Protein AF-0000000086245525 (afdb_homodimer)

pLDDT: mean 90.55, std 15.62, range [18.34, 98.94]

Nearest PDB structures (foldseek):
  3pbh-assembly1_A  TM=8.972E-01  e=2.339E-39  Homo sapiens
  1mir-assembly2_B  TM=9.233E-01  e=9.284E-38  Rattus norvegicus
  4i04-assembly4_D  TM=9.267E-01  e=2.978E-37  Schistosoma mansoni
  4i04-assembly1_A  TM=9.180E-01  e=1.823E-37  Schistosoma mansoni
  7e3f-assembly1_A  TM=9.041E-01  e=6.806E-36  Trypanosoma brucei brucei TREU927

Secondary structure (DSSP, 8-state):
-PPPPPP--HHHHHSBS--HHHHHHHHT-TTS-EEE---GGGTT-BHHHHHHT-BBPPPPGGGGTT--EEE--TTSPPPS-EEHHHH-TT-GGGG---B-TTSS-HHHHHHHHHHHHHHHHHH-----B-HHHHHHHSGGGTB-GGG-B-HHHHHHHHHHT-B-BTTTS--S--S-S-STT--S-PPPPP-----SSTT--TGGG-B-BS--EEEPSSHHHHHHHHHHH--EEEEEEEEGGGGGEEEEEE---SS-EEEEEEEEEEEEEE-TTS-EEEEEE-SB-TTSTBTTEEEEETTTTGGGTTT-EEE-PBP-TT--------GGGGSTT-/-PPPPPP--HHHHHSBS--HHHHHHHHH-TTS-EEE---GGGTT-BHHHHHHH-BBPPPPGGGGTT--EEE--TTSPPPS-EEHHHH-TT-GGGG---B-TTSS-HHHHHHHHHHHHHHHHHH-----B-HHHHHHHSGGGTB-GGG-B-HHHHHHHHHHT-B-BTTTS--S--S-S-SS---S-PPPPP-----SSTT--TGGG-B-BS--EEEPSSHHHHHHHHHHH--EEEEEEEEGGGGGEEEEEE---SS-EEEEEEEEEEEEEE-TTS-EEEEEE-SB-TTSTBTTEEEEETTTTGGGTTT-EEE-PBP-TT--------GGGGSTT-

Foldseek 3Di:
DWDDDDDDDPVQQAAQLDDPVLQCVQVVDPPQQFHFADFLLRVQPGLNQVLLLFFADDDDPVLCVPFAADEDDPPDDDDQWDFLCVVCVLAPLSPDAAALARFNLQLLVALQSFQQSLCCVPQVDRFGWASLLLLAPLPPQQHQRSNHGHNQSNQVCQAPPFTATCQFPPRPPPVGRSDPPSDDRDHRDHNPLGGPDPVDHSNLRGWHFPDKHWYALAQVRQQVCCVPRNKWKWKFWDFSSQQGTAAGAGADDDGDTSTMGMWIFGIWHADPVGFTWTKTAAHSALSGHHRRIYIYGPDPCGRVRSPGIMDTHTDCPSPPRPPPPPPPVVPVVD/DWDDDDDDDPVQQAAQLDDPVLQCVQVVDPPQQFHFAQFLLRVQPGLNQVLLLFFADDDDPVLCVPFAADEDDPPDDDDQWDFLCVVCVLAPLSPDAAFLARFNLQLLVAAQSFQQSLCCVPQVDRFGWESLLLLAPLPPQQHQRSNHGHNQSNQVCQAPPFTATCQFPPRPPPVGSSDPPSDDRDHRDHNPLGGPDPVDHSNLRGWHFPDKHWYALAQVRQQVCCVPRNKWKWKFWDFSSQQGTAAGAGADDDGDTSTMGMWIFGIWHADPVGFTWTKTAAHSALSGHHRRIYIYGPDPCGRVRSPGIMDTHTDCPSPPRPPPPPPPVVPVVD

Radius of gyration: 28.14 Å; Cα contacts (8 Å, |Δi|>4): 1635; chains: 2; bounding box: 49×88×69 Å

Solvent-accessible surface area (backbone atoms only — not comparable to full-atom values): 34230 Å² total; per-residue (Å²): 93,36,56,80,68,68,89,72,53,71,69,56,34,66,29,64,52,66,50,70,67,57,30,50,55,37,60,70,37,88,79,44,57,34,36,43,39,83,33,68,53,45,70,73,31,26,33,49,60,52,34,41,40,29,6,31,48,52,83,51,77,74,71,50,45,83,38,34,34,38,36,49,63,95,65,60,90,73,72,75,58,47,46,47,54,70,78,39,65,86,36,62,64,62,72,58,61,42,58,55,37,66,28,2,38,27,17,34,40,14,46,24,54,20,51,22,35,23,30,17,72,75,68,69,39,86,53,56,43,18,35,34,45,47,46,28,58,55,44,70,80,27,33,54,26,27,78,8,19,34,47,65,40,46,36,46,39,23,44,76,69,29,40,35,31,30,81,35,34,54,63,83,61,76,79,48,43,77,49,82,66,68,68,68,81,54,72,58,59,78,61,75,83,58,31,74,45,82,88,48,52,46,83,68,43,30,42,32,27,69,40,48,36,32,37,38,52,53,58,67,24,45,50,50,46,36,73,74,60,34,44,30,23,28,32,22,41,38,37,46,49,61,72,21,40,34,46,56,37,40,62,92,83,54,70,56,76,49,23,7,37,32,29,27,38,42,36,34,34,61,47,97,89,67,49,43,22,35,33,31,45,40,45,63,29,52,64,25,41,49,69,14,25,52,29,33,44,48,84,73,45,52,56,22,40,37,58,52,28,35,45,61,47,63,36,37,47,68,48,87,56,75,70,78,80,64,78,63,75,71,55,69,84,99,94,36,56,80,70,69,90,72,53,70,69,56,34,66,29,63,51,65,52,70,66,55,31,50,56,37,60,70,35,87,78,44,57,32,38,43,41,82,32,69,53,45,69,70,31,25,34,49,61,53,34,40,38,31,6,30,47,52,84,52,78,74,71,51,45,82,36,35,35,37,37,48,63,94,64,61,89,73,72,76,59,47,47,49,55,70,76,38,63,86,36,62,63,63,72,56,62,42,55,56,36,66,27,2,38,28,16,33,41,13,43,25,54,20,49,22,37,23,31,16,74,74,69,70,39,86,51,55,41,18,35,35,46,47,45,27,57,57,43,69,79,25,33,53,28,27,78,7,18,34,48,63,40,45,38,45,39,23,43,76,70,31,40,36,30,29,78,35,35,55,61,82,62,77,79,48,42,77,48,80,66,66,68,70,81,55,73,57,59,79,60,76,83,58,30,73,45,82,89,47,54,45,82,69,44,31,42,31,27,69,40,49,37,33,37,38,52,53,58,66,24,45,50,49,46,36,71,75,59,33,44,30,23,30,32,23,43,38,37,46,48,60,72,21,41,32,46,56,37,40,61,94,83,55,70,54,74,49,24,6,36,30,29,28,39,41,35,34,33,60,46,95,88,67,48,42,23,35,31,32,46,41,47,62,29,53,64,25,40,50,70,14,24,51,30,32,44,47,84,74,46,52,55,23,40,36,57,53,30,34,45,61,46,64,36,38,46,68,48,89,56,74,71,78,78,66,79,65,75,72,54,69,84,99

Organism: Solanum pennellii (NCBI:txid28526)

Sequence (668 aa):
MVVAENPISQAKAESAILQDSIVKQVNENE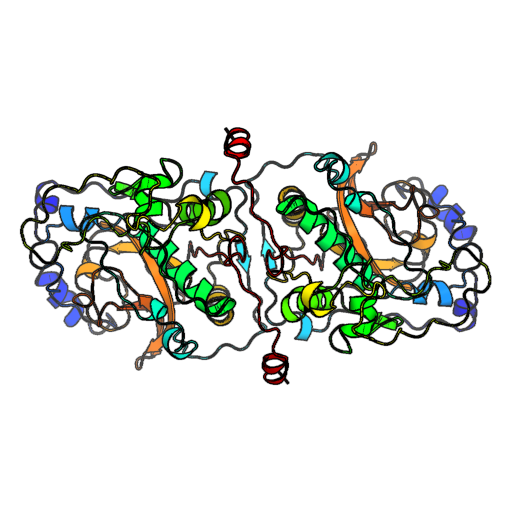KAGWRAALNPQFSNFTVSQFKRLLGVKPTRKGDLKGIPILTHPKLLKLPQEFDARVAWPQCSTIGRILDQGHCGSCWAFGAAESLSDRFCIHYGLNISLSANDIIACCGYLCGDGCDGGYPLEAWKYFVRKGVVTEECDPYFDNKGCSHPGCEPGYPTPQCKRKCVKENLLWSKSKHFGVNAYLINSDPYSIMTEVYKNGPVEVSFTVYEDFAHYKSGVYKHINGEEMGGHAVKLIGWGTSEDGEDYWLLANQWNRGWGDDGYFKIRRGTNECGIEEEVAAGMPSAKNLNVELDVSDALLDASMMVVAENPISQAKAESAILQDSIVKQVNENEKAGWRAALNPQFSNFTVSQFKRLLGVKPTRKGDLKGIPILTHPKLLKLPQEFDARVAWPQCSTIGRILDQGHCGSCWAFGAAESLSDRFCIHYGLNISLSANDIIACCGYLCGDGCDGGYPLEAWKYFVRKGVVTEECDPYFDNKGCSHPGCEPGYPTPQCKRKCVKENLLWSKSKHFGVNAYLINSDPYSIMTEVYKNGPVEVSFTVYEDFAHYKSGVYKHINGEEMGGHAVKLIGWGTSEDGEDYWLLANQWNRGWGDDGYFKIRRGTNECGIEEEVAAGMPSAKNLNVELDVSDALLDASM

InterPro domains:
  IPR000169 Cysteine peptidase, cysteine active site [PS00139] (100-111)
  IPR000668 Peptidase C1A, papain C-terminal [PF00112] (78-312)
  IPR000668 Peptidase C1A, papain C-terminal [PR00705] (100-115)
  IPR000668 Peptidase C1A, papain C-terminal [PR00705] (261-271)
  IPR000668 Peptidase C1A, papain C-terminal [PR00705] (277-283)
  IPR000668 Peptidase C1A, papain C-terminal [SM00645] (78-313)
  IPR012599 Peptidase C1A, propeptide [PF08127] (18-59)
  IPR013128 Peptidase C1A [PTHR12411] (28-306)
  IPR025660 Cysteine peptidase, histidine active site [PS00639] (259-269)
  IPR038765 Papain-like cysteine peptidase superfamily [SSF54001] (21-314)

Structure (mmCIF, N/CA/C/O backbone):
data_AF-0000000086245525-model_v1
#
loop_
_entity.id
_entity.type
_entity.pdbx_description
1 polymer 'Cathepsin B-like protease 3 isoform X2'
#
loop_
_atom_site.group_PDB
_atom_site.id
_atom_site.type_symbol
_atom_site.label_atom_id
_atom_site.label_alt_id
_atom_site.label_comp_id
_atom_site.label_asym_id
_atom_site.label_entity_id
_atom_site.label_seq_id
_atom_site.pdbx_PDB_ins_code
_atom_site.Cartn_x
_atom_site.Cartn_y
_atom_site.Cartn_z
_atom_site.occupancy
_atom_site.B_iso_or_equiv
_atom_site.auth_seq_id
_atom_site.auth_comp_id
_atom_site.auth_asym_id
_atom_site.auth_atom_id
_atom_site.pdbx_PDB_model_num
ATOM 1 N N . MET A 1 1 ? -7.016 -10.125 -18.766 1 57.88 1 MET A N 1
ATOM 2 C CA . MET A 1 1 ? -7.973 -10.734 -17.844 1 57.88 1 MET A CA 1
ATOM 3 C C . MET A 1 1 ? -8.312 -12.156 -18.266 1 57.88 1 MET A C 1
ATOM 5 O O . MET A 1 1 ? -8.273 -12.477 -19.453 1 57.88 1 MET A O 1
ATOM 9 N N . VAL A 1 2 ? -8.18 -12.961 -17.234 1 73.38 2 VAL A N 1
ATOM 10 C CA . VAL A 1 2 ? -8.594 -14.336 -17.469 1 73.38 2 VAL A CA 1
ATOM 11 C C . VAL A 1 2 ? -9.992 -14.352 -18.078 1 73.38 2 VAL A C 1
ATOM 13 O O . VAL A 1 2 ? -10.883 -13.625 -17.625 1 73.38 2 VAL A O 1
ATOM 16 N N . VAL A 1 3 ? -10.188 -15 -19.234 1 65.88 3 VAL A N 1
ATOM 17 C CA . VAL A 1 3 ? -11.453 -15.062 -19.969 1 65.88 3 VAL A CA 1
ATOM 18 C C . VAL A 1 3 ? -12.234 -16.297 -19.531 1 65.88 3 VAL A C 1
ATOM 20 O O . VAL A 1 3 ? -11.641 -17.281 -19.078 1 65.88 3 VAL A O 1
ATOM 23 N N . ALA A 1 4 ? -13.633 -16.141 -19.594 1 62.78 4 ALA A N 1
ATOM 24 C CA . ALA A 1 4 ? -14.516 -17.266 -19.297 1 62.78 4 ALA A CA 1
ATOM 25 C C . ALA A 1 4 ? -14.297 -18.406 -20.281 1 62.78 4 ALA A C 1
ATOM 27 O O . ALA A 1 4 ? -14.086 -18.172 -21.484 1 62.78 4 ALA A O 1
ATOM 28 N N . GLU A 1 5 ? -14.25 -19.562 -19.781 1 65.94 5 GLU A N 1
ATOM 29 C CA . GLU A 1 5 ? -13.969 -20.781 -20.547 1 65.94 5 GLU A CA 1
ATOM 30 C C . GLU A 1 5 ? -15.008 -20.984 -21.656 1 65.94 5 GLU A C 1
ATOM 32 O O . GLU A 1 5 ? -16.203 -20.812 -21.422 1 65.94 5 GLU A O 1
ATOM 37 N N . ASN A 1 6 ? -14.57 -21.172 -22.875 1 69.81 6 ASN A N 1
ATOM 38 C CA . ASN A 1 6 ? -15.461 -21.609 -23.953 1 69.81 6 ASN A CA 1
ATOM 39 C C . ASN A 1 6 ? -15.82 -23.078 -23.812 1 69.81 6 ASN A C 1
ATOM 41 O O . ASN A 1 6 ? -14.961 -23.906 -23.5 1 69.81 6 ASN A O 1
ATOM 45 N N . PRO A 1 7 ? -17.094 -23.391 -23.969 1 75.94 7 PRO A N 1
ATOM 46 C CA . PRO A 1 7 ? -17.469 -24.797 -23.938 1 75.94 7 PRO A CA 1
ATOM 47 C C . PRO A 1 7 ? -16.766 -25.625 -25.031 1 75.94 7 PRO A C 1
ATOM 49 O O . PRO A 1 7 ? -16.547 -25.125 -26.141 1 75.94 7 PRO A O 1
ATOM 52 N N . ILE A 1 8 ? -16.25 -26.828 -24.625 1 79 8 ILE A N 1
ATOM 53 C CA . ILE A 1 8 ? -15.594 -27.719 -25.594 1 79 8 ILE A CA 1
ATOM 54 C C . ILE A 1 8 ? -16.484 -28.938 -25.859 1 79 8 ILE A C 1
ATOM 56 O O . ILE A 1 8 ? -17.359 -29.25 -25.047 1 79 8 ILE A O 1
ATOM 60 N N . SER A 1 9 ? -16.281 -29.562 -26.969 1 84.25 9 SER A N 1
ATOM 61 C CA . SER A 1 9 ? -17.031 -30.781 -27.297 1 84.25 9 SER A CA 1
ATOM 62 C C . SER A 1 9 ? -16.672 -31.922 -26.359 1 84.25 9 SER A C 1
ATOM 64 O O . SER A 1 9 ? -15.594 -31.922 -25.75 1 84.25 9 SER A O 1
ATOM 66 N N . GLN A 1 10 ? -17.594 -32.781 -26.266 1 84.88 10 GLN A N 1
ATOM 67 C CA . GLN A 1 10 ? -17.359 -33.969 -25.406 1 84.88 10 GLN A CA 1
ATOM 68 C C . GLN A 1 10 ? -16.156 -34.75 -25.906 1 84.88 10 GLN A C 1
ATOM 70 O O . GLN A 1 10 ? -15.344 -35.25 -25.094 1 84.88 10 GLN A O 1
ATOM 75 N N . ALA A 1 11 ? -16.062 -34.938 -27.188 1 87 11 ALA A N 1
ATOM 76 C CA . ALA A 1 11 ? -14.938 -35.656 -27.766 1 87 11 ALA A CA 1
ATOM 77 C C . ALA A 1 11 ? -13.617 -35 -27.406 1 87 11 ALA A C 1
ATOM 79 O O . ALA A 1 11 ? -12.656 -35.656 -27.031 1 87 11 ALA A O 1
ATOM 80 N N . LYS A 1 12 ? -13.633 -33.781 -27.531 1 88.56 12 LYS A N 1
ATOM 81 C CA . LYS A 1 12 ? -12.43 -33.031 -27.188 1 88.56 12 LYS A CA 1
ATOM 82 C C . LYS A 1 12 ? -12.133 -33.125 -25.703 1 88.56 12 LYS A C 1
ATOM 84 O O . LYS A 1 12 ? -10.977 -33.281 -25.297 1 88.56 12 LYS A O 1
ATOM 89 N N . ALA A 1 13 ? -13.125 -33.062 -24.906 1 88.88 13 ALA A N 1
ATOM 90 C CA . ALA A 1 13 ? -12.977 -33.125 -23.453 1 88.88 13 ALA A CA 1
ATOM 91 C C . ALA A 1 13 ? -12.312 -34.406 -23.016 1 88.88 13 ALA A C 1
ATOM 93 O O . ALA A 1 13 ? -11.531 -34.438 -22.062 1 88.88 13 ALA A O 1
ATOM 94 N N . GLU A 1 14 ? -12.523 -35.438 -23.766 1 91 14 GLU A N 1
ATOM 95 C CA . GLU A 1 14 ? -12.031 -36.781 -23.375 1 91 14 GLU A CA 1
ATOM 96 C C . GLU A 1 14 ? -10.703 -37.094 -24.062 1 91 14 GLU A C 1
ATOM 98 O O . GLU A 1 14 ? -10.039 -38.062 -23.703 1 91 14 GLU A O 1
ATOM 103 N N . SER A 1 15 ? -10.359 -36.219 -24.906 1 92.38 15 SER A N 1
ATOM 104 C CA . SER A 1 15 ? -9.102 -36.438 -25.609 1 92.38 15 SER A CA 1
ATOM 105 C C . SER A 1 15 ? -7.902 -36.094 -24.719 1 92.38 15 SER A C 1
ATOM 107 O O . SER A 1 15 ? -8.047 -35.406 -23.719 1 92.38 15 SER A O 1
ATOM 109 N N . ALA A 1 16 ? -6.754 -36.688 -25.109 1 93.56 16 ALA A N 1
ATOM 110 C CA . ALA A 1 16 ? -5.52 -36.438 -24.375 1 93.56 16 ALA A CA 1
ATOM 111 C C . ALA A 1 16 ? -5.09 -34.969 -24.516 1 93.56 16 ALA A C 1
ATOM 113 O O . ALA A 1 16 ? -5.184 -34.406 -25.609 1 93.56 16 ALA A O 1
ATOM 114 N N . ILE A 1 17 ? -4.66 -34.375 -23.438 1 94.88 17 ILE A N 1
ATOM 115 C CA . ILE A 1 17 ? -4.211 -33 -23.484 1 94.88 17 ILE A CA 1
ATOM 116 C C . ILE A 1 17 ? -2.873 -32.906 -24.219 1 94.88 17 ILE A C 1
ATOM 118 O O . ILE A 1 17 ? -2.621 -31.938 -24.938 1 94.88 17 ILE A O 1
ATOM 122 N N . LEU A 1 18 ? -1.956 -33.906 -24.031 1 95.69 18 LEU A N 1
ATOM 123 C CA . LEU A 1 18 ? -0.663 -33.906 -24.703 1 95.69 18 LEU A CA 1
ATOM 124 C C . LEU A 1 18 ? -0.782 -34.5 -26.109 1 95.69 18 LEU A C 1
ATOM 126 O O . LEU A 1 18 ? -1.35 -35.594 -26.281 1 95.69 18 LEU A O 1
ATOM 130 N N . GLN A 1 19 ? -0.242 -33.75 -27.031 1 95.75 19 GLN A N 1
ATOM 131 C CA . GLN A 1 19 ? -0.335 -34.125 -28.438 1 95.75 19 GLN A CA 1
ATOM 132 C C . GLN A 1 19 ? 1.022 -34.031 -29.125 1 95.75 19 GLN A C 1
ATOM 134 O O . GLN A 1 19 ? 1.681 -33 -29.047 1 95.75 19 GLN A O 1
ATOM 139 N N . ASP A 1 20 ? 1.359 -35.062 -29.859 1 96.38 20 ASP A N 1
ATOM 140 C CA . ASP A 1 20 ? 2.602 -35.031 -30.625 1 96.38 20 ASP A CA 1
ATOM 141 C C . ASP A 1 20 ? 2.582 -33.906 -31.672 1 96.38 20 ASP A C 1
ATOM 143 O O . ASP A 1 20 ? 3.623 -33.344 -31.984 1 96.38 20 ASP A O 1
ATOM 147 N N . SER A 1 21 ? 1.413 -33.688 -32.188 1 96.12 21 SER A N 1
ATOM 148 C CA . SER A 1 21 ? 1.287 -32.688 -33.219 1 96.12 21 SER A CA 1
ATOM 149 C C . SER A 1 21 ? 1.677 -31.297 -32.719 1 96.12 21 SER A C 1
ATOM 151 O O . SER A 1 21 ? 2.305 -30.516 -33.406 1 96.12 21 SER A O 1
ATOM 153 N N . ILE A 1 22 ? 1.329 -30.953 -31.469 1 96.31 22 ILE A N 1
ATOM 154 C CA . ILE A 1 22 ? 1.673 -29.672 -30.875 1 96.31 22 ILE A CA 1
ATOM 155 C C . ILE A 1 22 ? 3.18 -29.594 -30.641 1 96.31 22 ILE A C 1
ATOM 157 O O . ILE A 1 22 ? 3.811 -28.578 -30.922 1 96.31 22 ILE A O 1
ATOM 161 N N . VAL A 1 23 ? 3.803 -30.656 -30.125 1 97.69 23 VAL A N 1
ATOM 162 C CA . VAL A 1 23 ? 5.242 -30.703 -29.891 1 97.69 23 VAL A CA 1
ATOM 163 C C . VAL A 1 23 ? 5.98 -30.438 -31.203 1 97.69 23 VAL A C 1
ATOM 165 O O . VAL A 1 23 ? 6.906 -29.625 -31.25 1 97.69 23 VAL A O 1
ATOM 168 N N . LYS A 1 24 ? 5.531 -31.109 -32.25 1 97.62 24 LYS A N 1
ATOM 169 C CA . LYS A 1 24 ? 6.16 -30.953 -33.562 1 97.62 24 LYS A CA 1
ATOM 170 C C . LYS A 1 24 ? 6.004 -29.531 -34.062 1 97.62 24 LYS A C 1
ATOM 172 O O . LYS A 1 24 ? 6.973 -28.922 -34.531 1 97.62 24 LYS A O 1
ATOM 177 N N . GLN A 1 25 ? 4.832 -29.031 -34 1 97.12 25 GLN A N 1
ATOM 178 C CA . GLN A 1 25 ? 4.543 -27.703 -34.5 1 97.12 25 GLN A CA 1
ATOM 179 C C . GLN A 1 25 ? 5.387 -26.641 -33.812 1 97.12 25 GLN A C 1
ATOM 181 O O . GLN A 1 25 ? 5.906 -25.734 -34.438 1 97.12 25 GLN A O 1
ATOM 186 N N . VAL A 1 26 ? 5.508 -26.688 -32.5 1 97.38 26 VAL A N 1
ATOM 187 C CA . VAL A 1 26 ? 6.262 -25.719 -31.719 1 97.38 26 VAL A CA 1
ATOM 188 C C . VAL A 1 26 ? 7.754 -25.875 -32 1 97.38 26 VAL A C 1
ATOM 190 O O . VAL A 1 26 ? 8.445 -24.891 -32.312 1 97.38 26 VAL A O 1
ATOM 193 N N . ASN A 1 27 ? 8.289 -27.109 -31.984 1 97.94 27 ASN A N 1
ATOM 194 C CA . ASN A 1 27 ? 9.727 -27.344 -32.062 1 97.94 27 ASN A CA 1
ATOM 195 C C . ASN A 1 27 ? 10.25 -27.125 -33.469 1 97.94 27 ASN A C 1
ATOM 197 O O . ASN A 1 27 ? 11.445 -26.891 -33.688 1 97.94 27 ASN A O 1
ATOM 201 N N . GLU A 1 28 ? 9.398 -27.188 -34.469 1 97.62 28 GLU A N 1
ATOM 202 C CA . GLU A 1 28 ? 9.812 -26.938 -35.844 1 97.62 28 GLU A CA 1
ATOM 203 C C . GLU A 1 28 ? 9.641 -25.469 -36.188 1 97.62 28 GLU A C 1
ATOM 205 O O . GLU A 1 28 ? 10.086 -25.031 -37.25 1 97.62 28 GLU A O 1
ATOM 210 N N . ASN A 1 29 ? 8.969 -24.719 -35.375 1 96.56 29 ASN A N 1
ATOM 211 C CA . ASN A 1 29 ? 8.805 -23.281 -35.594 1 96.56 29 ASN A CA 1
ATOM 212 C C . ASN A 1 29 ? 10.008 -22.5 -35.062 1 96.56 29 ASN A C 1
ATOM 214 O O . ASN A 1 29 ? 10.156 -22.297 -33.875 1 96.56 29 ASN A O 1
ATOM 218 N N . GLU A 1 30 ? 10.812 -21.984 -35.875 1 92.69 30 GLU A N 1
ATOM 219 C CA . GLU A 1 30 ? 12.039 -21.281 -35.531 1 92.69 30 GLU A CA 1
ATOM 220 C C . GLU A 1 30 ? 11.742 -20 -34.75 1 92.69 30 GLU A C 1
ATOM 222 O O . GLU A 1 30 ? 12.594 -19.5 -34 1 92.69 30 GLU A O 1
ATOM 227 N N . LYS A 1 31 ? 10.578 -19.562 -34.844 1 93.56 31 LYS A N 1
ATOM 228 C CA . LYS A 1 31 ? 10.227 -18.297 -34.219 1 93.56 31 LYS A CA 1
ATOM 229 C C . LYS A 1 31 ? 9.484 -18.516 -32.906 1 93.56 31 LYS A C 1
ATOM 231 O O . LYS A 1 31 ? 9.055 -17.562 -32.25 1 93.56 31 LYS A O 1
ATOM 236 N N . ALA A 1 32 ? 9.297 -19.688 -32.469 1 95 32 ALA A N 1
ATOM 237 C CA . ALA A 1 32 ? 8.508 -19.984 -31.281 1 95 32 ALA A CA 1
ATOM 238 C C . ALA A 1 32 ? 9.156 -19.391 -30.031 1 95 32 ALA A C 1
ATOM 240 O O . ALA A 1 32 ? 8.469 -18.781 -29.203 1 95 32 ALA A O 1
ATOM 241 N N . GLY A 1 33 ? 10.547 -19.516 -29.891 1 95.88 33 GLY A N 1
ATOM 242 C CA . GLY A 1 33 ? 11.266 -18.984 -28.734 1 95.88 33 GLY A CA 1
ATOM 243 C C . GLY A 1 33 ? 11.258 -19.922 -27.547 1 95.88 33 GLY A C 1
ATOM 244 O O . GLY A 1 33 ? 11.875 -19.625 -26.516 1 95.88 33 GLY A O 1
ATOM 245 N N . TRP A 1 34 ? 10.539 -21.047 -27.656 1 98.06 34 TRP A N 1
ATOM 246 C CA . TRP A 1 34 ? 10.469 -22.047 -26.594 1 98.06 34 TRP A CA 1
ATOM 247 C C . TRP A 1 34 ? 10.336 -23.453 -27.188 1 98.06 34 TRP A C 1
ATOM 249 O O . TRP A 1 34 ? 10.18 -23.609 -28.391 1 98.06 34 TRP A O 1
ATOM 259 N N . ARG A 1 35 ? 10.523 -24.469 -26.297 1 98.12 35 ARG A N 1
ATOM 260 C CA . ARG A 1 35 ? 10.469 -25.859 -26.688 1 98.12 35 ARG A CA 1
ATOM 261 C C . ARG A 1 35 ? 9.328 -26.578 -25.969 1 98.12 35 ARG A C 1
ATOM 263 O O . ARG A 1 35 ? 9.062 -26.328 -24.797 1 98.12 35 ARG A O 1
ATOM 270 N N . ALA A 1 36 ? 8.695 -27.453 -26.766 1 98.25 36 ALA A N 1
ATOM 271 C CA . ALA A 1 36 ? 7.605 -28.25 -26.219 1 98.25 36 ALA A CA 1
ATOM 272 C C . ALA A 1 36 ? 8.047 -29.703 -26 1 98.25 36 ALA A C 1
ATOM 274 O O . ALA A 1 36 ? 8.938 -30.188 -26.703 1 98.25 36 ALA A O 1
ATOM 275 N N . ALA A 1 37 ? 7.469 -30.312 -25.047 1 97.69 37 ALA A N 1
ATOM 276 C CA . ALA A 1 37 ? 7.668 -31.734 -24.766 1 97.69 37 ALA A CA 1
ATOM 277 C C . ALA A 1 37 ? 6.402 -32.375 -24.188 1 97.69 37 ALA A C 1
ATOM 279 O O . ALA A 1 37 ? 5.453 -31.656 -23.844 1 97.69 37 ALA A O 1
ATOM 280 N N . LEU A 1 38 ? 6.348 -33.688 -24.266 1 96 38 LEU A N 1
ATOM 281 C CA . LEU A 1 38 ? 5.305 -34.406 -23.547 1 96 38 LEU A CA 1
ATOM 282 C C . LEU A 1 38 ? 5.656 -34.531 -22.062 1 96 38 LEU A C 1
ATOM 284 O O . LEU A 1 38 ? 6.344 -35.469 -21.656 1 96 38 LEU A O 1
ATOM 288 N N . ASN A 1 39 ? 5.168 -33.594 -21.297 1 92.06 39 ASN A N 1
ATOM 289 C CA . ASN A 1 39 ? 5.496 -33.562 -19.891 1 92.06 39 ASN A CA 1
ATOM 290 C C . ASN A 1 39 ? 4.941 -34.75 -19.141 1 92.06 39 ASN A C 1
ATOM 292 O O . ASN A 1 39 ? 3.748 -35.062 -19.219 1 92.06 39 ASN A O 1
ATOM 296 N N . PRO A 1 40 ? 5.746 -35.469 -18.375 1 87.69 40 PRO A N 1
ATOM 297 C CA . PRO A 1 40 ? 5.281 -36.656 -17.656 1 87.69 40 PRO A CA 1
ATOM 298 C C . PRO A 1 40 ? 4.152 -36.344 -16.672 1 87.69 40 PRO A C 1
ATOM 300 O O . PRO A 1 40 ? 3.297 -37.188 -16.422 1 87.69 40 PRO A O 1
ATOM 303 N N . GLN A 1 41 ? 4.094 -35.156 -16.188 1 86 41 GLN A N 1
ATOM 304 C CA . GLN A 1 41 ? 3.088 -34.75 -15.203 1 86 41 GLN A CA 1
ATOM 305 C C . GLN A 1 41 ? 1.68 -34.906 -15.773 1 86 41 GLN A C 1
ATOM 307 O O . GLN A 1 41 ? 0.723 -35.125 -15.031 1 86 41 GLN A O 1
ATOM 312 N N . PHE A 1 42 ? 1.634 -34.719 -17.125 1 90 42 PHE A N 1
ATOM 313 C CA . PHE A 1 42 ? 0.307 -34.688 -17.734 1 90 42 PHE A CA 1
ATOM 314 C C . PHE A 1 42 ? 0.128 -35.875 -18.703 1 90 42 PHE A C 1
ATOM 316 O O . PHE A 1 42 ? -0.749 -35.844 -19.562 1 90 42 PHE A O 1
ATOM 323 N N . SER A 1 43 ? 0.935 -36.938 -18.625 1 87.38 43 SER A N 1
ATOM 324 C CA . SER A 1 43 ? 0.95 -38.062 -19.578 1 87.38 43 SER A CA 1
ATOM 325 C C . SER A 1 43 ? -0.413 -38.719 -19.656 1 87.38 43 SER A C 1
ATOM 327 O O . SER A 1 43 ? -0.806 -39.219 -20.703 1 87.38 43 SER A O 1
ATOM 329 N N . ASN A 1 44 ? -1.176 -38.719 -18.641 1 84.62 44 ASN A N 1
ATOM 330 C CA . ASN A 1 44 ? -2.455 -39.406 -18.656 1 84.62 44 ASN A CA 1
ATOM 331 C C . ASN A 1 44 ? -3.623 -38.469 -18.438 1 84.62 44 ASN A C 1
ATOM 333 O O . ASN A 1 44 ? -4.707 -38.875 -18.031 1 84.62 44 ASN A O 1
ATOM 337 N N . PHE A 1 45 ? -3.412 -37.219 -18.75 1 90.44 45 PHE A N 1
ATOM 338 C CA . PHE A 1 45 ? -4.477 -36.25 -18.547 1 90.44 45 PHE A CA 1
ATOM 339 C C . PHE A 1 45 ? -5.309 -36.062 -19.812 1 90.44 45 PHE A C 1
ATOM 341 O O . PHE A 1 45 ? -4.766 -36 -20.906 1 90.44 45 PHE A O 1
ATOM 348 N N . THR A 1 46 ? -6.617 -36.062 -19.578 1 91.44 46 THR A N 1
ATOM 349 C CA . THR A 1 46 ? -7.508 -35.562 -20.625 1 91.44 46 THR A CA 1
ATOM 350 C C . THR A 1 46 ? -7.57 -34.031 -20.625 1 91.44 46 THR A C 1
ATOM 352 O O . THR A 1 46 ? -7.105 -33.406 -19.672 1 91.44 46 THR A O 1
ATOM 355 N N . VAL A 1 47 ? -8.117 -33.531 -21.672 1 93.31 47 VAL A N 1
ATOM 356 C CA . VAL A 1 47 ? -8.328 -32.094 -21.75 1 93.31 47 VAL A CA 1
ATOM 357 C C . VAL A 1 47 ? -9.195 -31.625 -20.594 1 93.31 47 VAL A C 1
ATOM 359 O O . VAL A 1 47 ? -8.883 -30.609 -19.953 1 93.31 47 VAL A O 1
ATOM 362 N N . SER A 1 48 ? -10.25 -32.344 -20.297 1 90.94 48 SER A N 1
ATOM 363 C CA . SER A 1 48 ? -11.156 -31.984 -19.203 1 90.94 48 SER A CA 1
ATOM 364 C C . SER A 1 48 ? -10.438 -31.984 -17.875 1 90.94 48 SER A C 1
ATOM 366 O O . SER A 1 48 ? -10.664 -31.094 -17.031 1 90.94 48 SER A O 1
ATOM 368 N N . GLN A 1 49 ? -9.602 -32.938 -17.641 1 89 49 GLN A N 1
ATOM 369 C CA . GLN A 1 49 ? -8.852 -33 -16.391 1 89 49 GLN A CA 1
ATOM 370 C C . GLN A 1 49 ? -7.859 -31.859 -16.281 1 89 49 GLN A C 1
ATOM 372 O O . GLN A 1 49 ? -7.656 -31.312 -15.188 1 89 49 GLN A O 1
ATOM 377 N N . PHE A 1 50 ? -7.23 -31.547 -17.391 1 93.56 50 PHE A N 1
ATOM 378 C CA . PHE A 1 50 ? -6.309 -30.406 -17.406 1 93.56 50 PHE A CA 1
ATOM 379 C C . PHE A 1 50 ? -7.043 -29.109 -17.109 1 93.56 50 PHE A C 1
ATOM 381 O O . PHE A 1 50 ? -6.566 -28.297 -16.328 1 93.56 50 PHE A O 1
ATOM 388 N N . LYS A 1 51 ? -8.172 -28.938 -17.641 1 94.06 51 LYS A N 1
ATOM 389 C CA . LYS A 1 51 ? -8.977 -27.734 -17.438 1 94.06 51 LYS A CA 1
ATOM 390 C C . LYS A 1 51 ? -9.367 -27.578 -15.977 1 94.06 51 LYS A C 1
ATOM 392 O O . LYS A 1 51 ? -9.477 -26.453 -15.469 1 94.06 51 LYS A O 1
ATOM 397 N N . ARG A 1 52 ? -9.516 -28.609 -15.289 1 91.19 52 ARG A N 1
ATOM 398 C CA . ARG A 1 52 ? -9.906 -28.578 -13.883 1 91.19 52 ARG A CA 1
ATOM 399 C C . ARG A 1 52 ? -8.812 -27.938 -13.031 1 91.19 52 ARG A C 1
ATOM 401 O O . ARG A 1 52 ? -9.102 -27.344 -11.992 1 91.19 52 ARG A O 1
ATOM 408 N N . LEU A 1 53 ? -7.578 -28.047 -13.43 1 93.75 53 LEU A N 1
ATOM 409 C CA . LEU A 1 53 ? -6.453 -27.516 -12.68 1 93.75 53 LEU A CA 1
ATOM 410 C C . LEU A 1 53 ? -6.398 -25.984 -12.805 1 93.75 53 LEU A C 1
ATOM 412 O O . LEU A 1 53 ? -5.703 -25.328 -12.039 1 93.75 53 LEU A O 1
ATOM 416 N N . LEU A 1 54 ? -7.023 -25.5 -13.82 1 96.69 54 LEU A N 1
ATOM 417 C CA . LEU A 1 54 ? -7.004 -24.078 -14.125 1 96.69 54 LEU A CA 1
ATOM 418 C C . LEU A 1 54 ? -8.102 -23.328 -13.367 1 96.69 54 LEU A C 1
ATOM 420 O O . LEU A 1 54 ? -9.141 -23 -13.93 1 96.69 54 LEU A O 1
ATOM 424 N N . GLY A 1 55 ? -7.766 -22.922 -12.172 1 96.62 55 GLY A N 1
ATOM 425 C CA . GLY A 1 55 ? -8.789 -22.578 -11.195 1 96.62 55 GLY A CA 1
ATOM 426 C C . GLY A 1 55 ? -9.102 -21.094 -11.156 1 96.62 55 GLY A C 1
ATOM 427 O O . GLY A 1 55 ? -10 -20.656 -10.438 1 96.62 55 GLY A O 1
ATOM 428 N N . VAL A 1 56 ? -8.469 -20.25 -11.945 1 98 56 VAL A N 1
ATOM 429 C CA . VAL A 1 56 ? -8.719 -18.812 -11.859 1 98 56 VAL A CA 1
ATOM 430 C C . VAL A 1 56 ? -10.039 -18.469 -12.547 1 98 56 VAL A C 1
ATOM 432 O O . VAL A 1 56 ? -10.227 -18.781 -13.727 1 98 56 VAL A O 1
ATOM 435 N N . LYS A 1 57 ? -10.898 -17.875 -11.836 1 95.56 57 LYS A N 1
ATOM 436 C CA . LYS A 1 57 ? -12.148 -17.359 -12.391 1 95.56 57 LYS A CA 1
ATOM 437 C C . LYS A 1 57 ? -11.992 -15.914 -12.828 1 95.56 57 LYS A C 1
ATOM 439 O O . LYS A 1 57 ? -11.18 -15.172 -12.266 1 95.56 57 LYS A O 1
ATOM 444 N N . PRO A 1 58 ? -12.727 -15.523 -13.82 1 92.31 58 PRO A N 1
ATOM 445 C CA . PRO A 1 58 ? -12.672 -14.125 -14.25 1 92.31 58 PRO A CA 1
ATOM 446 C C . PRO A 1 58 ? -13.062 -13.148 -13.133 1 92.31 58 PRO A C 1
ATOM 448 O O . PRO A 1 58 ? -14.047 -13.375 -12.43 1 92.31 58 PRO A O 1
ATOM 451 N N . THR A 1 59 ? -12.273 -12.109 -13.086 1 90.19 59 THR A N 1
ATOM 452 C CA . THR A 1 59 ? -12.523 -11.109 -12.055 1 90.19 59 THR A CA 1
ATOM 453 C C . THR A 1 59 ? -13.898 -10.477 -12.242 1 90.19 59 THR A C 1
ATOM 455 O O . THR A 1 59 ? -14.289 -10.141 -13.359 1 90.19 59 THR A O 1
ATOM 458 N N . ARG A 1 60 ? -14.617 -10.344 -11.133 1 89.81 60 ARG A N 1
ATOM 459 C CA . ARG A 1 60 ? -15.891 -9.641 -11.125 1 89.81 60 ARG A CA 1
ATOM 460 C C . ARG A 1 60 ? -15.695 -8.148 -10.867 1 89.81 60 ARG A C 1
ATOM 462 O O . ARG A 1 60 ? -14.773 -7.758 -10.141 1 89.81 60 ARG A O 1
ATOM 469 N N . LYS A 1 61 ? -16.5 -7.332 -11.461 1 83.75 61 LYS A N 1
ATOM 470 C CA . LYS A 1 61 ? -16.406 -5.887 -11.281 1 83.75 61 LYS A CA 1
ATOM 471 C C . LYS A 1 61 ? -16.391 -5.52 -9.797 1 83.75 61 LYS A C 1
ATOM 473 O O . LYS A 1 61 ? -15.625 -4.652 -9.375 1 83.75 61 LYS A O 1
ATOM 478 N N . GLY A 1 62 ? -17.219 -6.09 -9.039 1 86.56 62 GLY A N 1
ATOM 479 C CA . GLY A 1 62 ? -17.312 -5.828 -7.613 1 86.56 62 GLY A CA 1
ATOM 480 C C . GLY A 1 62 ? -16.047 -6.16 -6.855 1 86.56 62 GLY A C 1
ATOM 481 O O . GLY A 1 62 ? -15.766 -5.57 -5.809 1 86.56 62 GLY A O 1
ATOM 482 N N . ASP A 1 63 ? -15.227 -7.047 -7.395 1 87.81 63 ASP A N 1
ATOM 483 C CA . ASP A 1 63 ? -14 -7.477 -6.734 1 87.81 63 ASP A CA 1
ATOM 484 C C . ASP A 1 63 ? -12.953 -6.359 -6.727 1 87.81 63 ASP A C 1
ATOM 486 O O . ASP A 1 63 ? -12.062 -6.344 -5.879 1 87.81 63 ASP A O 1
ATOM 490 N N . LEU A 1 64 ? -13.133 -5.473 -7.633 1 91.06 64 LEU A N 1
ATOM 491 C CA . LEU A 1 64 ? -12.141 -4.414 -7.789 1 91.06 64 LEU A CA 1
ATOM 492 C C . LEU A 1 64 ? -12.5 -3.205 -6.926 1 91.06 64 LEU A C 1
ATOM 494 O O . LEU A 1 64 ? -11.695 -2.287 -6.77 1 91.06 64 LEU A O 1
ATOM 498 N N . LYS A 1 65 ? -13.75 -3.238 -6.383 1 88.75 65 LYS A N 1
ATOM 499 C CA . LYS A 1 65 ? -14.195 -2.113 -5.566 1 88.75 65 LYS A CA 1
ATOM 500 C C . LYS A 1 65 ? -13.297 -1.922 -4.355 1 88.75 65 LYS A C 1
ATOM 502 O O . LYS A 1 65 ? -13.062 -2.863 -3.594 1 88.75 65 LYS A O 1
ATOM 507 N N . GLY A 1 66 ? -12.719 -0.681 -4.258 1 89.12 66 GLY A N 1
ATOM 508 C CA . GLY A 1 66 ? -11.922 -0.344 -3.09 1 89.12 66 GLY A CA 1
ATOM 509 C C . GLY A 1 66 ? -10.492 -0.856 -3.178 1 89.12 66 GLY A C 1
ATOM 510 O O . GLY A 1 66 ? -9.711 -0.706 -2.234 1 89.12 66 GLY A O 1
ATOM 511 N N . ILE A 1 67 ? -10.141 -1.528 -4.289 1 95 67 ILE A N 1
ATOM 512 C CA . ILE A 1 67 ? -8.781 -2.047 -4.438 1 95 67 ILE A CA 1
ATOM 513 C C . ILE A 1 67 ? -7.91 -1.009 -5.137 1 95 67 ILE A C 1
ATOM 515 O O . ILE A 1 67 ? -8.156 -0.649 -6.289 1 95 67 ILE A O 1
ATOM 519 N N . PRO A 1 68 ? -6.887 -0.544 -4.449 1 96.69 68 PRO A N 1
ATOM 520 C CA . PRO A 1 68 ? -6.02 0.44 -5.098 1 96.69 68 PRO A CA 1
ATOM 521 C C . PRO A 1 68 ? -5.086 -0.185 -6.133 1 96.69 68 PRO A C 1
ATOM 523 O O . PRO A 1 68 ? -4.828 -1.391 -6.09 1 96.69 68 PRO A O 1
ATOM 526 N N . ILE A 1 69 ? -4.672 0.628 -7.066 1 98 69 ILE A N 1
ATOM 527 C CA . ILE A 1 69 ? -3.656 0.269 -8.055 1 98 69 ILE A CA 1
ATOM 528 C C . ILE A 1 69 ? -2.361 1.025 -7.758 1 98 69 ILE A C 1
ATOM 530 O O . ILE A 1 69 ? -2.361 2.256 -7.676 1 98 69 ILE A O 1
ATOM 534 N N . LEU A 1 70 ? -1.321 0.31 -7.594 1 98.31 70 LEU A N 1
ATOM 535 C CA . LEU A 1 70 ? -0.021 0.88 -7.258 1 98.31 70 LEU A CA 1
ATOM 536 C C . LEU A 1 70 ? 0.826 1.073 -8.516 1 98.31 70 LEU A C 1
ATOM 538 O O . LEU A 1 70 ? 0.977 0.148 -9.312 1 98.31 70 LEU A O 1
ATOM 542 N N . THR A 1 71 ? 1.388 2.277 -8.719 1 98.12 71 THR A N 1
ATOM 543 C CA . THR A 1 71 ? 2.303 2.594 -9.805 1 98.12 71 THR A CA 1
ATOM 544 C C . THR A 1 71 ? 3.656 3.043 -9.266 1 98.12 71 THR A C 1
ATOM 546 O O . THR A 1 71 ? 3.723 3.879 -8.359 1 98.12 71 THR A O 1
ATOM 549 N N . HIS A 1 72 ? 4.723 2.477 -9.781 1 97 72 HIS A N 1
ATOM 550 C CA . HIS A 1 72 ? 6.066 2.934 -9.453 1 97 72 HIS A CA 1
ATOM 551 C C . HIS A 1 72 ? 6.609 3.873 -10.523 1 97 72 HIS A C 1
ATOM 553 O O . HIS A 1 72 ? 6.719 3.492 -11.688 1 97 72 HIS A O 1
ATOM 559 N N . PRO A 1 73 ? 6.953 5.125 -10.086 1 94.19 73 PRO A N 1
ATOM 560 C CA . PRO A 1 73 ? 7.582 6.016 -11.07 1 94.19 73 PRO A CA 1
ATOM 561 C C . PRO A 1 73 ? 8.938 5.5 -11.547 1 94.19 73 PRO A C 1
ATOM 563 O O . PRO A 1 73 ? 9.664 4.855 -10.789 1 94.19 73 PRO A O 1
ATOM 566 N N . LYS A 1 74 ? 9.266 5.867 -12.82 1 94.44 74 LYS A N 1
ATOM 567 C CA . LYS A 1 74 ? 10.492 5.375 -13.43 1 94.44 74 LYS A CA 1
ATOM 568 C C . LYS A 1 74 ? 11.703 6.184 -12.961 1 94.44 74 LYS A C 1
ATOM 570 O O . LYS A 1 74 ? 12.359 6.852 -13.758 1 94.44 74 LYS A O 1
ATOM 575 N N . LEU A 1 75 ? 12.039 6.047 -11.68 1 93 75 LEU A N 1
ATOM 576 C CA . LEU A 1 75 ? 13.109 6.84 -11.078 1 93 75 LEU A CA 1
ATOM 577 C C . LEU A 1 75 ? 14.203 5.941 -10.508 1 93 75 LEU A C 1
ATOM 579 O O . LEU A 1 75 ? 15.289 6.414 -10.18 1 93 75 LEU A O 1
ATOM 583 N N . LEU A 1 76 ? 13.914 4.676 -10.422 1 92.81 76 LEU A N 1
ATOM 584 C CA . LEU A 1 76 ? 14.883 3.695 -9.945 1 92.81 76 LEU A CA 1
ATOM 585 C C . LEU A 1 76 ? 15.469 2.906 -11.117 1 92.81 76 LEU A C 1
ATOM 587 O O . LEU A 1 76 ? 14.734 2.441 -11.984 1 92.81 76 LEU A O 1
ATOM 591 N N . LYS A 1 77 ? 16.734 2.82 -11.148 1 94.31 77 LYS A N 1
ATOM 592 C CA . LYS A 1 77 ? 17.359 1.957 -12.148 1 94.31 77 LYS A CA 1
ATOM 593 C C . LYS A 1 77 ? 17.281 0.492 -11.727 1 94.31 77 LYS A C 1
ATOM 595 O O . LYS A 1 77 ? 17.844 0.11 -10.695 1 94.31 77 LYS A O 1
ATOM 600 N N . LEU A 1 78 ? 16.641 -0.299 -12.539 1 97.75 78 LEU A N 1
ATOM 601 C CA . LEU A 1 78 ? 16.469 -1.718 -12.242 1 97.75 78 LEU A CA 1
ATOM 602 C C . LEU A 1 78 ? 17.5 -2.551 -12.992 1 97.75 78 LEU A C 1
ATOM 604 O O . LEU A 1 78 ? 17.938 -2.18 -14.086 1 97.75 78 LEU A O 1
ATOM 608 N N . PRO A 1 79 ? 17.891 -3.67 -12.414 1 98.06 79 PRO A N 1
ATOM 609 C CA . PRO A 1 79 ? 18.828 -4.547 -13.117 1 98.06 79 PRO A CA 1
ATOM 610 C C . PRO A 1 79 ? 18.219 -5.191 -14.359 1 98.06 79 PRO A C 1
ATOM 612 O O . PRO A 1 79 ? 16.984 -5.332 -14.438 1 98.06 79 PRO A O 1
ATOM 615 N N . GLN A 1 80 ? 19.031 -5.598 -15.227 1 96.94 80 GLN A N 1
ATOM 616 C CA . GLN A 1 80 ? 18.578 -6.242 -16.453 1 96.94 80 GLN A CA 1
ATOM 617 C C . GLN A 1 80 ? 17.953 -7.605 -16.156 1 96.94 80 GLN A C 1
ATOM 619 O O . GLN A 1 80 ? 17.031 -8.031 -16.844 1 96.94 80 GLN A O 1
ATOM 624 N N . GLU A 1 81 ? 18.547 -8.258 -15.195 1 98.38 81 GLU A N 1
ATOM 625 C CA . GLU A 1 81 ? 18.031 -9.547 -14.742 1 98.38 81 GLU A CA 1
ATOM 626 C C . GLU A 1 81 ? 17.828 -9.57 -13.234 1 98.38 81 GLU A C 1
ATOM 628 O O . GLU A 1 81 ? 18.609 -8.969 -12.492 1 98.38 81 GLU A O 1
ATOM 633 N N . PHE A 1 82 ? 16.797 -10.211 -12.875 1 98.88 82 PHE A N 1
ATOM 634 C CA . PHE A 1 82 ? 16.469 -10.344 -11.453 1 98.88 82 PHE A CA 1
ATOM 635 C C . PHE A 1 82 ? 15.812 -11.688 -11.172 1 98.88 82 PHE A C 1
ATOM 637 O O . PHE A 1 82 ? 14.969 -12.141 -11.945 1 98.88 82 PHE A O 1
ATOM 644 N N . ASP A 1 83 ? 16.234 -12.336 -10.102 1 98.88 83 ASP A N 1
ATOM 645 C CA . ASP A 1 83 ? 15.719 -13.594 -9.578 1 98.88 83 ASP A CA 1
ATOM 646 C C . ASP A 1 83 ? 15.617 -13.555 -8.055 1 98.88 83 ASP A C 1
ATOM 648 O O . ASP A 1 83 ? 16.641 -13.477 -7.359 1 98.88 83 ASP A O 1
ATOM 652 N N . ALA A 1 84 ? 14.414 -13.641 -7.613 1 98.94 84 ALA A N 1
ATOM 653 C CA . ALA A 1 84 ? 14.172 -13.516 -6.18 1 98.94 84 ALA A CA 1
ATOM 654 C C . ALA A 1 84 ? 14.922 -14.594 -5.398 1 98.94 84 ALA A C 1
ATOM 656 O O . ALA A 1 84 ? 15.312 -14.375 -4.246 1 98.94 84 ALA A O 1
ATOM 657 N N . ARG A 1 85 ? 15.164 -15.812 -6.012 1 98.56 85 ARG A N 1
ATOM 658 C CA . ARG A 1 85 ? 15.898 -16.891 -5.355 1 98.56 85 ARG A CA 1
ATOM 659 C C . ARG A 1 85 ? 17.344 -16.484 -5.066 1 98.56 85 ARG A C 1
ATOM 661 O O . ARG A 1 85 ? 17.922 -16.922 -4.074 1 98.56 85 ARG A O 1
ATOM 668 N N . VAL A 1 86 ? 17.844 -15.617 -5.863 1 98.56 86 VAL A N 1
ATOM 669 C CA . VAL A 1 86 ? 19.219 -15.141 -5.738 1 98.56 86 VAL A CA 1
ATOM 670 C C . VAL A 1 86 ? 19.25 -13.914 -4.824 1 98.56 86 VAL A C 1
ATOM 672 O O . VAL A 1 86 ? 20.172 -13.766 -4.02 1 98.56 86 VAL A O 1
ATOM 675 N N . ALA A 1 87 ? 18.328 -13.07 -4.941 1 98.31 87 ALA A N 1
ATOM 676 C CA . ALA A 1 87 ? 18.297 -11.82 -4.188 1 98.31 87 ALA A CA 1
ATOM 677 C C . ALA A 1 87 ? 18.094 -12.086 -2.697 1 98.31 87 ALA A C 1
ATOM 679 O O . ALA A 1 87 ? 18.609 -11.352 -1.852 1 98.31 87 ALA A O 1
ATOM 680 N N . TRP A 1 88 ? 17.281 -13.086 -2.398 1 98.44 88 TRP A N 1
ATOM 681 C CA . TRP A 1 88 ? 16.984 -13.43 -1.012 1 98.44 88 TRP A CA 1
ATOM 682 C C . TRP A 1 88 ? 17.234 -14.914 -0.757 1 98.44 88 TRP A C 1
ATOM 684 O O . TRP A 1 88 ? 16.312 -15.664 -0.456 1 98.44 88 TRP A O 1
ATOM 694 N N . PRO A 1 89 ? 18.438 -15.336 -0.706 1 97.12 89 PRO A N 1
ATOM 695 C CA . PRO A 1 89 ? 18.781 -16.75 -0.592 1 97.12 89 PRO A CA 1
ATOM 696 C C . PRO A 1 89 ? 18.375 -17.359 0.752 1 97.12 89 PRO A C 1
ATOM 698 O O . PRO A 1 89 ? 18.234 -18.578 0.874 1 97.12 89 PRO A O 1
ATOM 701 N N . GLN A 1 90 ? 18.172 -16.516 1.74 1 97.25 90 GLN A N 1
ATOM 702 C CA . GLN A 1 90 ? 17.781 -17 3.057 1 97.25 90 GLN A CA 1
ATOM 703 C C . GLN A 1 90 ? 16.297 -17.391 3.08 1 97.25 90 GLN A C 1
ATOM 705 O O . GLN A 1 90 ? 15.844 -18.047 4.016 1 97.25 90 GLN A O 1
ATOM 710 N N . CYS A 1 91 ? 15.531 -16.984 2.1 1 98.38 91 CYS A N 1
ATOM 711 C CA . CYS A 1 91 ? 14.109 -17.281 2.021 1 98.38 91 CYS A CA 1
ATOM 712 C C . CYS A 1 91 ? 13.859 -18.547 1.206 1 98.38 91 CYS A C 1
ATOM 714 O O . CYS A 1 91 ? 13.648 -18.484 -0.006 1 98.38 91 CYS A O 1
ATOM 716 N N . SER A 1 92 ? 13.742 -19.688 1.839 1 97.06 92 SER A N 1
ATOM 717 C CA . SER A 1 92 ? 13.703 -20.984 1.184 1 97.06 92 SER A CA 1
ATOM 718 C C . SER A 1 92 ? 12.383 -21.188 0.454 1 97.06 92 SER A C 1
ATOM 720 O O . SER A 1 92 ? 12.305 -21.969 -0.501 1 97.06 92 SER A O 1
ATOM 722 N N . THR A 1 93 ? 11.367 -20.516 0.876 1 97.44 93 THR A N 1
ATOM 723 C CA . THR A 1 93 ? 10.047 -20.688 0.283 1 97.44 93 THR A CA 1
ATOM 724 C C . THR A 1 93 ? 10.039 -20.203 -1.167 1 97.44 93 THR A C 1
ATOM 726 O O . THR A 1 93 ? 9.227 -20.672 -1.973 1 97.44 93 THR A O 1
ATOM 729 N N . ILE A 1 94 ? 10.898 -19.297 -1.552 1 98.5 94 ILE A N 1
ATOM 730 C CA . ILE A 1 94 ? 10.883 -18.703 -2.881 1 98.5 94 ILE A CA 1
ATOM 731 C C . ILE A 1 94 ? 11.18 -19.766 -3.932 1 98.5 94 ILE A C 1
ATOM 733 O O . ILE A 1 94 ? 10.555 -19.797 -4.996 1 98.5 94 ILE A O 1
ATOM 737 N N . GLY A 1 95 ? 12.078 -20.672 -3.611 1 97.31 95 GLY A N 1
ATOM 738 C CA . GLY A 1 95 ? 12.5 -21.672 -4.578 1 97.31 95 GLY A CA 1
ATOM 739 C C . GLY A 1 95 ? 11.742 -22.984 -4.449 1 97.31 95 GLY A C 1
ATOM 740 O O . GLY A 1 95 ? 12.039 -23.953 -5.164 1 97.31 95 GLY A O 1
ATOM 741 N N . ARG A 1 96 ? 10.844 -23.016 -3.564 1 96.38 96 ARG A N 1
ATOM 742 C CA . ARG A 1 96 ? 10.062 -24.234 -3.383 1 96.38 96 ARG A CA 1
ATOM 743 C C . ARG A 1 96 ? 8.969 -24.359 -4.441 1 96.38 96 ARG A C 1
ATOM 745 O O . ARG A 1 96 ? 8.172 -23.438 -4.621 1 96.38 96 ARG A O 1
ATOM 752 N N . ILE A 1 97 ? 8.969 -25.469 -5.18 1 97.12 97 ILE A N 1
ATOM 753 C CA . ILE A 1 97 ? 7.914 -25.75 -6.148 1 97.12 97 ILE A CA 1
ATOM 754 C C . ILE A 1 97 ? 6.875 -26.672 -5.523 1 97.12 97 ILE A C 1
ATOM 756 O O . ILE A 1 97 ? 7.199 -27.797 -5.102 1 97.12 97 ILE A O 1
ATOM 760 N N . LEU A 1 98 ? 5.668 -26.219 -5.496 1 94.56 98 LEU A N 1
ATOM 761 C CA . LEU A 1 98 ? 4.59 -26.984 -4.879 1 94.56 98 LEU A CA 1
ATOM 762 C C . LEU A 1 98 ? 3.795 -27.75 -5.93 1 94.56 98 LEU A C 1
ATOM 764 O O . LEU A 1 98 ? 4.148 -27.734 -7.113 1 94.56 98 LEU A O 1
ATOM 768 N N . ASP A 1 99 ? 2.857 -28.547 -5.438 1 93.31 99 ASP A N 1
ATOM 769 C CA . ASP A 1 99 ? 1.976 -29.344 -6.285 1 93.31 99 ASP A CA 1
ATOM 770 C C . ASP A 1 99 ? 0.518 -29.203 -5.855 1 93.31 99 ASP A C 1
ATOM 772 O O . ASP A 1 99 ? 0.116 -29.719 -4.812 1 93.31 99 ASP A O 1
ATOM 776 N N . GLN A 1 100 ? -0.288 -28.594 -6.766 1 92.88 100 GLN A N 1
ATOM 777 C CA . GLN A 1 100 ? -1.682 -28.359 -6.398 1 92.88 100 GLN A CA 1
ATOM 778 C C . GLN A 1 100 ? -2.518 -29.625 -6.586 1 92.88 100 GLN A C 1
ATOM 780 O O . GLN A 1 100 ? -3.678 -29.672 -6.168 1 92.88 100 GLN A O 1
ATOM 785 N N . GLY A 1 101 ? -1.939 -30.578 -7.211 1 90.44 101 GLY A N 1
ATOM 786 C CA . GLY A 1 101 ? -2.646 -31.844 -7.379 1 90.44 101 GLY A CA 1
ATOM 787 C C . GLY A 1 101 ? -3.781 -31.766 -8.383 1 90.44 101 GLY A C 1
ATOM 788 O O . GLY A 1 101 ? -3.592 -31.281 -9.508 1 90.44 101 GLY A O 1
ATOM 789 N N . HIS A 1 102 ? -5.012 -32.188 -7.969 1 87.88 102 HIS A N 1
ATOM 790 C CA . HIS A 1 102 ? -6.133 -32.312 -8.891 1 87.88 102 HIS A CA 1
ATOM 791 C C . HIS A 1 102 ? -7.152 -31.203 -8.695 1 87.88 102 HIS A C 1
ATOM 793 O O . HIS A 1 102 ? -8.188 -31.188 -9.367 1 87.88 102 HIS A O 1
ATOM 799 N N . CYS A 1 103 ? -6.887 -30.391 -7.816 1 91.5 103 CYS A N 1
ATOM 800 C CA . CYS A 1 103 ? -7.809 -29.328 -7.426 1 91.5 103 CYS A CA 1
ATOM 801 C C . CYS A 1 103 ? -7.512 -28.047 -8.188 1 91.5 103 CYS A C 1
ATOM 803 O O . CYS A 1 103 ? -6.352 -27.688 -8.391 1 91.5 103 CYS A O 1
ATOM 805 N N . GLY A 1 104 ? -8.57 -27.344 -8.68 1 94.56 104 GLY A N 1
ATOM 806 C CA . GLY A 1 104 ? -8.406 -26.016 -9.25 1 94.56 104 GLY A CA 1
ATOM 807 C C . GLY A 1 104 ? -8.078 -24.953 -8.211 1 94.56 104 GLY A C 1
ATOM 808 O O . GLY A 1 104 ? -8.805 -23.969 -8.07 1 94.56 104 GLY A O 1
ATOM 809 N N . SER A 1 105 ? -6.965 -25.172 -7.52 1 96.25 105 SER A N 1
ATOM 810 C CA . SER A 1 105 ? -6.66 -24.375 -6.336 1 96.25 105 SER A CA 1
ATOM 811 C C . SER A 1 105 ? -5.496 -23.422 -6.59 1 96.25 105 SER A C 1
ATOM 813 O O . SER A 1 105 ? -4.949 -22.828 -5.652 1 96.25 105 SER A O 1
ATOM 815 N N . CYS A 1 106 ? -5.129 -23.188 -7.836 1 98.12 106 CYS A N 1
ATOM 816 C CA . CYS A 1 106 ? -3.961 -22.375 -8.164 1 98.12 106 CYS A CA 1
ATOM 817 C C . CYS A 1 106 ? -4.109 -20.969 -7.625 1 98.12 106 CYS A C 1
ATOM 819 O O . CYS A 1 106 ? -3.123 -20.328 -7.242 1 98.12 106 CYS A O 1
ATOM 821 N N . TRP A 1 107 ? -5.363 -20.453 -7.594 1 98.19 107 TRP A N 1
ATOM 822 C CA . TRP A 1 107 ? -5.641 -19.109 -7.098 1 98.19 107 TRP A CA 1
ATOM 823 C C . TRP A 1 107 ? -5.246 -18.984 -5.633 1 98.19 107 TRP A C 1
ATOM 825 O O . TRP A 1 107 ? -4.715 -17.938 -5.215 1 98.19 107 TRP A O 1
ATOM 835 N N . ALA A 1 108 ? -5.406 -19.953 -4.895 1 98.5 108 ALA A N 1
ATOM 836 C CA . ALA A 1 108 ? -5.051 -19.984 -3.477 1 98.5 108 ALA A CA 1
ATOM 837 C C . ALA A 1 108 ? -3.561 -20.234 -3.287 1 98.5 108 ALA A C 1
ATOM 839 O O . ALA A 1 108 ? -2.922 -19.609 -2.432 1 98.5 108 ALA A O 1
ATOM 840 N N . PHE A 1 109 ? -2.988 -21.125 -4.086 1 98.31 109 PHE A N 1
ATOM 841 C CA . PHE A 1 109 ? -1.563 -21.422 -4.016 1 98.31 109 PHE A CA 1
ATOM 842 C C . PHE A 1 109 ? -0.732 -20.188 -4.328 1 98.31 109 PHE A C 1
ATOM 844 O O . PHE A 1 109 ? 0.206 -19.859 -3.596 1 98.31 109 PHE A O 1
ATOM 851 N N . GLY A 1 110 ? -1.106 -19.547 -5.422 1 98.56 110 GLY A N 1
ATOM 852 C CA . GLY A 1 110 ? -0.368 -18.344 -5.789 1 98.56 110 GLY A CA 1
ATOM 853 C C . GLY A 1 110 ? -0.337 -17.297 -4.688 1 98.56 110 GLY A C 1
ATOM 854 O O . GLY A 1 110 ? 0.708 -16.703 -4.418 1 98.56 110 GLY A O 1
ATOM 855 N N . ALA A 1 111 ? -1.461 -17.078 -4.059 1 98.81 111 ALA A N 1
ATOM 856 C CA . ALA A 1 111 ? -1.562 -16.094 -2.99 1 98.81 111 ALA A CA 1
ATOM 857 C C . ALA A 1 111 ? -0.742 -16.516 -1.774 1 98.81 111 ALA A C 1
ATOM 859 O O . ALA A 1 111 ? 0.081 -15.742 -1.275 1 98.81 111 ALA A O 1
ATOM 860 N N . ALA A 1 112 ? -0.933 -17.75 -1.325 1 98.75 112 ALA A N 1
ATOM 861 C CA . ALA A 1 112 ? -0.255 -18.25 -0.134 1 98.75 112 ALA A CA 1
ATOM 862 C C . ALA A 1 112 ? 1.261 -18.234 -0.315 1 98.75 112 ALA A C 1
ATOM 864 O O . ALA A 1 112 ? 1.994 -17.812 0.584 1 98.75 112 ALA A O 1
ATOM 865 N N . GLU A 1 113 ? 1.733 -18.656 -1.469 1 98.69 113 GLU A N 1
ATOM 866 C CA . GLU A 1 113 ? 3.168 -18.719 -1.729 1 98.69 113 GLU A CA 1
ATOM 867 C C . GLU A 1 113 ? 3.781 -17.312 -1.767 1 98.69 113 GLU A C 1
ATOM 869 O O . GLU A 1 113 ? 4.855 -17.094 -1.209 1 98.69 113 GLU A O 1
ATOM 874 N N . SER A 1 114 ? 3.121 -16.406 -2.432 1 98.88 114 SER A N 1
ATOM 875 C CA . SER A 1 114 ? 3.65 -15.055 -2.562 1 98.88 114 SER A CA 1
ATOM 876 C C . SER A 1 114 ? 3.744 -14.367 -1.205 1 98.88 114 SER A C 1
ATOM 878 O O . SER A 1 114 ? 4.762 -13.75 -0.883 1 98.88 114 SER A O 1
ATOM 880 N N . LEU A 1 115 ? 2.697 -14.477 -0.416 1 98.88 115 LEU A N 1
ATOM 881 C CA . LEU A 1 115 ? 2.723 -13.836 0.895 1 98.88 115 LEU A CA 1
ATOM 882 C C . LEU A 1 115 ? 3.732 -14.523 1.812 1 98.88 115 LEU A C 1
ATOM 884 O O . LEU A 1 115 ? 4.383 -13.859 2.627 1 98.88 115 LEU A O 1
ATOM 888 N N . SER A 1 116 ? 3.889 -15.891 1.715 1 98.75 116 SER A N 1
ATOM 889 C CA . SER A 1 116 ? 4.926 -16.594 2.461 1 98.75 116 SER A CA 1
ATOM 890 C C . SER A 1 116 ? 6.301 -15.992 2.193 1 98.75 116 SER A C 1
ATOM 892 O O . SER A 1 116 ? 7.066 -15.734 3.127 1 98.75 116 SER A O 1
ATOM 894 N N . ASP A 1 117 ? 6.586 -15.812 0.95 1 98.88 117 ASP A N 1
ATOM 895 C CA . ASP A 1 117 ? 7.875 -15.242 0.572 1 98.88 117 ASP A CA 1
ATOM 896 C C . ASP A 1 117 ? 8.062 -13.852 1.186 1 98.88 117 ASP A C 1
ATOM 898 O O . ASP A 1 117 ? 9.148 -13.523 1.669 1 98.88 117 ASP A O 1
ATOM 902 N N . ARG A 1 118 ? 7.027 -13.062 1.2 1 98.56 118 ARG A N 1
ATOM 903 C CA . ARG A 1 118 ? 7.129 -11.688 1.675 1 98.56 118 ARG A CA 1
ATOM 904 C C . ARG A 1 118 ? 7.258 -11.641 3.193 1 98.56 118 ARG A C 1
ATOM 906 O O . ARG A 1 118 ? 7.867 -10.719 3.742 1 98.56 118 ARG A O 1
ATOM 913 N N . PHE A 1 119 ? 6.734 -12.656 3.936 1 97.94 119 PHE A N 1
ATOM 914 C CA . PHE A 1 119 ? 6.992 -12.75 5.367 1 97.94 119 PHE A CA 1
ATOM 915 C C . PHE A 1 119 ? 8.477 -12.945 5.641 1 97.94 119 PHE A C 1
ATOM 917 O O . PHE A 1 119 ? 9.023 -12.375 6.59 1 97.94 119 PHE A O 1
ATOM 924 N N . CYS A 1 120 ? 9.133 -13.758 4.816 1 98.19 120 CYS A N 1
ATOM 925 C CA . CYS A 1 120 ? 10.57 -13.969 4.996 1 98.19 120 CYS A CA 1
ATOM 926 C C . CYS A 1 120 ? 11.359 -12.719 4.625 1 98.19 120 CYS A C 1
ATOM 928 O O . CYS A 1 120 ? 12.273 -12.32 5.348 1 98.19 120 CYS A O 1
ATOM 930 N N . ILE A 1 121 ? 11 -12.133 3.553 1 97.88 121 ILE A N 1
ATOM 931 C CA . ILE A 1 121 ? 11.742 -11 3.012 1 97.88 121 ILE A CA 1
ATOM 932 C C . ILE A 1 121 ? 11.641 -9.812 3.967 1 97.88 121 ILE A C 1
ATOM 934 O O . ILE A 1 121 ? 12.625 -9.109 4.199 1 97.88 121 ILE A O 1
ATOM 938 N N . HIS A 1 122 ? 10.508 -9.602 4.559 1 95 122 HIS A N 1
ATOM 939 C CA . HIS A 1 122 ? 10.281 -8.375 5.316 1 95 122 HIS A CA 1
ATOM 940 C C . HIS A 1 122 ? 10.469 -8.617 6.812 1 95 122 HIS A C 1
ATOM 942 O O . HIS A 1 122 ? 10.773 -7.68 7.559 1 95 122 HIS A O 1
ATOM 948 N N . TYR A 1 123 ? 10.281 -9.859 7.289 1 93.19 123 TYR A N 1
ATOM 949 C CA . TYR A 1 123 ? 10.328 -10.094 8.727 1 93.19 123 TYR A CA 1
ATOM 950 C C . TYR A 1 123 ? 11.328 -11.188 9.062 1 93.19 123 TYR A C 1
ATOM 952 O O . TYR A 1 123 ? 11.508 -11.539 10.234 1 93.19 123 TYR A O 1
ATOM 960 N N . GLY A 1 124 ? 11.969 -11.781 8.039 1 93.75 124 GLY A N 1
ATOM 961 C CA . GLY A 1 124 ? 12.922 -12.859 8.281 1 93.75 124 GLY A CA 1
ATOM 962 C C . GLY A 1 124 ? 12.266 -14.148 8.742 1 93.75 124 GLY A C 1
ATOM 963 O O . GLY A 1 124 ? 12.922 -15.008 9.336 1 93.75 124 GLY A O 1
ATOM 964 N N . LEU A 1 125 ? 10.961 -14.328 8.477 1 94.38 125 LEU A N 1
ATOM 965 C CA . LEU A 1 125 ? 10.219 -15.492 8.93 1 94.38 125 LEU A CA 1
ATOM 966 C C . LEU A 1 125 ? 10.047 -16.5 7.793 1 94.38 125 LEU A C 1
ATOM 968 O O . LEU A 1 125 ? 9.273 -16.266 6.859 1 94.38 125 LEU A O 1
ATOM 972 N N . ASN A 1 126 ? 10.648 -17.594 7.906 1 94.94 126 ASN A N 1
ATOM 973 C CA . ASN A 1 126 ? 10.492 -18.672 6.922 1 94.94 126 ASN A CA 1
ATOM 974 C C . ASN A 1 126 ? 9.289 -19.547 7.23 1 94.94 126 ASN A C 1
ATOM 976 O O . ASN A 1 126 ? 9.438 -20.688 7.641 1 94.94 126 ASN A O 1
ATOM 980 N N . ILE A 1 127 ? 8.125 -19.062 6.941 1 94.75 127 ILE A N 1
ATOM 981 C CA . ILE A 1 127 ? 6.883 -19.797 7.172 1 94.75 127 ILE A CA 1
ATOM 982 C C . ILE A 1 127 ? 6.23 -20.141 5.836 1 94.75 127 ILE A C 1
ATOM 984 O O . ILE A 1 127 ? 6.426 -19.438 4.844 1 94.75 127 ILE A O 1
ATOM 988 N N . SER A 1 128 ? 5.516 -21.25 5.828 1 97 128 SER A N 1
ATOM 989 C CA . SER A 1 128 ? 4.684 -21.625 4.695 1 97 128 SER A CA 1
ATOM 990 C C . SER A 1 128 ? 3.201 -21.5 5.031 1 97 128 SER A C 1
ATOM 992 O O . SER A 1 128 ? 2.686 -22.25 5.871 1 97 128 SER A O 1
ATOM 994 N N . LEU A 1 129 ? 2.545 -20.625 4.309 1 98.38 129 LEU A N 1
ATOM 995 C CA . LEU A 1 129 ? 1.128 -20.391 4.57 1 98.38 129 LEU A CA 1
ATOM 996 C C . LEU A 1 129 ? 0.269 -21.453 3.893 1 98.38 129 LEU A C 1
ATOM 998 O O . LEU A 1 129 ? 0.66 -22.016 2.865 1 98.38 129 LEU A O 1
ATOM 1002 N N . SER A 1 130 ? -0.842 -21.703 4.43 1 98.19 130 SER A N 1
ATOM 1003 C CA . SER A 1 130 ? -1.68 -22.844 4.043 1 98.19 130 SER A CA 1
ATOM 1004 C C . SER A 1 130 ? -2.611 -22.469 2.893 1 98.19 130 SER A C 1
ATOM 1006 O O . SER A 1 130 ? -3.568 -21.719 3.08 1 98.19 130 SER A O 1
ATOM 1008 N N . ALA A 1 131 ? -2.363 -23.062 1.775 1 97.62 131 ALA A N 1
ATOM 1009 C CA . ALA A 1 131 ? -3.334 -22.938 0.69 1 97.62 131 ALA A CA 1
ATOM 1010 C C . ALA A 1 131 ? -4.652 -23.625 1.061 1 97.62 131 ALA A C 1
ATOM 1012 O O . ALA A 1 131 ? -5.723 -23.172 0.651 1 97.62 131 ALA A O 1
ATOM 1013 N N . ASN A 1 132 ? -4.582 -24.656 1.88 1 96.88 132 ASN A N 1
ATOM 1014 C CA . ASN A 1 132 ? -5.777 -25.391 2.279 1 96.88 132 ASN A CA 1
ATOM 1015 C C . ASN A 1 132 ? -6.734 -24.5 3.078 1 96.88 132 ASN A C 1
ATOM 1017 O O . ASN A 1 132 ? -7.949 -24.578 2.9 1 96.88 132 ASN A O 1
ATOM 1021 N N . ASP A 1 133 ? -6.168 -23.766 3.955 1 97.75 133 ASP A N 1
ATOM 1022 C CA . ASP A 1 133 ? -6.977 -22.828 4.727 1 97.75 133 ASP A CA 1
ATOM 1023 C C . ASP A 1 133 ? -7.781 -21.906 3.807 1 97.75 133 ASP A C 1
ATOM 1025 O O . ASP A 1 133 ? -8.984 -21.719 4 1 97.75 133 ASP A O 1
ATOM 1029 N N . ILE A 1 134 ? -7.203 -21.391 2.783 1 98.31 134 ILE A N 1
ATOM 1030 C CA . ILE A 1 134 ? -7.848 -20.453 1.866 1 98.31 134 ILE A CA 1
ATOM 1031 C C . ILE A 1 134 ? -8.961 -21.172 1.103 1 98.31 134 ILE A C 1
ATOM 1033 O O . ILE A 1 134 ? -10.094 -20.688 1.039 1 98.31 134 ILE A O 1
ATOM 1037 N N . ILE A 1 135 ? -8.648 -22.312 0.557 1 96.94 135 ILE A N 1
ATOM 1038 C CA . ILE A 1 135 ? -9.594 -23.047 -0.274 1 96.94 135 ILE A CA 1
ATOM 1039 C C . ILE A 1 135 ? -10.797 -23.484 0.566 1 96.94 135 ILE A C 1
ATOM 1041 O O . ILE A 1 135 ? -11.938 -23.406 0.107 1 96.94 135 ILE A O 1
ATOM 1045 N N . ALA A 1 136 ? -10.547 -23.859 1.76 1 96 136 ALA A N 1
ATOM 1046 C CA . ALA A 1 136 ? -11.578 -24.484 2.588 1 96 136 ALA A CA 1
ATOM 1047 C C . ALA A 1 136 ? -12.367 -23.438 3.365 1 96 136 ALA A C 1
ATOM 1049 O O . ALA A 1 136 ? -13.57 -23.578 3.59 1 96 136 ALA A O 1
ATOM 1050 N N . CYS A 1 137 ? -11.727 -22.328 3.752 1 96.69 137 CYS A N 1
ATOM 1051 C CA . CYS A 1 137 ? -12.336 -21.516 4.801 1 96.69 137 CYS A CA 1
ATOM 1052 C C . CYS A 1 137 ? -12.695 -20.141 4.273 1 96.69 137 CYS A C 1
ATOM 1054 O O . CYS A 1 137 ? -13.453 -19.406 4.914 1 96.69 137 CYS A O 1
ATOM 1056 N N . CYS A 1 138 ? -12.188 -19.672 3.18 1 94.94 138 CYS A N 1
ATOM 1057 C CA . CYS A 1 138 ? -12.484 -18.344 2.666 1 94.94 138 CYS A CA 1
ATOM 1058 C C . CYS A 1 138 ? -13.938 -18.234 2.232 1 94.94 138 CYS A C 1
ATOM 1060 O O . CYS A 1 138 ? -14.531 -17.156 2.289 1 94.94 138 CYS A O 1
ATOM 1062 N N . GLY A 1 139 ? -14.508 -19.344 1.743 1 90.81 139 GLY A N 1
ATOM 1063 C CA . GLY A 1 139 ? -15.922 -19.375 1.405 1 90.81 139 GLY A CA 1
ATOM 1064 C C . GLY A 1 139 ? -16.219 -18.781 0.042 1 90.81 139 GLY A C 1
ATOM 1065 O O . GLY A 1 139 ? -15.344 -18.703 -0.813 1 90.81 139 GLY A O 1
ATOM 1066 N N . TYR A 1 140 ? -17.453 -18.375 -0.143 1 87.31 140 TYR A N 1
ATOM 1067 C CA . TYR A 1 140 ? -17.953 -18.016 -1.46 1 87.31 140 TYR A CA 1
ATOM 1068 C C . TYR A 1 140 ? -17.344 -16.703 -1.938 1 87.31 140 TYR A C 1
ATOM 1070 O O . TYR A 1 140 ? -17.266 -16.453 -3.143 1 87.31 140 TYR A O 1
ATOM 1078 N N . LEU A 1 141 ? -16.891 -15.945 -1.042 1 88.94 141 LEU A N 1
ATOM 1079 C CA . LEU A 1 141 ? -16.266 -14.688 -1.425 1 88.94 141 LEU A CA 1
ATOM 1080 C C . LEU A 1 141 ? -15.031 -14.93 -2.285 1 88.94 141 LEU A C 1
ATOM 1082 O O . LEU A 1 141 ? -14.781 -14.188 -3.24 1 88.94 141 LEU A O 1
ATOM 1086 N N . CYS A 1 142 ? -14.336 -15.961 -1.972 1 94.62 142 CYS A N 1
ATOM 1087 C CA . CYS A 1 142 ? -13.086 -16.234 -2.68 1 94.62 142 CYS A CA 1
ATOM 1088 C C . CYS A 1 142 ? -13.336 -17.125 -3.889 1 94.62 142 CYS A C 1
ATOM 1090 O O . CYS A 1 142 ? -12.469 -17.25 -4.758 1 94.62 142 CYS A O 1
ATOM 1092 N N . GLY A 1 143 ? -14.469 -17.797 -3.9 1 93.56 143 GLY A N 1
ATOM 1093 C CA . GLY A 1 143 ? -14.742 -18.703 -5.008 1 93.56 143 GLY A CA 1
ATOM 1094 C C . GLY A 1 143 ? -15.398 -20 -4.574 1 93.56 143 GLY A C 1
ATOM 1095 O O . GLY A 1 143 ? -16.234 -20.016 -3.662 1 93.56 143 GLY A O 1
ATOM 1096 N N . ASP A 1 144 ? -15.023 -21.094 -5.391 1 92.81 144 ASP A N 1
ATOM 1097 C CA . ASP A 1 144 ? -15.664 -22.391 -5.203 1 92.81 144 ASP A CA 1
ATOM 1098 C C . ASP A 1 144 ? -14.625 -23.484 -4.898 1 92.81 144 ASP A C 1
ATOM 1100 O O . ASP A 1 144 ? -14.688 -24.578 -5.445 1 92.81 144 ASP A O 1
ATOM 1104 N N . GLY A 1 145 ? -13.695 -23.062 -4.188 1 93.69 145 GLY A N 1
ATOM 1105 C CA . GLY A 1 145 ? -12.695 -24.031 -3.758 1 93.69 145 GLY A CA 1
ATOM 1106 C C . GLY A 1 145 ? -11.977 -24.703 -4.91 1 93.69 145 GLY A C 1
ATOM 1107 O O . GLY A 1 145 ? -11.344 -24.031 -5.73 1 93.69 145 GLY A O 1
ATOM 1108 N N . CYS A 1 146 ? -12.211 -26 -5.02 1 93.31 146 CYS A N 1
ATOM 1109 C CA . CYS A 1 146 ? -11.523 -26.797 -6.039 1 93.31 146 CYS A CA 1
ATOM 1110 C C . CYS A 1 146 ? -12.125 -26.547 -7.414 1 93.31 146 CYS A C 1
ATOM 1112 O O . CYS A 1 146 ? -11.547 -26.922 -8.43 1 93.31 146 CYS A O 1
ATOM 1114 N N . ASP A 1 147 ? -13.188 -25.875 -7.469 1 92.75 147 ASP A N 1
ATOM 1115 C CA . ASP A 1 147 ? -13.781 -25.5 -8.75 1 92.75 147 ASP A CA 1
ATOM 1116 C C . ASP A 1 147 ? -13.359 -24.094 -9.172 1 92.75 147 ASP A C 1
ATOM 1118 O O . ASP A 1 147 ? -13.984 -23.484 -10.039 1 92.75 147 ASP A O 1
ATOM 1122 N N . GLY A 1 148 ? -12.391 -23.562 -8.453 1 96.06 148 GLY A N 1
ATOM 1123 C CA . GLY A 1 148 ? -11.789 -22.297 -8.859 1 96.06 148 GLY A CA 1
ATOM 1124 C C . GLY A 1 148 ? -12.094 -21.156 -7.902 1 96.06 148 GLY A C 1
ATOM 1125 O O . GLY A 1 148 ? -12.898 -21.312 -6.984 1 96.06 148 GLY A O 1
ATOM 1126 N N . GLY A 1 149 ? -11.391 -20.078 -8.117 1 97.31 149 GLY A N 1
ATOM 1127 C CA . GLY A 1 149 ? -11.578 -18.906 -7.277 1 97.31 149 GLY A CA 1
ATOM 1128 C C . GLY A 1 149 ? -10.914 -17.656 -7.836 1 97.31 149 GLY A C 1
ATOM 1129 O O . GLY A 1 149 ? -10.523 -17.625 -9.008 1 97.31 149 GLY A O 1
ATOM 1130 N N . TYR A 1 150 ? -10.93 -16.625 -6.984 1 97.38 150 TYR A N 1
ATOM 1131 C CA . TYR A 1 150 ? -10.469 -15.305 -7.379 1 97.38 150 TYR A CA 1
ATOM 1132 C C . TYR A 1 150 ? -9.203 -14.914 -6.621 1 97.38 150 TYR A C 1
ATOM 1134 O O . TYR A 1 150 ? -9.242 -14.664 -5.414 1 97.38 150 TYR A O 1
ATOM 1142 N N . PRO A 1 151 ? -8.102 -14.727 -7.352 1 97.81 151 PRO A N 1
ATOM 1143 C CA . PRO A 1 151 ? -6.832 -14.438 -6.684 1 97.81 151 PRO A CA 1
ATOM 1144 C C . PRO A 1 151 ? -6.91 -13.211 -5.77 1 97.81 151 PRO A C 1
ATOM 1146 O O . PRO A 1 151 ? -6.469 -13.273 -4.621 1 97.81 151 PRO A O 1
ATOM 1149 N N . LEU A 1 152 ? -7.535 -12.164 -6.242 1 97.31 152 LEU A N 1
ATOM 1150 C CA . LEU A 1 152 ? -7.594 -10.93 -5.461 1 97.31 152 LEU A CA 1
ATOM 1151 C C . LEU A 1 152 ? -8.359 -11.141 -4.164 1 97.31 152 LEU A C 1
ATOM 1153 O O . LEU A 1 152 ? -8.008 -10.57 -3.127 1 97.31 152 LEU A O 1
ATOM 1157 N N . GLU A 1 153 ? -9.414 -11.953 -4.195 1 97.31 153 GLU A N 1
ATOM 1158 C CA . GLU A 1 153 ? -10.203 -12.211 -3.002 1 97.31 153 GLU A CA 1
ATOM 1159 C C . GLU A 1 153 ? -9.406 -12.992 -1.962 1 97.31 153 GLU A C 1
ATOM 1161 O O . GLU A 1 153 ? -9.609 -12.82 -0.758 1 97.31 153 GLU A O 1
ATOM 1166 N N . ALA A 1 154 ? -8.523 -13.812 -2.406 1 98.31 154 ALA A N 1
ATOM 1167 C CA . ALA A 1 154 ? -7.625 -14.477 -1.467 1 98.31 154 ALA A CA 1
ATOM 1168 C C . ALA A 1 154 ? -6.781 -13.469 -0.697 1 98.31 154 ALA A C 1
ATOM 1170 O O . ALA A 1 154 ? -6.574 -13.609 0.51 1 98.31 154 ALA A O 1
ATOM 1171 N N . TRP A 1 155 ? -6.293 -12.469 -1.332 1 98.44 155 TRP A N 1
ATOM 1172 C CA . TRP A 1 155 ? -5.5 -11.438 -0.677 1 98.44 155 TRP A CA 1
ATOM 1173 C C . TRP A 1 155 ? -6.348 -10.633 0.3 1 98.44 155 TRP A C 1
ATOM 1175 O O . TRP A 1 155 ? -5.871 -10.234 1.366 1 98.44 155 TRP A O 1
ATOM 1185 N N . LYS A 1 156 ? -7.59 -10.344 -0.077 1 97.19 156 LYS A N 1
ATOM 1186 C CA . LYS A 1 156 ? -8.492 -9.695 0.865 1 97.19 156 LYS A CA 1
ATOM 1187 C C . LYS A 1 156 ? -8.719 -10.562 2.098 1 97.19 156 LYS A C 1
ATOM 1189 O O . LYS A 1 156 ? -8.852 -10.055 3.211 1 97.19 156 LYS A O 1
ATOM 1194 N N . TYR A 1 157 ? -8.766 -11.883 1.878 1 97.81 157 TYR A N 1
ATOM 1195 C CA . TYR A 1 157 ? -8.93 -12.844 2.965 1 97.81 157 TYR A CA 1
ATOM 1196 C C . TYR A 1 157 ? -7.781 -12.742 3.963 1 97.81 157 TYR A C 1
ATOM 1198 O O . TYR A 1 157 ? -7.996 -12.797 5.176 1 97.81 157 TYR A O 1
ATOM 1206 N N . PHE A 1 158 ? -6.516 -12.562 3.463 1 98.19 158 PHE A N 1
ATOM 1207 C CA . PHE A 1 158 ? -5.359 -12.391 4.332 1 98.19 158 PHE A CA 1
ATOM 1208 C C . PHE A 1 158 ? -5.562 -11.219 5.285 1 98.19 158 PHE A C 1
ATOM 1210 O O . PHE A 1 158 ? -5.156 -11.281 6.445 1 98.19 158 PHE A O 1
ATOM 1217 N N . VAL A 1 159 ? -6.16 -10.164 4.758 1 96.38 159 VAL A N 1
ATOM 1218 C CA . VAL A 1 159 ? -6.316 -8.93 5.527 1 96.38 159 VAL A CA 1
ATOM 1219 C C . VAL A 1 159 ? -7.43 -9.109 6.559 1 96.38 159 VAL A C 1
ATOM 1221 O O . VAL A 1 159 ? -7.262 -8.75 7.727 1 96.38 159 VAL A O 1
ATOM 1224 N N . ARG A 1 160 ? -8.5 -9.734 6.215 1 94.75 160 ARG A N 1
ATOM 1225 C CA . ARG A 1 160 ? -9.719 -9.766 7.02 1 94.75 160 ARG A CA 1
ATOM 1226 C C . ARG A 1 160 ? -9.648 -10.867 8.078 1 94.75 160 ARG A C 1
ATOM 1228 O O . ARG A 1 160 ? -10.078 -10.664 9.211 1 94.75 160 ARG A O 1
ATOM 1235 N N . LYS A 1 161 ? -9.125 -12.031 7.617 1 95.5 161 LYS A N 1
ATOM 1236 C CA . LYS A 1 161 ? -9.281 -13.195 8.484 1 95.5 161 LYS A CA 1
ATOM 1237 C C . LYS A 1 161 ? -7.93 -13.805 8.844 1 95.5 161 LYS A C 1
ATOM 1239 O O . LYS A 1 161 ? -7.82 -14.562 9.812 1 95.5 161 LYS A O 1
ATOM 1244 N N . GLY A 1 162 ? -6.93 -13.43 8.023 1 96.88 162 GLY A N 1
ATOM 1245 C CA . GLY A 1 162 ? -5.66 -14.109 8.211 1 96.88 162 GLY A CA 1
ATOM 1246 C C . GLY A 1 162 ? -5.684 -15.562 7.766 1 96.88 162 GLY A C 1
ATOM 1247 O O . GLY A 1 162 ? -6.746 -16.094 7.445 1 96.88 162 GLY A O 1
ATOM 1248 N N . VAL A 1 163 ? -4.523 -16.172 7.688 1 98.19 163 VAL A N 1
ATOM 1249 C CA . VAL A 1 163 ? -4.367 -17.547 7.223 1 98.19 163 VAL A CA 1
ATOM 1250 C C . VAL A 1 163 ? -3.398 -18.297 8.141 1 98.19 163 VAL A C 1
ATOM 1252 O O . VAL A 1 163 ? -2.418 -17.719 8.617 1 98.19 163 VAL A O 1
ATOM 1255 N N . VAL A 1 164 ? -3.682 -19.547 8.398 1 97.81 164 VAL A N 1
ATOM 1256 C CA . VAL A 1 164 ? -2.783 -20.359 9.227 1 97.81 164 VAL A CA 1
ATOM 1257 C C . VAL A 1 164 ? -1.64 -20.891 8.367 1 97.81 164 VAL A C 1
ATOM 1259 O O . VAL A 1 164 ? -1.583 -20.641 7.164 1 97.81 164 VAL A O 1
ATOM 1262 N N . THR A 1 165 ? -0.687 -21.609 8.977 1 96.75 165 THR A N 1
ATOM 1263 C CA . THR A 1 165 ? 0.443 -22.203 8.258 1 96.75 165 THR A CA 1
ATOM 1264 C C . THR A 1 165 ? 0.089 -23.578 7.734 1 96.75 165 THR A C 1
ATOM 1266 O O . THR A 1 165 ? -0.899 -24.188 8.164 1 96.75 165 THR A O 1
ATOM 1269 N N . GLU A 1 166 ? 0.914 -24.016 6.816 1 95.38 166 GLU A N 1
ATOM 1270 C CA . GLU A 1 166 ? 0.781 -25.375 6.297 1 95.38 166 GLU A CA 1
ATOM 1271 C C . GLU A 1 166 ? 0.94 -26.422 7.406 1 95.38 166 GLU A C 1
ATOM 1273 O O . GLU A 1 166 ? 0.341 -27.484 7.352 1 95.38 166 GLU A O 1
ATOM 1278 N N . GLU A 1 167 ? 1.769 -26.125 8.438 1 94.06 167 GLU A N 1
ATOM 1279 C CA . GLU A 1 167 ? 1.927 -27.016 9.578 1 94.06 167 GLU A CA 1
ATOM 1280 C C . GLU A 1 167 ? 0.612 -27.188 10.336 1 94.06 167 GLU A C 1
ATOM 1282 O O . GLU A 1 167 ? 0.289 -28.281 10.797 1 94.06 167 GLU A O 1
ATOM 1287 N N . CYS A 1 168 ? -0.123 -26.156 10.438 1 96.19 168 CYS A N 1
ATOM 1288 C CA . CYS A 1 168 ? -1.405 -26.156 11.133 1 96.19 168 CYS A CA 1
ATOM 1289 C C . CYS A 1 168 ? -2.486 -26.812 10.289 1 96.19 168 CYS A C 1
ATOM 1291 O O . CYS A 1 168 ? -3.256 -27.641 10.789 1 96.19 168 CYS A O 1
ATOM 1293 N N . ASP A 1 169 ? -2.537 -26.469 9.016 1 96.75 169 ASP A N 1
ATOM 1294 C CA . ASP A 1 169 ? -3.549 -26.969 8.094 1 96.75 169 ASP A CA 1
ATOM 1295 C C . ASP A 1 169 ? -2.922 -27.406 6.77 1 96.75 169 ASP A C 1
ATOM 1297 O O . ASP A 1 169 ? -3.021 -26.688 5.77 1 96.75 169 ASP A O 1
ATOM 1301 N N . PRO A 1 170 ? -2.418 -28.562 6.73 1 95.56 170 PRO A N 1
ATOM 1302 C CA . PRO A 1 170 ? -1.761 -29.062 5.52 1 95.56 170 PRO A CA 1
ATOM 1303 C C . PRO A 1 170 ? -2.725 -29.219 4.348 1 95.56 170 PRO A C 1
ATOM 1305 O O . PRO A 1 170 ? -3.92 -29.453 4.551 1 95.56 170 PRO A O 1
ATOM 1308 N N . TYR A 1 171 ? -2.158 -29.125 3.139 1 94.44 171 TYR A N 1
ATOM 1309 C CA . TYR A 1 171 ? -2.949 -29.328 1.929 1 94.44 171 TYR A CA 1
ATOM 1310 C C . TYR A 1 171 ? -3.564 -30.719 1.901 1 94.44 171 TYR A C 1
ATOM 1312 O O . TYR A 1 171 ? -2.896 -31.703 2.223 1 94.44 171 TYR A O 1
ATOM 1320 N N . PHE A 1 172 ? -4.773 -30.875 1.456 1 90.31 172 PHE A N 1
ATOM 1321 C CA . PHE A 1 172 ? -5.547 -32.094 1.594 1 90.31 172 PHE A CA 1
ATOM 1322 C C . PHE A 1 172 ? -5.098 -33.125 0.573 1 90.31 172 PHE A C 1
ATOM 1324 O O . PHE A 1 172 ? -5.223 -34.344 0.808 1 90.31 172 PHE A O 1
ATOM 1331 N N . ASP A 1 173 ? -4.684 -32.719 -0.594 1 83.75 173 ASP A N 1
ATOM 1332 C CA . ASP A 1 173 ? -4.289 -33.625 -1.655 1 83.75 173 ASP A CA 1
ATOM 1333 C C . ASP A 1 173 ? -2.803 -33.969 -1.566 1 83.75 173 ASP A C 1
ATOM 1335 O O . ASP A 1 173 ? -1.974 -33.312 -2.191 1 83.75 173 ASP A O 1
ATOM 1339 N N . ASN A 1 174 ? -2.451 -35 -0.781 1 73.81 174 ASN A N 1
ATOM 1340 C CA . ASN A 1 174 ? -1.057 -35.375 -0.57 1 73.81 174 ASN A CA 1
ATOM 1341 C C . ASN A 1 174 ? -0.571 -36.344 -1.637 1 73.81 174 ASN A C 1
ATOM 1343 O O . ASN A 1 174 ? 0.626 -36.625 -1.734 1 73.81 174 ASN A O 1
ATOM 1347 N N . LYS A 1 175 ? -1.503 -36.969 -2.312 1 65.12 175 LYS A N 1
ATOM 1348 C CA . LYS A 1 175 ? -1.116 -37.938 -3.326 1 65.12 175 LYS A CA 1
ATOM 1349 C C . LYS A 1 175 ? -0.574 -37.25 -4.574 1 65.12 175 LYS A C 1
ATOM 1351 O O . LYS A 1 175 ? 0.27 -37.812 -5.281 1 65.12 175 LYS A O 1
ATOM 1356 N N . GLY A 1 176 ? -0.757 -36.062 -4.699 1 58.28 176 GLY A N 1
ATOM 1357 C CA . GLY A 1 176 ? -0.371 -35.406 -5.934 1 58.28 176 GLY A CA 1
ATOM 1358 C C . GLY A 1 176 ? -0.977 -36.031 -7.172 1 58.28 176 GLY A C 1
ATOM 1359 O O . GLY A 1 176 ? -1.78 -36.938 -7.07 1 58.28 176 GLY A O 1
ATOM 1360 N N . CYS A 1 177 ? -1.062 -35.438 -8.43 1 52.19 177 CYS A N 1
ATOM 1361 C CA . CYS A 1 177 ? -1.669 -36 -9.633 1 52.19 177 CYS A CA 1
ATOM 1362 C C . CYS A 1 177 ? -0.663 -36.812 -10.422 1 52.19 177 CYS A C 1
ATOM 1364 O O . CYS A 1 177 ? -0.785 -36.969 -11.641 1 52.19 177 CYS A O 1
ATOM 1366 N N . SER A 1 178 ? 0.493 -37.25 -10.047 1 49.09 178 SER A N 1
ATOM 1367 C CA . SER A 1 178 ? 1.331 -38 -10.977 1 49.09 178 SER A CA 1
ATOM 1368 C C . SER A 1 178 ? 0.678 -39.312 -11.383 1 49.09 178 SER A C 1
ATOM 1370 O O . SER A 1 178 ? 1.343 -40.188 -11.914 1 49.09 178 SER A O 1
ATOM 1372 N N . HIS A 1 179 ? -0.474 -39.625 -11.242 1 43.16 179 HIS A N 1
ATOM 1373 C CA . HIS A 1 179 ? -0.856 -41 -11.617 1 43.16 179 HIS A CA 1
ATOM 1374 C C . HIS A 1 179 ? -2.15 -41 -12.422 1 43.16 179 HIS A C 1
ATOM 1376 O O . HIS A 1 179 ? -2.959 -40.062 -12.312 1 43.16 179 HIS A O 1
ATOM 1382 N N . PRO A 1 180 ? -2.17 -41.969 -13.453 1 43.91 180 PRO A N 1
ATOM 1383 C CA . PRO A 1 180 ? -3.439 -42.312 -14.094 1 43.91 180 PRO A CA 1
ATOM 1384 C C . PRO A 1 180 ? -4.559 -42.562 -13.086 1 43.91 180 PRO A C 1
ATOM 1386 O O . PRO A 1 180 ? -4.305 -43.062 -11.977 1 43.91 180 PRO A O 1
ATOM 1389 N N . GLY A 1 181 ? -5.59 -41.969 -13.109 1 42.88 181 GLY A N 1
ATOM 1390 C CA . GLY A 1 181 ? -6.82 -42.188 -12.367 1 42.88 181 GLY A CA 1
ATOM 1391 C C . GLY A 1 181 ? -7.156 -41.031 -11.43 1 42.88 181 GLY A C 1
ATOM 1392 O O . GLY A 1 181 ? -7.75 -41.25 -10.367 1 42.88 181 GLY A O 1
ATOM 1393 N N . CYS A 1 182 ? -6.547 -40 -11.664 1 48.97 182 CYS A N 1
ATOM 1394 C CA . CYS A 1 182 ? -6.832 -38.844 -10.844 1 48.97 182 CYS A CA 1
ATOM 1395 C C . CYS A 1 182 ? -8.312 -38.469 -10.906 1 48.97 182 CYS A C 1
ATOM 1397 O O . CYS A 1 182 ? -8.672 -37.312 -10.898 1 48.97 182 CYS A O 1
ATOM 1399 N N . GLU A 1 183 ? -9.078 -39.344 -11.492 1 50.78 183 GLU A N 1
ATOM 1400 C CA . GLU A 1 183 ? -10.516 -39.188 -11.289 1 50.78 183 GLU A CA 1
ATOM 1401 C C . GLU A 1 183 ? -10.906 -39.5 -9.844 1 50.78 183 GLU A C 1
ATOM 1403 O O . GLU A 1 183 ? -10.188 -40.219 -9.141 1 50.78 183 GLU A O 1
ATOM 1408 N N . PRO A 1 184 ? -12.109 -38.969 -9.609 1 48.22 184 PRO A N 1
ATOM 1409 C CA . PRO A 1 184 ? -13.016 -37.812 -9.727 1 48.22 184 PRO A CA 1
ATOM 1410 C C . PRO A 1 184 ? -12.406 -36.531 -9.172 1 48.22 184 PRO A C 1
ATOM 1412 O O . PRO A 1 184 ? -11.422 -36.594 -8.43 1 48.22 184 PRO A O 1
ATOM 1415 N N . GLY A 1 185 ? -12.961 -35.406 -9.68 1 58.31 185 GLY A N 1
ATOM 1416 C CA . GLY A 1 185 ? -12.867 -34.062 -9.109 1 58.31 185 GLY A CA 1
ATOM 1417 C C . GLY A 1 185 ? -12.891 -34.031 -7.594 1 58.31 185 GLY A C 1
ATOM 1418 O O . GLY A 1 185 ? -13.68 -34.75 -6.977 1 58.31 185 GLY A O 1
ATOM 1419 N N . TYR A 1 186 ? -11.75 -33.812 -6.969 1 68.19 186 TYR A N 1
ATOM 1420 C CA . TYR A 1 186 ? -11.742 -33.75 -5.512 1 68.19 186 TYR A CA 1
ATOM 1421 C C . TYR A 1 186 ? -12.703 -32.656 -5.027 1 68.19 186 TYR A C 1
ATOM 1423 O O . TYR A 1 186 ? -12.734 -31.562 -5.578 1 68.19 186 TYR A O 1
ATOM 1431 N N . PRO A 1 187 ? -13.547 -33.125 -4.164 1 82.75 187 PRO A N 1
ATOM 1432 C CA . PRO A 1 187 ? -14.398 -32.094 -3.541 1 82.75 187 PRO A CA 1
ATOM 1433 C C . PRO A 1 187 ? -13.602 -31.109 -2.697 1 82.75 187 PRO A C 1
ATOM 1435 O O . PRO A 1 187 ? -12.516 -31.438 -2.211 1 82.75 187 PRO A O 1
ATOM 1438 N N . THR A 1 188 ? -14.016 -29.922 -2.664 1 89.88 188 THR A N 1
ATOM 1439 C CA . THR A 1 188 ? -13.445 -28.922 -1.77 1 89.88 188 THR A CA 1
ATOM 1440 C C . THR A 1 188 ? -13.453 -29.422 -0.327 1 89.88 188 THR A C 1
ATOM 1442 O O . THR A 1 188 ? -14.477 -29.906 0.157 1 89.88 188 THR A O 1
ATOM 1445 N N . PRO A 1 189 ? -12.32 -29.375 0.319 1 92.19 189 PRO A N 1
ATOM 1446 C CA . PRO A 1 189 ? -12.297 -29.812 1.718 1 92.19 189 PRO A CA 1
ATOM 1447 C C . PRO A 1 189 ? -13.141 -28.906 2.623 1 92.19 189 PRO A C 1
ATOM 1449 O O . PRO A 1 189 ? -13.359 -27.734 2.303 1 92.19 189 PRO A O 1
ATOM 1452 N N . GLN A 1 190 ? -13.586 -29.469 3.779 1 92.44 190 GLN A N 1
ATOM 1453 C CA . GLN A 1 190 ? -14.344 -28.688 4.758 1 92.44 190 GLN A CA 1
ATOM 1454 C C . GLN A 1 190 ? -13.422 -27.828 5.609 1 92.44 190 GLN A C 1
ATOM 1456 O O . GLN A 1 190 ? -12.297 -28.219 5.926 1 92.44 190 GLN A O 1
ATOM 1461 N N . CYS A 1 191 ? -13.953 -26.719 5.934 1 95.06 191 CYS A N 1
ATOM 1462 C CA . CYS A 1 191 ? -13.219 -25.844 6.848 1 95.06 191 CYS A CA 1
ATOM 1463 C C . CYS A 1 191 ? -13.352 -26.328 8.281 1 95.06 191 CYS A C 1
ATOM 1465 O O . CYS A 1 191 ? -14.414 -26.219 8.891 1 95.06 191 CYS A O 1
ATOM 1467 N N . LYS A 1 192 ? -12.328 -26.859 8.914 1 92.44 192 LYS A N 1
ATOM 1468 C CA . LYS A 1 192 ? -12.383 -27.438 10.258 1 92.44 192 LYS A CA 1
ATOM 1469 C C . LYS A 1 192 ? -11.992 -26.406 11.305 1 92.44 192 LYS A C 1
ATOM 1471 O O . LYS A 1 192 ? -12.414 -26.5 12.461 1 92.44 192 LYS A O 1
ATOM 1476 N N . ARG A 1 193 ? -11.172 -25.422 10.977 1 94.62 193 ARG A N 1
ATOM 1477 C CA . ARG A 1 193 ? -10.664 -24.359 11.844 1 94.62 193 ARG A CA 1
ATOM 1478 C C . ARG A 1 193 ? -9.961 -24.938 13.062 1 94.62 193 ARG A C 1
ATOM 1480 O O . ARG A 1 193 ? -10.242 -24.547 14.195 1 94.62 193 ARG A O 1
ATOM 1487 N N . LYS A 1 194 ? -9.297 -25.969 12.867 1 94.81 194 LYS A N 1
ATOM 1488 C CA . LYS A 1 194 ? -8.477 -26.656 13.859 1 94.81 194 LYS A CA 1
ATOM 1489 C C . LYS A 1 194 ? -7.148 -27.094 13.266 1 94.81 194 LYS A C 1
ATOM 1491 O O . LYS A 1 194 ? -7.113 -27.672 12.172 1 94.81 194 LYS A O 1
ATOM 1496 N N . CYS A 1 195 ? -6.141 -26.828 14.016 1 96.44 195 CYS A N 1
ATOM 1497 C CA . CYS A 1 195 ? -4.824 -27.266 13.562 1 96.44 195 CYS A CA 1
ATOM 1498 C C . CYS A 1 195 ? -4.656 -28.766 13.766 1 96.44 195 CYS A C 1
ATOM 1500 O O . CYS A 1 195 ? -5.148 -29.328 14.75 1 96.44 195 CYS A O 1
ATOM 1502 N N . VAL A 1 196 ? -3.934 -29.375 12.875 1 94.62 196 VAL A N 1
ATOM 1503 C CA . VAL A 1 196 ? -3.688 -30.797 12.992 1 94.62 196 VAL A CA 1
ATOM 1504 C C . VAL A 1 196 ? -2.82 -31.078 14.219 1 94.62 196 VAL A C 1
ATOM 1506 O O . VAL A 1 196 ? -3.008 -32.094 14.898 1 94.62 196 VAL A O 1
ATOM 1509 N N . LYS A 1 197 ? -1.817 -30.203 14.477 1 91.25 197 LYS A N 1
ATOM 1510 C CA . LYS A 1 197 ? -1.016 -30.312 15.695 1 91.25 197 LYS A CA 1
ATOM 1511 C C . LYS A 1 197 ? -1.781 -29.797 16.906 1 91.25 197 LYS A C 1
ATOM 1513 O O . LYS A 1 197 ? -2.178 -28.641 16.953 1 91.25 197 LYS A O 1
ATOM 1518 N N . GLU A 1 198 ? -1.862 -30.531 17.891 1 86 198 GLU A N 1
ATOM 1519 C CA . GLU A 1 198 ? -2.738 -30.266 19.031 1 86 198 GLU A CA 1
ATOM 1520 C C . GLU A 1 198 ? -2.225 -29.078 19.859 1 86 198 GLU A C 1
ATOM 1522 O O . GLU A 1 198 ? -3.002 -28.406 20.547 1 86 198 GLU A O 1
ATOM 1527 N N . ASN A 1 199 ? -1.05 -28.766 19.781 1 88.31 199 ASN A N 1
ATOM 1528 C CA . ASN A 1 199 ? -0.497 -27.703 20.625 1 88.31 199 ASN A CA 1
ATOM 1529 C C . ASN A 1 199 ? -0.611 -26.344 19.969 1 88.31 199 ASN A C 1
ATOM 1531 O O . ASN A 1 199 ? -0.196 -25.328 20.531 1 88.31 199 ASN A O 1
ATOM 1535 N N . LEU A 1 200 ? -1.162 -26.391 18.781 1 89.5 200 LEU A N 1
ATOM 1536 C CA . LEU A 1 200 ? -1.348 -25.125 18.094 1 89.5 200 LEU A CA 1
ATOM 1537 C C . LEU A 1 200 ? -2.814 -24.703 18.109 1 89.5 200 LEU A C 1
ATOM 1539 O O . LEU A 1 200 ? -3.697 -25.516 17.812 1 89.5 200 LEU A O 1
ATOM 1543 N N . LEU A 1 201 ? -3.051 -23.469 18.531 1 90.25 201 LEU A N 1
ATOM 1544 C CA . LEU A 1 201 ? -4.395 -22.906 18.469 1 90.25 201 LEU A CA 1
ATOM 1545 C C . LEU A 1 201 ? -4.621 -22.203 17.141 1 90.25 201 LEU A C 1
ATOM 1547 O O . LEU A 1 201 ? -3.793 -21.391 16.719 1 90.25 201 LEU A O 1
ATOM 1551 N N . TRP A 1 202 ? -5.75 -22.469 16.469 1 93.56 202 TRP A N 1
ATOM 1552 C CA . TRP A 1 202 ? -6.098 -21.953 15.148 1 93.56 202 TRP A CA 1
ATOM 1553 C C . TRP A 1 202 ? -6.012 -20.422 15.125 1 93.56 202 TRP A C 1
ATOM 1555 O O . TRP A 1 202 ? -5.305 -19.859 14.289 1 93.56 202 TRP A O 1
ATOM 1565 N N . SER A 1 203 ? -6.613 -19.75 16.125 1 89.12 203 SER A N 1
ATOM 1566 C CA . SER A 1 203 ? -6.695 -18.297 16.141 1 89.12 203 SER A CA 1
ATOM 1567 C C . SER A 1 203 ? -5.32 -17.672 16.375 1 89.12 203 SER A C 1
ATOM 1569 O O . SER A 1 203 ? -5.031 -16.594 15.852 1 89.12 203 SER A O 1
ATOM 1571 N N . LYS A 1 204 ? -4.461 -18.359 17.047 1 87.56 204 LYS A N 1
ATOM 1572 C CA . LYS A 1 204 ? -3.139 -17.828 17.375 1 87.56 204 LYS A CA 1
ATOM 1573 C C . LYS A 1 204 ? -2.145 -18.109 16.25 1 87.56 204 LYS A C 1
ATOM 1575 O O . LYS A 1 204 ? -1.068 -17.516 16.203 1 87.56 204 LYS A O 1
ATOM 1580 N N . SER A 1 205 ? -2.594 -18.984 15.328 1 91.12 205 SER A N 1
ATOM 1581 C CA . SER A 1 205 ? -1.702 -19.391 14.242 1 91.12 205 SER A CA 1
ATOM 1582 C C . SER A 1 205 ? -1.967 -18.578 12.984 1 91.12 205 SER A C 1
ATOM 1584 O O . SER A 1 205 ? -1.364 -18.828 11.938 1 91.12 205 SER A O 1
ATOM 1586 N N . LYS A 1 206 ? -2.828 -17.578 13.094 1 95.31 206 LYS A N 1
ATOM 1587 C CA . LYS A 1 206 ? -3.178 -16.781 11.93 1 95.31 206 LYS A CA 1
ATOM 1588 C C . LYS A 1 206 ? -2.084 -15.758 11.617 1 95.31 206 LYS A C 1
ATOM 1590 O O . LYS A 1 206 ? -1.523 -15.141 12.523 1 95.31 206 LYS A O 1
ATOM 1595 N N . HIS A 1 207 ? -1.782 -15.672 10.422 1 96.44 207 HIS A N 1
ATOM 1596 C CA . HIS A 1 207 ? -0.917 -14.641 9.859 1 96.44 207 HIS A CA 1
ATOM 1597 C C . HIS A 1 207 ? -1.687 -13.734 8.906 1 96.44 207 HIS A C 1
ATOM 1599 O O . HIS A 1 207 ? -2.453 -14.211 8.07 1 96.44 207 HIS A O 1
ATOM 1605 N N . PHE A 1 208 ? -1.437 -12.406 9.016 1 96.38 208 PHE A N 1
ATOM 1606 C CA . PHE A 1 208 ? -2.301 -11.438 8.344 1 96.38 208 PHE A CA 1
ATOM 1607 C C . PHE A 1 208 ? -1.521 -10.648 7.301 1 96.38 208 PHE A C 1
ATOM 1609 O O . PHE A 1 208 ? -0.292 -10.57 7.363 1 96.38 208 PHE A O 1
ATOM 1616 N N . GLY A 1 209 ? -2.244 -10.141 6.336 1 96.94 209 GLY A N 1
ATOM 1617 C CA . GLY A 1 209 ? -1.761 -9.07 5.48 1 96.94 209 GLY A CA 1
ATOM 1618 C C . GLY A 1 209 ? -2.178 -7.688 5.953 1 96.94 209 GLY A C 1
ATOM 1619 O O . GLY A 1 209 ? -3.207 -7.539 6.613 1 96.94 209 GLY A O 1
ATOM 1620 N N . VAL A 1 210 ? -1.399 -6.711 5.578 1 96.12 210 VAL A N 1
ATOM 1621 C CA . VAL A 1 210 ? -1.714 -5.328 5.922 1 96.12 210 VAL A CA 1
ATOM 1622 C C . VAL A 1 210 ? -2.74 -4.773 4.938 1 96.12 210 VAL A C 1
ATOM 1624 O O . VAL A 1 210 ? -3.619 -3.996 5.32 1 96.12 210 VAL A O 1
ATOM 1627 N N . ASN A 1 211 ? -2.611 -5.121 3.754 1 96.25 211 ASN A N 1
ATOM 1628 C CA . ASN A 1 211 ? -3.42 -4.598 2.658 1 96.25 211 ASN A CA 1
ATOM 1629 C C . ASN A 1 211 ? -3.428 -5.547 1.463 1 96.25 211 ASN A C 1
ATOM 1631 O O . ASN A 1 211 ? -2.719 -6.555 1.461 1 96.25 211 ASN A O 1
ATOM 1635 N N . ALA A 1 212 ? -4.359 -5.352 0.587 1 97.69 212 ALA A N 1
ATOM 1636 C CA . ALA A 1 212 ? -4.445 -5.992 -0.723 1 97.69 212 ALA A CA 1
ATOM 1637 C C . ALA A 1 212 ? -4.523 -4.953 -1.838 1 97.69 212 ALA A C 1
ATOM 1639 O O . ALA A 1 212 ? -5.293 -3.994 -1.746 1 97.69 212 ALA A O 1
ATOM 1640 N N . TYR A 1 213 ? -3.666 -5.086 -2.865 1 98.19 213 TYR A N 1
ATOM 1641 C CA . TYR A 1 213 ? -3.658 -4.117 -3.955 1 98.19 213 TYR A CA 1
ATOM 1642 C C . TYR A 1 213 ? -3.262 -4.777 -5.27 1 98.19 213 TYR A C 1
ATOM 1644 O O . TYR A 1 213 ? -2.795 -5.918 -5.281 1 98.19 213 TYR A O 1
ATOM 1652 N N . LEU A 1 214 ? -3.521 -4.086 -6.379 1 98.38 214 LEU A N 1
ATOM 1653 C CA . LEU A 1 214 ? -3.043 -4.449 -7.707 1 98.38 214 LEU A CA 1
ATOM 1654 C C . LEU A 1 214 ? -1.876 -3.561 -8.125 1 98.38 214 LEU A C 1
ATOM 1656 O O . LEU A 1 214 ? -1.776 -2.412 -7.688 1 98.38 214 LEU A O 1
ATOM 1660 N N . ILE A 1 215 ? -0.963 -4.113 -8.82 1 98.56 215 ILE A N 1
ATOM 1661 C CA . ILE A 1 215 ? 0.113 -3.334 -9.43 1 98.56 215 ILE A CA 1
ATOM 1662 C C . ILE A 1 215 ? -0.282 -2.92 -10.844 1 98.56 215 ILE A C 1
ATOM 1664 O O . ILE A 1 215 ? -0.844 -3.719 -11.594 1 98.56 215 ILE A O 1
ATOM 1668 N N . ASN A 1 216 ? 0.04 -1.718 -11.172 1 98.06 216 ASN A N 1
ATOM 1669 C CA . ASN A 1 216 ? -0.179 -1.262 -12.539 1 98.06 216 ASN A CA 1
ATOM 1670 C C . ASN A 1 216 ? 0.422 -2.229 -13.555 1 98.06 216 ASN A C 1
ATOM 1672 O O . ASN A 1 216 ? 1.487 -2.801 -13.32 1 98.06 216 ASN A O 1
ATOM 1676 N N . SER A 1 217 ? -0.183 -2.354 -14.789 1 97.94 217 SER A N 1
ATOM 1677 C CA . SER A 1 217 ? 0.152 -3.375 -15.773 1 97.94 217 SER A CA 1
ATOM 1678 C C . SER A 1 217 ? 1.473 -3.059 -16.469 1 97.94 217 SER A C 1
ATOM 1680 O O . SER A 1 217 ? 2.02 -3.9 -17.188 1 97.94 217 SER A O 1
ATOM 1682 N N . ASP A 1 218 ? 2.014 -1.853 -16.312 1 98 218 ASP A N 1
ATOM 1683 C CA . ASP A 1 218 ? 3.275 -1.538 -16.984 1 98 218 ASP A CA 1
ATOM 1684 C C . ASP A 1 218 ? 4.418 -2.373 -16.406 1 98 218 ASP A C 1
ATOM 1686 O O . ASP A 1 218 ? 4.543 -2.516 -15.188 1 98 218 ASP A O 1
ATOM 1690 N N . PRO A 1 219 ? 5.258 -2.947 -17.234 1 98.56 219 PRO A N 1
ATOM 1691 C CA . PRO A 1 219 ? 6.328 -3.846 -16.797 1 98.56 219 PRO A CA 1
ATOM 1692 C C . PRO A 1 219 ? 7.223 -3.221 -15.734 1 98.56 219 PRO A C 1
ATOM 1694 O O . PRO A 1 219 ? 7.656 -3.908 -14.805 1 98.56 219 PRO A O 1
ATOM 1697 N N . TYR A 1 220 ? 7.531 -1.919 -15.812 1 98.44 220 TYR A N 1
ATOM 1698 C CA . TYR A 1 220 ? 8.422 -1.283 -14.844 1 98.44 220 TYR A CA 1
ATOM 1699 C C . TYR A 1 220 ? 7.836 -1.36 -13.438 1 98.44 220 TYR A C 1
ATOM 1701 O O . TYR A 1 220 ? 8.555 -1.653 -12.477 1 98.44 220 TYR A O 1
ATOM 1709 N N . SER A 1 221 ? 6.578 -1.049 -13.281 1 98.75 221 SER A N 1
ATOM 1710 C CA . SER A 1 221 ? 5.945 -1.112 -11.969 1 98.75 221 SER A CA 1
ATOM 1711 C C . SER A 1 221 ? 5.949 -2.535 -11.422 1 98.75 221 SER A C 1
ATOM 1713 O O . SER A 1 221 ? 6.191 -2.744 -10.227 1 98.75 221 SER A O 1
ATOM 1715 N N . ILE A 1 222 ? 5.652 -3.486 -12.273 1 98.88 222 ILE A N 1
ATOM 1716 C CA . ILE A 1 222 ? 5.668 -4.883 -11.844 1 98.88 222 ILE A CA 1
ATOM 1717 C C . ILE A 1 222 ? 7.078 -5.273 -11.414 1 98.88 222 ILE A C 1
ATOM 1719 O O . ILE A 1 222 ? 7.27 -5.84 -10.336 1 98.88 222 ILE A O 1
ATOM 1723 N N . MET A 1 223 ? 8.086 -4.914 -12.234 1 98.88 223 MET A N 1
ATOM 1724 C CA . MET A 1 223 ? 9.484 -5.203 -11.914 1 98.88 223 MET A CA 1
ATOM 1725 C C . MET A 1 223 ? 9.883 -4.566 -10.594 1 98.88 223 MET A C 1
ATOM 1727 O O . MET A 1 223 ? 10.484 -5.219 -9.742 1 98.88 223 MET A O 1
ATOM 1731 N N . THR A 1 224 ? 9.539 -3.309 -10.406 1 98.62 224 THR A N 1
ATOM 1732 C CA . THR A 1 224 ? 9.914 -2.58 -9.195 1 98.62 224 THR A CA 1
ATOM 1733 C C . THR A 1 224 ? 9.281 -3.211 -7.965 1 98.62 224 THR A C 1
ATOM 1735 O O . THR A 1 224 ? 9.93 -3.342 -6.922 1 98.62 224 THR A O 1
ATOM 1738 N N . GLU A 1 225 ? 8.008 -3.594 -8.07 1 98.69 225 GLU A N 1
ATOM 1739 C CA . GLU A 1 225 ? 7.324 -4.25 -6.961 1 98.69 225 GLU A CA 1
ATOM 1740 C C . GLU A 1 225 ? 8.039 -5.531 -6.551 1 98.69 225 GLU A C 1
ATOM 1742 O O . GLU A 1 225 ? 8.281 -5.762 -5.363 1 98.69 225 GLU A O 1
ATOM 1747 N N . VAL A 1 226 ? 8.336 -6.371 -7.516 1 98.88 226 VAL A N 1
ATOM 1748 C CA . VAL A 1 226 ? 9.016 -7.633 -7.254 1 98.88 226 VAL A CA 1
ATOM 1749 C C . VAL A 1 226 ? 10.398 -7.367 -6.66 1 98.88 226 VAL A C 1
ATOM 1751 O O . VAL A 1 226 ? 10.805 -8.023 -5.703 1 98.88 226 VAL A O 1
ATOM 1754 N N . TYR A 1 227 ? 11.117 -6.371 -7.191 1 98.62 227 TYR A N 1
ATOM 1755 C CA . TYR A 1 227 ? 12.461 -6.012 -6.777 1 98.62 227 TYR A CA 1
ATOM 1756 C C . TYR A 1 227 ? 12.484 -5.551 -5.324 1 98.62 227 TYR A C 1
ATOM 1758 O O . TYR A 1 227 ? 13.391 -5.902 -4.566 1 98.62 227 TYR A O 1
ATOM 1766 N N . LYS A 1 228 ? 11.5 -4.844 -4.902 1 97.5 228 LYS A N 1
ATOM 1767 C CA . LYS A 1 228 ? 11.508 -4.191 -3.596 1 97.5 228 LYS A CA 1
ATOM 1768 C C . LYS A 1 228 ? 10.852 -5.066 -2.537 1 97.5 228 LYS A C 1
ATOM 1770 O O . LYS A 1 228 ? 11.281 -5.094 -1.384 1 97.5 228 LYS A O 1
ATOM 1775 N N . ASN A 1 229 ? 9.758 -5.742 -2.971 1 98.12 229 ASN A N 1
ATOM 1776 C CA . ASN A 1 229 ? 8.898 -6.305 -1.932 1 98.12 229 ASN A CA 1
ATOM 1777 C C . ASN A 1 229 ? 8.797 -7.82 -2.055 1 98.12 229 ASN A C 1
ATOM 1779 O O . ASN A 1 229 ? 8.219 -8.477 -1.184 1 98.12 229 ASN A O 1
ATOM 1783 N N . GLY A 1 230 ? 9.336 -8.375 -3.178 1 98.81 230 GLY A N 1
ATOM 1784 C CA . GLY A 1 230 ? 9.305 -9.82 -3.35 1 98.81 230 GLY A CA 1
ATOM 1785 C C . GLY A 1 230 ? 8.273 -10.281 -4.363 1 98.81 230 GLY A C 1
ATOM 1786 O O . GLY A 1 230 ? 7.637 -9.453 -5.023 1 98.81 230 GLY A O 1
ATOM 1787 N N . PRO A 1 231 ? 8.102 -11.531 -4.465 1 98.94 231 PRO A N 1
ATOM 1788 C CA . PRO A 1 231 ? 7.238 -12.141 -5.48 1 98.94 231 PRO A CA 1
ATOM 1789 C C . PRO A 1 231 ? 5.789 -11.664 -5.383 1 98.94 231 PRO A C 1
ATOM 1791 O O . PRO A 1 231 ? 5.328 -11.305 -4.297 1 98.94 231 PRO A O 1
ATOM 1794 N N . VAL A 1 232 ? 5.082 -11.695 -6.551 1 98.94 232 VAL A N 1
ATOM 1795 C CA . VAL A 1 232 ? 3.678 -11.312 -6.664 1 98.94 232 VAL A CA 1
ATOM 1796 C C . VAL A 1 232 ? 2.887 -12.438 -7.32 1 98.94 232 VAL A C 1
ATOM 1798 O O . VAL A 1 232 ? 3.471 -13.367 -7.887 1 98.94 232 VAL A O 1
ATOM 1801 N N . GLU A 1 233 ? 1.584 -12.398 -7.145 1 98.88 233 GLU A N 1
ATOM 1802 C CA . GLU A 1 233 ? 0.717 -13.359 -7.82 1 98.88 233 GLU A CA 1
ATOM 1803 C C . GLU A 1 233 ? 0.182 -12.797 -9.133 1 98.88 233 GLU A C 1
ATOM 1805 O O . GLU A 1 233 ? -0.334 -11.672 -9.164 1 98.88 233 GLU A O 1
ATOM 1810 N N . VAL A 1 234 ? 0.302 -13.609 -10.203 1 98.81 234 VAL A N 1
ATOM 1811 C CA . VAL A 1 234 ? -0.237 -13.211 -11.5 1 98.81 234 VAL A CA 1
ATOM 1812 C C . VAL A 1 234 ? -1.222 -14.273 -11.992 1 98.81 234 VAL A C 1
ATOM 1814 O O . VAL A 1 234 ? -1.162 -15.43 -11.578 1 98.81 234 VAL A O 1
ATOM 1817 N N . SER A 1 235 ? -2.092 -13.82 -12.812 1 98.38 235 SER A N 1
ATOM 1818 C CA . SER A 1 235 ? -3.039 -14.695 -13.5 1 98.38 235 SER A CA 1
ATOM 1819 C C . SER A 1 235 ? -2.951 -14.531 -15.008 1 98.38 235 SER A C 1
ATOM 1821 O O . SER A 1 235 ? -2.662 -13.438 -15.5 1 98.38 235 SER A O 1
ATOM 1823 N N . PHE A 1 236 ? -3.197 -15.602 -15.703 1 98.25 236 PHE A N 1
ATOM 1824 C CA . PHE A 1 236 ? -3.135 -15.539 -17.156 1 98.25 236 PHE A CA 1
ATOM 1825 C C . PHE A 1 236 ? -4.008 -16.625 -17.781 1 98.25 236 PHE A C 1
ATOM 1827 O O . PHE A 1 236 ? -4.434 -17.547 -17.109 1 98.25 236 PHE A O 1
ATOM 1834 N N . THR A 1 237 ? -4.305 -16.406 -19 1 98.06 237 THR A N 1
ATOM 1835 C CA . THR A 1 237 ? -5.062 -17.391 -19.781 1 98.06 237 THR A CA 1
ATOM 1836 C C . THR A 1 237 ? -4.152 -18.5 -20.281 1 98.06 237 THR A C 1
ATOM 1838 O O . THR A 1 237 ? -3.109 -18.234 -20.875 1 98.06 237 THR A O 1
ATOM 1841 N N . VAL A 1 238 ? -4.598 -19.719 -20.016 1 98.06 238 VAL A N 1
ATOM 1842 C CA . VAL A 1 238 ? -3.826 -20.891 -20.453 1 98.06 238 VAL A CA 1
ATOM 1843 C C . VAL A 1 238 ? -4.418 -21.453 -21.734 1 98.06 238 VAL A C 1
ATOM 1845 O O . VAL A 1 238 ? -5.637 -21.578 -21.875 1 98.06 238 VAL A O 1
ATOM 1848 N N . TYR A 1 239 ? -3.557 -21.703 -22.672 1 97.19 239 TYR A N 1
ATOM 1849 C CA . TYR A 1 239 ? -3.92 -22.391 -23.906 1 97.19 239 TYR A CA 1
ATOM 1850 C C . TYR A 1 239 ? -3.381 -23.812 -23.922 1 97.19 239 TYR A C 1
ATOM 1852 O O . TYR A 1 239 ? -2.525 -24.172 -23.109 1 97.19 239 TYR A O 1
ATOM 1860 N N . GLU A 1 240 ? -3.82 -24.609 -24.859 1 96 240 GLU A N 1
ATOM 1861 C CA . GLU A 1 240 ? -3.482 -26.031 -24.922 1 96 240 GLU A CA 1
ATOM 1862 C C . GLU A 1 240 ? -1.972 -26.234 -25 1 96 240 GLU A C 1
ATOM 1864 O O . GLU A 1 240 ? -1.438 -27.172 -24.406 1 96 240 GLU A O 1
ATOM 1869 N N . ASP A 1 241 ? -1.323 -25.422 -25.75 1 97.38 241 ASP A N 1
ATOM 1870 C CA . ASP A 1 241 ? 0.095 -25.656 -26 1 97.38 241 ASP A CA 1
ATOM 1871 C C . ASP A 1 241 ? 0.924 -25.438 -24.734 1 97.38 241 ASP A C 1
ATOM 1873 O O . ASP A 1 241 ? 2.051 -25.922 -24.641 1 97.38 241 ASP A O 1
ATOM 1877 N N . PHE A 1 242 ? 0.378 -24.734 -23.766 1 98.12 242 PHE A N 1
ATOM 1878 C CA . PHE A 1 242 ? 1.107 -24.469 -22.531 1 98.12 242 PHE A CA 1
ATOM 1879 C C . PHE A 1 242 ? 1.359 -25.75 -21.75 1 98.12 242 PHE A C 1
ATOM 1881 O O . PHE A 1 242 ? 2.363 -25.875 -21.047 1 98.12 242 PHE A O 1
ATOM 1888 N N . ALA A 1 243 ? 0.508 -26.703 -21.844 1 97.25 243 ALA A N 1
ATOM 1889 C CA . ALA A 1 243 ? 0.684 -27.984 -21.172 1 97.25 243 ALA A CA 1
ATOM 1890 C C . ALA A 1 243 ? 1.979 -28.656 -21.625 1 97.25 243 ALA A C 1
ATOM 1892 O O . ALA A 1 243 ? 2.512 -29.531 -20.906 1 97.25 243 ALA A O 1
ATOM 1893 N N . HIS A 1 244 ? 2.508 -28.234 -22.766 1 97.88 244 HIS A N 1
ATOM 1894 C CA . HIS A 1 244 ? 3.66 -28.875 -23.375 1 97.88 244 HIS A CA 1
ATOM 1895 C C . HIS A 1 244 ? 4.941 -28.078 -23.109 1 97.88 244 HIS A C 1
ATOM 1897 O O . HIS A 1 244 ? 6.02 -28.484 -23.562 1 97.88 244 HIS A O 1
ATOM 1903 N N . TYR A 1 245 ? 4.848 -27 -22.406 1 98.44 245 TYR A N 1
ATOM 1904 C CA . TYR A 1 245 ? 6.012 -26.141 -22.219 1 98.44 245 TYR A CA 1
ATOM 1905 C C . TYR A 1 245 ? 7.145 -26.922 -21.547 1 98.44 245 TYR A C 1
ATOM 1907 O O . TYR A 1 245 ? 6.934 -27.609 -20.547 1 98.44 245 TYR A O 1
ATOM 1915 N N . LYS A 1 246 ? 8.391 -26.719 -22.016 1 98.19 246 LYS A N 1
ATOM 1916 C CA . LYS A 1 246 ? 9.562 -27.375 -21.438 1 98.19 246 LYS A CA 1
ATOM 1917 C C . LYS A 1 246 ? 10.664 -26.375 -21.109 1 98.19 246 LYS A C 1
ATOM 1919 O O . LYS A 1 246 ? 11.281 -26.438 -20.047 1 98.19 246 LYS A O 1
ATOM 1924 N N . SER A 1 247 ? 10.961 -25.5 -22.031 1 98 247 SER A N 1
ATOM 1925 C CA . SER A 1 247 ? 12.016 -24.516 -21.844 1 98 247 SER A CA 1
ATOM 1926 C C . SER A 1 247 ? 11.859 -23.344 -22.812 1 98 247 SER A C 1
ATOM 1928 O O . SER A 1 247 ? 11.055 -23.406 -23.734 1 98 247 SER A O 1
ATOM 1930 N N . GLY A 1 248 ? 12.617 -22.234 -22.438 1 98.38 248 GLY A N 1
ATOM 1931 C CA . GLY A 1 248 ? 12.562 -21.062 -23.297 1 98.38 248 GLY A CA 1
ATOM 1932 C C . GLY A 1 248 ? 11.523 -20.047 -22.844 1 98.38 248 GLY A C 1
ATOM 1933 O O . GLY A 1 248 ? 11.031 -20.109 -21.719 1 98.38 248 GLY A O 1
ATOM 1934 N N . VAL A 1 249 ? 11.273 -19.031 -23.734 1 98.81 249 VAL A N 1
ATOM 1935 C CA . VAL A 1 249 ? 10.328 -17.953 -23.422 1 98.81 249 VAL A CA 1
ATOM 1936 C C . VAL A 1 249 ? 8.992 -18.234 -24.094 1 98.81 249 VAL A C 1
ATOM 1938 O O . VAL A 1 249 ? 8.852 -18.047 -25.312 1 98.81 249 VAL A O 1
ATOM 1941 N N . TYR A 1 250 ? 8.086 -18.578 -23.344 1 98.69 250 TYR A N 1
ATOM 1942 C CA . TYR A 1 250 ? 6.781 -19 -23.844 1 98.69 250 TYR A CA 1
ATOM 1943 C C . TYR A 1 250 ? 6.059 -17.844 -24.516 1 98.69 250 TYR A C 1
ATOM 1945 O O . TYR A 1 250 ? 6.066 -16.719 -24 1 98.69 250 TYR A O 1
ATOM 1953 N N . LYS A 1 251 ? 5.438 -18.078 -25.594 1 98 251 LYS A N 1
ATOM 1954 C CA . LYS A 1 251 ? 4.375 -17.328 -26.266 1 98 251 LYS A CA 1
ATOM 1955 C C . LYS A 1 251 ? 3.373 -18.281 -26.922 1 98 251 LYS A C 1
ATOM 1957 O O . LYS A 1 251 ? 3.758 -19.312 -27.469 1 98 251 LYS A O 1
ATOM 1962 N N . HIS A 1 252 ? 2.197 -17.969 -26.844 1 97.56 252 HIS A N 1
ATOM 1963 C CA . HIS A 1 252 ? 1.181 -18.859 -27.391 1 97.56 252 HIS A CA 1
ATOM 1964 C C . HIS A 1 252 ? 1.338 -19.016 -28.891 1 97.56 252 HIS A C 1
ATOM 1966 O O . HIS A 1 252 ? 1.539 -18.031 -29.609 1 97.56 252 HIS A O 1
ATOM 1972 N N . ILE A 1 253 ? 1.254 -20.172 -29.344 1 96.06 253 ILE A N 1
ATOM 1973 C CA . ILE A 1 253 ? 1.396 -20.469 -30.766 1 96.06 253 ILE A CA 1
ATOM 1974 C C . ILE A 1 253 ? 0.138 -21.156 -31.281 1 96.06 253 ILE A C 1
ATOM 1976 O O . ILE A 1 253 ? -0.408 -20.781 -32.312 1 96.06 253 ILE A O 1
ATOM 1980 N N . ASN A 1 254 ? -0.25 -22.219 -30.547 1 91 254 ASN A N 1
ATOM 1981 C CA . ASN A 1 254 ? -1.364 -23.016 -31.047 1 91 254 ASN A CA 1
ATOM 1982 C C . ASN A 1 254 ? -2.176 -23.625 -29.906 1 91 254 ASN A C 1
ATOM 1984 O O . ASN A 1 254 ? -1.649 -23.859 -28.812 1 91 254 ASN A O 1
ATOM 1988 N N . GLY A 1 255 ? -3.398 -23.906 -30.297 1 91.69 255 GLY A N 1
ATOM 1989 C CA . GLY A 1 255 ? -4.297 -24.562 -29.359 1 91.69 255 GLY A CA 1
ATOM 1990 C C . GLY A 1 255 ? -5.371 -23.641 -28.828 1 91.69 255 GLY A C 1
ATOM 1991 O O . GLY A 1 255 ? -5.211 -22.406 -28.828 1 91.69 255 GLY A O 1
ATOM 1992 N N . GLU A 1 256 ? -6.406 -24.234 -28.297 1 93.31 256 GLU A N 1
ATOM 1993 C CA . GLU A 1 256 ? -7.562 -23.5 -27.797 1 93.31 256 GLU A CA 1
ATOM 1994 C C . GLU A 1 256 ? -7.34 -23.016 -26.375 1 93.31 256 GLU A C 1
ATOM 1996 O O . GLU A 1 256 ? -6.453 -23.5 -25.672 1 93.31 256 GLU A O 1
ATOM 2001 N N . GLU A 1 257 ? -8.117 -22.016 -26.031 1 95.44 257 GLU A N 1
ATOM 2002 C CA . GLU A 1 257 ? -8.133 -21.547 -24.656 1 95.44 257 GLU A CA 1
ATOM 2003 C C . GLU A 1 257 ? -8.641 -22.641 -23.703 1 95.44 257 GLU A C 1
ATOM 2005 O O . GLU A 1 257 ? -9.641 -23.297 -23.984 1 95.44 257 GLU A O 1
ATOM 2010 N N . MET A 1 258 ? -7.957 -22.812 -22.562 1 95.75 258 MET A N 1
ATOM 2011 C CA . MET A 1 258 ? -8.273 -23.906 -21.656 1 95.75 258 MET A CA 1
ATOM 2012 C C . MET A 1 258 ? -8.828 -23.359 -20.344 1 95.75 258 MET A C 1
ATOM 2014 O O . MET A 1 258 ? -9.555 -24.062 -19.625 1 95.75 258 MET A O 1
ATOM 2018 N N . GLY A 1 259 ? -8.469 -22.141 -19.938 1 96.81 259 GLY A N 1
ATOM 2019 C CA . GLY A 1 259 ? -8.906 -21.578 -18.672 1 96.81 259 GLY A CA 1
ATOM 2020 C C . GLY A 1 259 ? -7.895 -20.609 -18.078 1 96.81 259 GLY A C 1
ATOM 2021 O O . GLY A 1 259 ? -6.953 -20.188 -18.75 1 96.81 259 GLY A O 1
ATOM 2022 N N . GLY A 1 260 ? -8.188 -20.203 -16.812 1 97.81 260 GLY A N 1
ATOM 2023 C CA . GLY A 1 260 ? -7.312 -19.266 -16.125 1 97.81 260 GLY A CA 1
ATOM 2024 C C . GLY A 1 260 ? -6.426 -19.953 -15.094 1 97.81 260 GLY A C 1
ATOM 2025 O O . GLY A 1 260 ? -6.859 -20.875 -14.406 1 97.81 260 GLY A O 1
ATOM 2026 N N . HIS A 1 261 ? -5.184 -19.484 -14.992 1 98.38 261 HIS A N 1
ATOM 2027 C CA . HIS A 1 261 ? -4.203 -20.016 -14.055 1 98.38 261 HIS A CA 1
ATOM 2028 C C . HIS A 1 261 ? -3.504 -18.891 -13.297 1 98.38 261 HIS A C 1
ATOM 2030 O O . HIS A 1 261 ? -3.389 -17.766 -13.805 1 98.38 261 HIS A O 1
ATOM 2036 N N . ALA A 1 262 ? -3.188 -19.156 -12.062 1 98.69 262 ALA A N 1
ATOM 2037 C CA . ALA A 1 262 ? -2.473 -18.188 -11.234 1 98.69 262 ALA A CA 1
ATOM 2038 C C . ALA A 1 262 ? -1.194 -18.797 -10.664 1 98.69 262 ALA A C 1
ATOM 2040 O O . ALA A 1 262 ? -1.183 -19.953 -10.242 1 98.69 262 ALA A O 1
ATOM 2041 N N . VAL A 1 263 ? -0.146 -18.047 -10.703 1 98.69 263 VAL A N 1
ATOM 2042 C CA . VAL A 1 263 ? 1.158 -18.516 -10.234 1 98.69 263 VAL A CA 1
ATOM 2043 C C . VAL A 1 263 ? 1.928 -17.344 -9.625 1 98.69 263 VAL A C 1
ATOM 2045 O O . VAL A 1 263 ? 1.414 -16.219 -9.555 1 98.69 263 VAL A O 1
ATOM 2048 N N . LYS A 1 264 ? 3.078 -17.641 -9.18 1 98.44 264 LYS A N 1
ATOM 2049 C CA . LYS A 1 264 ? 3.941 -16.656 -8.523 1 98.44 264 LYS A CA 1
ATOM 2050 C C . LYS A 1 264 ? 5.02 -16.156 -9.477 1 98.44 264 LYS A C 1
ATOM 2052 O O . LYS A 1 264 ? 5.746 -16.953 -10.078 1 98.44 264 LYS A O 1
ATOM 2057 N N . LEU A 1 265 ? 5.066 -14.859 -9.703 1 98.94 265 LEU A N 1
ATOM 2058 C CA . LEU A 1 265 ? 6.102 -14.203 -10.484 1 98.94 265 LEU A CA 1
ATOM 2059 C C . LEU A 1 265 ? 7.293 -13.828 -9.609 1 98.94 265 LEU A C 1
ATOM 2061 O O . LEU A 1 265 ? 7.137 -13.102 -8.625 1 98.94 265 LEU A O 1
ATOM 2065 N N . ILE A 1 266 ? 8.562 -14.289 -9.961 1 98.94 266 ILE A N 1
ATOM 2066 C CA . ILE A 1 266 ? 9.664 -14.172 -9.008 1 98.94 266 ILE A CA 1
ATOM 2067 C C . ILE A 1 266 ? 10.82 -13.398 -9.648 1 98.94 266 ILE A C 1
ATOM 2069 O O . ILE A 1 266 ? 11.828 -13.133 -9 1 98.94 266 ILE A O 1
ATOM 2073 N N . GLY A 1 267 ? 10.695 -13.039 -10.969 1 98.94 267 GLY A N 1
ATOM 2074 C CA . GLY A 1 267 ? 11.812 -12.336 -11.586 1 98.94 267 GLY A CA 1
ATOM 2075 C C . GLY A 1 267 ? 11.602 -12.062 -13.062 1 98.94 267 GLY A C 1
ATOM 2076 O O . GLY A 1 267 ? 10.484 -12.172 -13.57 1 98.94 267 GLY A O 1
ATOM 2077 N N . TRP A 1 268 ? 12.68 -11.617 -13.672 1 98.94 268 TRP A N 1
ATOM 2078 C CA . TRP A 1 268 ? 12.664 -11.273 -15.086 1 98.94 268 TRP A CA 1
ATOM 2079 C C . TRP A 1 268 ? 14.062 -11.336 -15.68 1 98.94 268 TRP A C 1
ATOM 2081 O O . TRP A 1 268 ? 15.047 -11.453 -14.945 1 98.94 268 TRP A O 1
ATOM 2091 N N . GLY A 1 269 ? 14.109 -11.297 -16.984 1 98.81 269 GLY A N 1
ATOM 2092 C CA . GLY A 1 269 ? 15.375 -11.234 -17.703 1 98.81 269 GLY A CA 1
ATOM 2093 C C . GLY A 1 269 ? 15.203 -11.086 -19.203 1 98.81 269 GLY A C 1
ATOM 2094 O O . GLY A 1 269 ? 14.148 -10.672 -19.672 1 98.81 269 GLY A O 1
ATOM 2095 N N . THR A 1 270 ? 16.281 -11.234 -19.875 1 98.56 270 THR A N 1
ATOM 2096 C CA . THR A 1 270 ? 16.359 -11.281 -21.328 1 98.56 270 THR A CA 1
ATOM 2097 C C . THR A 1 270 ? 17.094 -12.531 -21.797 1 98.56 270 THR A C 1
ATOM 2099 O O . THR A 1 270 ? 18.188 -12.828 -21.297 1 98.56 270 THR A O 1
ATOM 2102 N N . SER A 1 271 ? 16.453 -13.266 -22.688 1 97.12 271 SER A N 1
ATOM 2103 C CA . SER A 1 271 ? 17.047 -14.5 -23.172 1 97.12 271 SER A CA 1
ATOM 2104 C C . SER A 1 271 ? 18.25 -14.211 -24.062 1 97.12 271 SER A C 1
ATOM 2106 O O . SER A 1 271 ? 18.5 -13.062 -24.422 1 97.12 271 SER A O 1
ATOM 2108 N N . GLU A 1 272 ? 19.047 -15.258 -24.391 1 94.5 272 GLU A N 1
ATOM 2109 C CA . GLU A 1 272 ? 20.203 -15.125 -25.281 1 94.5 272 GLU A CA 1
ATOM 2110 C C . GLU A 1 272 ? 19.781 -14.586 -26.656 1 94.5 272 GLU A C 1
ATOM 2112 O O . GLU A 1 272 ? 20.531 -13.852 -27.297 1 94.5 272 GLU A O 1
ATOM 2117 N N . ASP A 1 273 ? 18.578 -14.867 -27.031 1 93.44 273 ASP A N 1
ATOM 2118 C CA . ASP A 1 273 ? 18.078 -14.445 -28.328 1 93.44 273 ASP A CA 1
ATOM 2119 C C . ASP A 1 273 ? 17.484 -13.039 -28.25 1 93.44 273 ASP A C 1
ATOM 2121 O O . ASP A 1 273 ? 16.938 -12.531 -29.234 1 93.44 273 ASP A O 1
ATOM 2125 N N . GLY A 1 274 ? 17.484 -12.445 -27.047 1 96.12 274 GLY A N 1
ATOM 2126 C CA . GLY A 1 274 ? 17.078 -11.055 -26.906 1 96.12 274 GLY A CA 1
ATOM 2127 C C . GLY A 1 274 ? 15.625 -10.891 -26.5 1 96.12 274 GLY A C 1
ATOM 2128 O O . GLY A 1 274 ? 15.078 -9.781 -26.547 1 96.12 274 GLY A O 1
ATOM 2129 N N . GLU A 1 275 ? 14.969 -11.977 -26.109 1 97.38 275 GLU A N 1
ATOM 2130 C CA . GLU A 1 275 ? 13.562 -11.898 -25.719 1 97.38 275 GLU A CA 1
ATOM 2131 C C . GLU A 1 275 ? 13.43 -11.617 -24.219 1 97.38 275 GLU A C 1
ATOM 2133 O O . GLU A 1 275 ? 13.977 -12.352 -23.391 1 97.38 275 GLU A O 1
ATOM 2138 N N . ASP A 1 276 ? 12.703 -10.492 -23.922 1 98.69 276 ASP A N 1
ATOM 2139 C CA . ASP A 1 276 ? 12.422 -10.195 -22.531 1 98.69 276 ASP A CA 1
ATOM 2140 C C . ASP A 1 276 ? 11.398 -11.172 -21.953 1 98.69 276 ASP A C 1
ATOM 2142 O O . ASP A 1 276 ? 10.422 -11.523 -22.625 1 98.69 276 ASP A O 1
ATOM 2146 N N . TYR A 1 277 ? 11.633 -11.602 -20.703 1 98.94 277 TYR A N 1
ATOM 2147 C CA . TYR A 1 277 ? 10.719 -12.586 -20.125 1 98.94 277 TYR A CA 1
ATOM 2148 C C . TYR A 1 277 ? 10.461 -12.297 -18.656 1 98.94 277 TYR A C 1
ATOM 2150 O O . TYR A 1 277 ? 11.273 -11.648 -17.984 1 98.94 277 TYR A O 1
ATOM 2158 N N . TRP A 1 278 ? 9.281 -12.68 -18.219 1 98.94 278 TRP A N 1
ATOM 2159 C CA . TRP A 1 278 ? 9.008 -12.898 -16.812 1 98.94 278 TRP A CA 1
ATOM 2160 C C . TRP A 1 278 ? 9.438 -14.305 -16.391 1 98.94 278 TRP A C 1
ATOM 2162 O O . TRP A 1 278 ? 9.289 -15.258 -17.141 1 98.94 278 TRP A O 1
ATOM 2172 N N . LEU A 1 279 ? 9.953 -14.484 -15.188 1 98.94 279 LEU A N 1
ATOM 2173 C CA . LEU A 1 279 ? 10.273 -15.773 -14.586 1 98.94 279 LEU A CA 1
ATOM 2174 C C . LEU A 1 279 ? 9.234 -16.141 -13.531 1 98.94 279 LEU A C 1
ATOM 2176 O O . LEU A 1 279 ? 9 -15.391 -12.594 1 98.94 279 LEU A O 1
ATOM 2180 N N . LEU A 1 280 ? 8.609 -17.359 -13.719 1 98.88 280 LEU A N 1
ATOM 2181 C CA . LEU A 1 280 ? 7.5 -17.734 -12.852 1 98.88 280 LEU A CA 1
ATOM 2182 C C . LEU A 1 280 ? 7.719 -19.125 -12.258 1 98.88 280 LEU A C 1
ATOM 2184 O O . LEU A 1 280 ? 8.336 -19.984 -12.898 1 98.88 280 LEU A O 1
ATOM 2188 N N . ALA A 1 281 ? 7.223 -19.281 -11.039 1 98.75 281 ALA A N 1
ATOM 2189 C CA . ALA A 1 281 ? 7.164 -20.578 -10.383 1 98.75 281 ALA A CA 1
ATOM 2190 C C . ALA A 1 281 ? 5.766 -21.188 -10.484 1 98.75 281 ALA A C 1
ATOM 2192 O O . ALA A 1 281 ? 4.781 -20.562 -10.094 1 98.75 281 ALA A O 1
ATOM 2193 N N . ASN A 1 282 ? 5.695 -22.359 -11.023 1 97.56 282 ASN A N 1
ATOM 2194 C CA . ASN A 1 282 ? 4.422 -23.078 -11.156 1 97.56 282 ASN A CA 1
ATOM 2195 C C . ASN A 1 282 ? 4.172 -24 -9.961 1 97.56 282 ASN A C 1
ATOM 2197 O O . ASN A 1 282 ? 5.004 -24.094 -9.062 1 97.56 282 ASN A O 1
ATOM 2201 N N . GLN A 1 283 ? 2.957 -24.609 -9.969 1 95.81 283 GLN A N 1
ATOM 2202 C CA . GLN A 1 283 ? 2.586 -25.484 -8.867 1 95.81 283 GLN A CA 1
ATOM 2203 C C . GLN A 1 283 ? 2.152 -26.859 -9.375 1 95.81 283 GLN A C 1
ATOM 2205 O O . GLN A 1 283 ? 1.188 -27.438 -8.875 1 95.81 283 GLN A O 1
ATOM 2210 N N . TRP A 1 284 ? 2.797 -27.281 -10.445 1 94.56 284 TRP A N 1
ATOM 2211 C CA . TRP A 1 284 ? 2.537 -28.609 -11.016 1 94.56 284 TRP A CA 1
ATOM 2212 C C . TRP A 1 284 ? 3.738 -29.531 -10.828 1 94.56 284 TRP A C 1
ATOM 2214 O O . TRP A 1 284 ? 4.09 -30.281 -11.734 1 94.56 284 TRP A O 1
ATOM 2224 N N . ASN A 1 285 ? 4.395 -29.406 -9.688 1 91.5 285 ASN A N 1
ATOM 2225 C CA . ASN A 1 285 ? 5.574 -30.188 -9.336 1 91.5 285 ASN A CA 1
ATOM 2226 C C . ASN A 1 285 ? 6.734 -29.906 -10.289 1 91.5 285 ASN A C 1
ATOM 2228 O O . ASN A 1 285 ? 6.57 -29.172 -11.273 1 91.5 285 ASN A O 1
ATOM 2232 N N . ARG A 1 286 ? 7.934 -30.438 -10.07 1 93.62 286 ARG A N 1
ATOM 2233 C CA . ARG A 1 286 ? 9.148 -30.125 -10.812 1 93.62 286 ARG A CA 1
ATOM 2234 C C . ARG A 1 286 ? 9.219 -30.922 -12.109 1 93.62 286 ARG A C 1
ATOM 2236 O O . ARG A 1 286 ? 10.039 -30.625 -12.977 1 93.62 286 ARG A O 1
ATOM 2243 N N . GLY A 1 287 ? 8.297 -31.875 -12.242 1 90.94 287 GLY A N 1
ATOM 2244 C CA . GLY A 1 287 ? 8.266 -32.688 -13.461 1 90.94 287 GLY A CA 1
ATOM 2245 C C . GLY A 1 287 ? 7.727 -31.922 -14.656 1 90.94 287 GLY A C 1
ATOM 2246 O O . GLY A 1 287 ? 7.895 -32.344 -15.797 1 90.94 287 GLY A O 1
ATOM 2247 N N . TRP A 1 288 ? 7.125 -30.828 -14.461 1 94.69 288 TRP A N 1
ATOM 2248 C CA . TRP A 1 288 ? 6.582 -30 -15.531 1 94.69 288 TRP A CA 1
ATOM 2249 C C . TRP A 1 288 ? 7.508 -28.828 -15.828 1 94.69 288 TRP A C 1
ATOM 2251 O O . TRP A 1 288 ? 8.109 -28.25 -14.914 1 94.69 288 TRP A O 1
ATOM 2261 N N . GLY A 1 289 ? 7.527 -28.391 -17.062 1 96.44 289 GLY A N 1
ATOM 2262 C CA . GLY A 1 289 ? 8.25 -27.203 -17.469 1 96.44 289 GLY A CA 1
ATOM 2263 C C . GLY A 1 289 ? 9.75 -27.312 -17.25 1 96.44 289 GLY A C 1
ATOM 2264 O O . GLY A 1 289 ? 10.344 -28.359 -17.5 1 96.44 289 GLY A O 1
ATOM 2265 N N . ASP A 1 290 ? 10.352 -26.188 -16.953 1 97.62 290 ASP A N 1
ATOM 2266 C CA . ASP A 1 290 ? 11.781 -26.109 -16.656 1 97.62 290 ASP A CA 1
ATOM 2267 C C . ASP A 1 290 ? 12.047 -26.25 -15.164 1 97.62 290 ASP A C 1
ATOM 2269 O O . ASP A 1 290 ? 12.336 -25.266 -14.484 1 97.62 290 ASP A O 1
ATOM 2273 N N . ASP A 1 291 ? 12.008 -27.484 -14.656 1 96.94 291 ASP A N 1
ATOM 2274 C CA . ASP A 1 291 ? 12.18 -27.781 -13.234 1 96.94 291 ASP A CA 1
ATOM 2275 C C . ASP A 1 291 ? 11.109 -27.094 -12.398 1 96.94 291 ASP A C 1
ATOM 2277 O O . ASP A 1 291 ? 11.406 -26.531 -11.336 1 96.94 291 ASP A O 1
ATOM 2281 N N . GLY A 1 292 ? 9.914 -26.938 -12.914 1 97.62 292 GLY A N 1
ATOM 2282 C CA . GLY A 1 292 ? 8.781 -26.359 -12.211 1 97.62 292 GLY A CA 1
ATOM 2283 C C . GLY A 1 292 ? 8.586 -24.875 -12.5 1 97.62 292 GLY A C 1
ATOM 2284 O O . GLY A 1 292 ? 7.598 -24.281 -12.078 1 97.62 292 GLY A O 1
ATOM 2285 N N . TYR A 1 293 ? 9.555 -24.312 -13.234 1 98.62 293 TYR A N 1
ATOM 2286 C CA . TYR A 1 293 ? 9.492 -22.906 -13.609 1 98.62 293 TYR A CA 1
ATOM 2287 C C . TYR A 1 293 ? 9.117 -22.75 -15.078 1 98.62 293 TYR A C 1
ATOM 2289 O O . TYR A 1 293 ? 9.125 -23.719 -15.836 1 98.62 293 TYR A O 1
ATOM 2297 N N . PHE A 1 294 ? 8.75 -21.547 -15.461 1 98.75 294 PHE A N 1
ATOM 2298 C CA . PHE A 1 294 ? 8.625 -21.203 -16.875 1 98.75 294 PHE A CA 1
ATOM 2299 C C . PHE A 1 294 ? 8.891 -19.719 -17.094 1 98.75 294 PHE A C 1
ATOM 2301 O O . PHE A 1 294 ? 8.93 -18.938 -16.125 1 98.75 294 PHE A O 1
ATOM 2308 N N . LYS A 1 295 ? 9.234 -19.406 -18.25 1 98.88 295 LYS A N 1
ATOM 2309 C CA . LYS A 1 295 ? 9.367 -18.031 -18.719 1 98.88 295 LYS A CA 1
ATOM 2310 C C . LYS A 1 295 ? 8.266 -17.672 -19.703 1 98.88 295 LYS A C 1
ATOM 2312 O O . LYS A 1 295 ? 7.844 -18.516 -20.5 1 98.88 295 LYS A O 1
ATOM 2317 N N . ILE A 1 296 ? 7.812 -16.516 -19.641 1 98.88 296 ILE A N 1
ATOM 2318 C CA . ILE A 1 296 ? 6.812 -16.031 -20.578 1 98.88 296 ILE A CA 1
ATOM 2319 C C . ILE A 1 296 ? 7.184 -14.633 -21.047 1 98.88 296 ILE A C 1
ATOM 2321 O O . ILE A 1 296 ? 7.754 -13.852 -20.281 1 98.88 296 ILE A O 1
ATOM 2325 N N . ARG A 1 297 ? 6.812 -14.281 -22.188 1 98.75 297 ARG A N 1
ATOM 2326 C CA . ARG A 1 297 ? 7.203 -13.016 -22.797 1 98.75 297 ARG A CA 1
ATOM 2327 C C . ARG A 1 297 ? 6.746 -11.836 -21.953 1 98.75 297 ARG A C 1
ATOM 2329 O O . ARG A 1 297 ? 5.59 -11.781 -21.531 1 98.75 297 ARG A O 1
ATOM 2336 N N . ARG A 1 298 ? 7.613 -10.922 -21.734 1 98.75 298 ARG A N 1
ATOM 2337 C CA . ARG A 1 298 ? 7.34 -9.711 -20.969 1 98.75 298 ARG A CA 1
ATOM 2338 C C . ARG A 1 298 ? 7.141 -8.508 -21.891 1 98.75 298 ARG A C 1
ATOM 2340 O O . ARG A 1 298 ? 7.855 -8.359 -22.875 1 98.75 298 ARG A O 1
ATOM 2347 N N . GLY A 1 299 ? 6.242 -7.621 -21.531 1 98.25 299 GLY A N 1
ATOM 2348 C CA . GLY A 1 299 ? 6.121 -6.328 -22.188 1 98.25 299 GLY A CA 1
ATOM 2349 C C . GLY A 1 299 ? 5.027 -6.297 -23.234 1 98.25 299 GLY A C 1
ATOM 2350 O O . GLY A 1 299 ? 4.641 -5.223 -23.703 1 98.25 299 GLY A O 1
ATOM 2351 N N . THR A 1 300 ? 4.477 -7.461 -23.562 1 97.88 300 THR A N 1
ATOM 2352 C CA . THR A 1 300 ? 3.426 -7.52 -24.562 1 97.88 300 THR A CA 1
ATOM 2353 C C . THR A 1 300 ? 2.109 -7.992 -23.953 1 97.88 300 THR A C 1
ATOM 2355 O O . THR A 1 300 ? 1.135 -8.227 -24.672 1 97.88 300 THR A O 1
ATOM 2358 N N . ASN A 1 301 ? 2.129 -8.203 -22.641 1 98.25 301 ASN A N 1
ATOM 2359 C CA . ASN A 1 301 ? 0.975 -8.742 -21.938 1 98.25 301 ASN A CA 1
ATOM 2360 C C . ASN A 1 301 ? 0.552 -10.094 -22.5 1 98.25 301 ASN A C 1
ATOM 2362 O O . ASN A 1 301 ? -0.619 -10.305 -22.828 1 98.25 301 ASN A O 1
ATOM 2366 N N . GLU A 1 302 ? 1.572 -10.938 -22.734 1 98.25 302 GLU A N 1
ATOM 2367 C CA . GLU A 1 302 ? 1.326 -12.281 -23.25 1 98.25 302 GLU A CA 1
ATOM 2368 C C . GLU A 1 302 ? 0.321 -13.031 -22.391 1 98.25 302 GLU A C 1
ATOM 2370 O O . GLU A 1 302 ? 0.501 -13.141 -21.172 1 98.25 302 GLU A O 1
ATOM 2375 N N . CYS A 1 303 ? -0.784 -13.516 -22.984 1 97.88 303 CYS A N 1
ATOM 2376 C CA . CYS A 1 303 ? -1.841 -14.297 -22.359 1 97.88 303 CYS A CA 1
ATOM 2377 C C . CYS A 1 303 ? -2.502 -13.508 -21.234 1 97.88 303 CYS A C 1
ATOM 2379 O O . CYS A 1 303 ? -3.182 -14.078 -20.375 1 97.88 303 CYS A O 1
ATOM 2381 N N . GLY A 1 304 ? -2.254 -12.227 -21.094 1 98 304 GLY A N 1
ATOM 2382 C CA . GLY A 1 304 ? -2.881 -11.375 -20.094 1 98 304 GLY A CA 1
ATOM 2383 C C . GLY A 1 304 ? -2.143 -11.375 -18.766 1 98 304 GLY A C 1
ATOM 2384 O O . GLY A 1 304 ? -2.691 -10.961 -17.75 1 98 304 GLY A O 1
ATOM 2385 N N . ILE A 1 305 ? -0.906 -11.781 -18.734 1 98.38 305 ILE A N 1
ATOM 2386 C CA . ILE A 1 305 ? -0.181 -12.086 -17.5 1 98.38 305 ILE A CA 1
ATOM 2387 C C . ILE A 1 305 ? 0.132 -10.789 -16.766 1 98.38 305 ILE A C 1
ATOM 2389 O O . ILE A 1 305 ? 0.414 -10.805 -15.562 1 98.38 305 ILE A O 1
ATOM 2393 N N . GLU A 1 306 ? 0.097 -9.594 -17.438 1 98.5 306 GLU A N 1
ATOM 2394 C CA . GLU A 1 306 ? 0.494 -8.328 -16.844 1 98.5 306 GLU A CA 1
ATOM 2395 C C . GLU A 1 306 ? -0.722 -7.539 -16.359 1 98.5 306 GLU A C 1
ATOM 2397 O O . GLU A 1 306 ? -0.581 -6.465 -15.773 1 98.5 306 GLU A O 1
ATOM 2402 N N . GLU A 1 307 ? -1.915 -8.047 -16.5 1 95.81 307 GLU A N 1
ATOM 2403 C CA . GLU A 1 307 ? -3.137 -7.273 -16.312 1 95.81 307 GLU A CA 1
ATOM 2404 C C . GLU A 1 307 ? -3.541 -7.246 -14.836 1 95.81 307 GLU A C 1
ATOM 2406 O O . GLU A 1 307 ? -4.004 -6.223 -14.328 1 95.81 307 GLU A O 1
ATOM 2411 N N . GLU A 1 308 ? -3.521 -8.352 -14.195 1 94.62 308 GLU A N 1
ATOM 2412 C CA . GLU A 1 308 ? -3.971 -8.453 -12.812 1 94.62 308 GLU A CA 1
ATOM 2413 C C . GLU A 1 308 ? -2.881 -9.031 -11.914 1 94.62 308 GLU A C 1
ATOM 2415 O O . GLU A 1 308 ? -2.932 -10.211 -11.555 1 94.62 308 GLU A O 1
ATOM 2420 N N . VAL A 1 309 ? -1.995 -8.133 -11.602 1 98.62 309 VAL A N 1
ATOM 2421 C CA . VAL A 1 309 ? -0.907 -8.5 -10.703 1 98.62 309 VAL A CA 1
ATOM 2422 C C . VAL A 1 309 ? -1.283 -8.148 -9.266 1 98.62 309 VAL A C 1
ATOM 2424 O O . VAL A 1 309 ? -1.38 -6.973 -8.914 1 98.62 309 VAL A O 1
ATOM 2427 N N . ALA A 1 310 ? -1.534 -9.164 -8.453 1 98.62 310 ALA A N 1
ATOM 2428 C CA . ALA A 1 310 ? -2.045 -8.977 -7.094 1 98.62 310 ALA A CA 1
ATOM 2429 C C . ALA A 1 310 ? -0.934 -9.148 -6.062 1 98.62 310 ALA A C 1
ATOM 2431 O O . ALA A 1 310 ? -0.065 -10.008 -6.211 1 98.62 310 ALA A O 1
ATOM 2432 N N . ALA A 1 311 ? -0.971 -8.305 -5.016 1 98.69 311 ALA A N 1
ATOM 2433 C CA . ALA A 1 311 ? 0.002 -8.375 -3.93 1 98.69 311 ALA A CA 1
ATOM 2434 C C . ALA A 1 311 ? -0.542 -7.73 -2.66 1 98.69 311 ALA A C 1
ATOM 2436 O O . ALA A 1 311 ? -1.7 -7.309 -2.617 1 98.69 311 ALA A O 1
ATOM 2437 N N . GLY A 1 312 ? 0.175 -7.734 -1.657 1 98.5 312 GLY A N 1
ATOM 2438 C CA . GLY A 1 312 ? -0.004 -7.141 -0.342 1 98.5 312 GLY A CA 1
ATOM 2439 C C . GLY A 1 312 ? 1.233 -7.238 0.53 1 98.5 312 GLY A C 1
ATOM 2440 O O . GLY A 1 312 ? 2.188 -7.941 0.187 1 98.5 312 GLY A O 1
ATOM 2441 N N . MET A 1 313 ? 1.218 -6.48 1.65 1 98.06 313 MET A N 1
ATOM 2442 C CA . MET A 1 313 ? 2.344 -6.543 2.578 1 98.06 313 MET A CA 1
ATOM 2443 C C . MET A 1 313 ? 2.014 -7.43 3.773 1 98.06 313 MET A C 1
ATOM 2445 O O . MET A 1 313 ? 0.869 -7.473 4.227 1 98.06 313 MET A O 1
ATOM 2449 N N . PRO A 1 314 ? 3.031 -8.18 4.262 1 97.56 314 PRO A N 1
ATOM 2450 C CA . PRO A 1 314 ? 2.783 -8.984 5.457 1 97.56 314 PRO A CA 1
ATOM 2451 C C . PRO A 1 314 ? 2.59 -8.141 6.715 1 97.56 314 PRO A C 1
ATOM 2453 O O . PRO A 1 314 ? 3.244 -7.105 6.871 1 97.56 314 PRO A O 1
ATOM 2456 N N . SER A 1 315 ? 1.702 -8.523 7.562 1 95.62 315 SER A N 1
ATOM 2457 C CA . SER A 1 315 ? 1.429 -7.824 8.812 1 95.62 315 SER A CA 1
ATOM 2458 C C . SER A 1 315 ? 2.234 -8.414 9.961 1 95.62 315 SER A C 1
ATOM 2460 O O . SER A 1 315 ? 2.439 -9.633 10.023 1 95.62 315 SER A O 1
ATOM 2462 N N . ALA A 1 316 ? 2.598 -7.602 10.891 1 91.69 316 ALA A N 1
ATOM 2463 C CA . ALA A 1 316 ? 3.271 -8.086 12.094 1 91.69 316 ALA A CA 1
ATOM 2464 C C . ALA A 1 316 ? 2.262 -8.547 13.133 1 91.69 316 ALA A C 1
ATOM 2466 O O . ALA A 1 316 ? 2.643 -9.031 14.203 1 91.69 316 ALA A O 1
ATOM 2467 N N . LYS A 1 317 ? 1.103 -8.359 12.797 1 86.31 317 LYS A N 1
ATOM 2468 C CA . LYS A 1 317 ? 0.052 -8.797 13.711 1 86.31 317 LYS A CA 1
ATOM 2469 C C . LYS A 1 317 ? 0.211 -10.273 14.07 1 86.31 317 LYS A C 1
ATOM 2471 O O . LYS A 1 317 ? 0.445 -11.102 13.195 1 86.31 317 LYS A O 1
ATOM 2476 N N . ASN A 1 318 ? 0.11 -10.648 15.328 1 80.31 318 ASN A N 1
ATOM 2477 C CA . ASN A 1 318 ? 0.186 -12 15.867 1 80.31 318 ASN A CA 1
ATOM 2478 C C . ASN A 1 318 ? 1.606 -12.555 15.789 1 80.31 318 ASN A C 1
ATOM 2480 O O . ASN A 1 318 ? 1.808 -13.766 15.852 1 80.31 318 ASN A O 1
ATOM 2484 N N . LEU A 1 319 ? 2.549 -11.609 15.43 1 82.31 319 LEU A N 1
ATOM 2485 C CA . LEU A 1 319 ? 3.939 -12.055 15.406 1 82.31 319 LEU A CA 1
ATOM 2486 C C . LEU A 1 319 ? 4.66 -11.641 16.688 1 82.31 319 LEU A C 1
ATOM 2488 O O . LEU A 1 319 ? 4.336 -10.617 17.281 1 82.31 319 LEU A O 1
ATOM 2492 N N . ASN A 1 320 ? 5.32 -12.484 17.359 1 64.56 320 ASN A N 1
ATOM 2493 C CA . ASN A 1 320 ? 6.211 -12.086 18.453 1 64.56 320 ASN A CA 1
ATOM 2494 C C . ASN A 1 320 ? 7.512 -11.492 17.922 1 64.56 320 ASN A C 1
ATOM 2496 O O . ASN A 1 320 ? 8.555 -12.148 17.938 1 64.56 320 ASN A O 1
ATOM 2500 N N . VAL A 1 321 ? 7.496 -10.734 16.984 1 56.03 321 VAL A N 1
ATOM 2501 C CA . VAL A 1 321 ? 8.719 -10.289 16.328 1 56.03 321 VAL A CA 1
ATOM 2502 C C . VAL A 1 321 ? 9.344 -9.141 17.109 1 56.03 321 VAL A C 1
ATOM 2504 O O . VAL A 1 321 ? 8.695 -8.117 17.344 1 56.03 321 VAL A O 1
ATOM 2507 N N . GLU A 1 322 ? 10.133 -9.406 18.188 1 50.56 322 GLU A N 1
ATOM 2508 C CA . GLU A 1 322 ? 11.039 -8.398 18.719 1 50.56 322 GLU A CA 1
ATOM 2509 C C . GLU A 1 322 ? 12.086 -7.996 17.688 1 50.56 322 GLU A C 1
ATOM 2511 O O . GLU A 1 322 ? 12.789 -8.852 17.141 1 50.56 322 GLU A O 1
ATOM 2516 N N . LEU A 1 323 ? 11.734 -7.266 16.734 1 44.94 323 LEU A N 1
ATOM 2517 C CA . LEU A 1 323 ? 12.734 -6.961 15.711 1 44.94 323 LEU A CA 1
ATOM 2518 C C . LEU A 1 323 ? 14.031 -6.473 16.359 1 44.94 323 LEU A C 1
ATOM 2520 O O . LEU A 1 323 ? 14.008 -5.672 17.281 1 44.94 323 LEU A O 1
ATO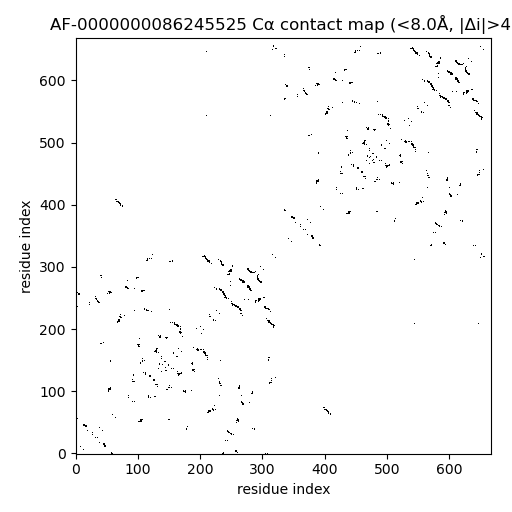M 2524 N N . ASP A 1 324 ? 15.031 -7.301 16.344 1 37.69 324 ASP A N 1
ATOM 2525 C CA . ASP A 1 324 ? 16.359 -6.777 16.641 1 37.69 324 ASP A CA 1
ATOM 2526 C C . ASP A 1 324 ? 16.625 -5.5 15.836 1 37.69 324 ASP A C 1
ATOM 2528 O O . ASP A 1 324 ? 16.656 -5.523 14.609 1 37.69 324 ASP A O 1
ATOM 2532 N N . VAL A 1 325 ? 16.109 -4.43 16.234 1 38.03 325 VAL A N 1
ATOM 2533 C CA . VAL A 1 325 ? 16.484 -3.131 15.672 1 38.03 325 VAL A CA 1
ATOM 2534 C C . VAL A 1 325 ? 17.984 -3.072 15.477 1 38.03 325 VAL A C 1
ATOM 2536 O O . VAL A 1 325 ? 18.734 -2.768 16.406 1 38.03 325 VAL A O 1
ATOM 2539 N N . SER A 1 326 ? 18.656 -4.078 14.93 1 32.12 326 SER A N 1
ATOM 2540 C CA . SER A 1 326 ? 20.078 -3.854 14.672 1 32.12 326 SER A CA 1
ATOM 2541 C C . SER A 1 326 ? 20.281 -2.711 13.688 1 32.12 326 SER A C 1
ATOM 2543 O O . SER A 1 326 ? 19.516 -2.553 12.742 1 32.12 326 SER A O 1
ATOM 2545 N N . ASP A 1 327 ? 20.969 -1.646 13.969 1 30.81 327 ASP A N 1
ATOM 2546 C CA . ASP A 1 327 ? 21.562 -0.51 13.273 1 30.81 327 ASP A CA 1
ATOM 2547 C C . ASP A 1 327 ? 22.156 -0.938 11.93 1 30.81 327 ASP A C 1
ATOM 2549 O O . ASP A 1 327 ? 22.766 -0.129 11.227 1 30.81 327 ASP A O 1
ATOM 2553 N N . ALA A 1 328 ? 22.422 -2.113 11.531 1 31.03 328 ALA A N 1
ATOM 2554 C CA . ALA A 1 328 ? 23.234 -2.508 10.391 1 31.03 328 ALA A CA 1
ATOM 2555 C C . ALA A 1 328 ? 22.609 -2.07 9.078 1 31.03 328 ALA A C 1
ATOM 2557 O O . ALA A 1 328 ? 23.297 -1.835 8.086 1 31.03 328 ALA A O 1
ATOM 2558 N N . LEU A 1 329 ? 21.422 -2.27 8.75 1 30.06 329 LEU A N 1
ATOM 2559 C CA . LEU A 1 329 ? 20.984 -2.014 7.383 1 30.06 329 LEU A CA 1
ATOM 2560 C C . LEU A 1 329 ? 20.953 -0.517 7.094 1 30.06 329 LEU A C 1
ATOM 2562 O O . LEU A 1 329 ? 20.625 -0.102 5.98 1 30.06 329 LEU A O 1
ATOM 2566 N N . LEU A 1 330 ? 21.078 0.263 7.961 1 28.86 330 LEU A N 1
ATOM 2567 C CA . LEU A 1 330 ? 21.188 1.684 7.652 1 28.86 330 LEU A CA 1
ATOM 2568 C C . LEU A 1 330 ? 22.438 1.964 6.828 1 28.86 330 LEU A C 1
ATOM 2570 O O . LEU A 1 330 ? 22.609 3.064 6.301 1 28.86 330 LEU A O 1
ATOM 2574 N N . ASP A 1 331 ? 23.469 1.117 6.859 1 25.12 331 ASP A N 1
ATOM 2575 C CA . ASP A 1 331 ? 24.734 1.42 6.199 1 25.12 331 ASP A CA 1
ATOM 2576 C C . ASP A 1 331 ? 24.688 1.08 4.711 1 25.12 331 ASP A C 1
ATOM 2578 O O . ASP A 1 331 ? 25.609 1.402 3.961 1 25.12 331 ASP A O 1
ATOM 2582 N N . ALA A 1 332 ? 24.031 0.142 4.188 1 26.17 332 ALA A N 1
ATOM 2583 C CA . ALA A 1 332 ? 24.234 -0.155 2.771 1 26.17 332 ALA A CA 1
ATOM 2584 C C . ALA A 1 332 ? 23.766 1.003 1.896 1 26.17 332 ALA A C 1
ATOM 2586 O O . ALA A 1 332 ? 24.094 1.065 0.709 1 26.17 332 ALA A O 1
ATOM 2587 N N . SER A 1 333 ? 22.688 1.651 2.082 1 22.44 333 SER A N 1
ATOM 2588 C CA . SER A 1 333 ? 22.484 2.699 1.087 1 22.44 333 SER A CA 1
ATOM 2589 C C . SER A 1 333 ? 23.297 3.943 1.421 1 22.44 333 SER A C 1
ATOM 2591 O O . SER A 1 333 ? 23.078 5.008 0.839 1 22.44 333 SER A O 1
ATOM 2593 N N . MET A 1 334 ? 24.172 3.885 2.367 1 18.39 334 MET A N 1
ATOM 2594 C CA . MET A 1 334 ? 25.141 4.965 2.209 1 18.39 334 MET A CA 1
ATOM 2595 C C . MET A 1 334 ? 26.125 4.66 1.086 1 18.39 334 MET A C 1
ATOM 2597 O O . MET A 1 334 ? 26.625 3.533 0.977 1 18.39 334 MET A O 1
ATOM 2601 N N . MET B 1 1 ? 3.531 21.484 -6.027 1 57.91 1 MET B N 1
ATOM 2602 C CA . MET B 1 1 ? 4.762 21.328 -5.258 1 57.91 1 MET B CA 1
ATOM 2603 C C . MET B 1 1 ? 5.137 22.641 -4.562 1 57.91 1 MET B C 1
ATOM 2605 O O . MET B 1 1 ? 4.82 23.719 -5.051 1 57.91 1 MET B O 1
ATOM 2609 N N . VAL B 1 2 ? 5.387 22.375 -3.271 1 73.56 2 VAL B N 1
ATOM 2610 C CA . VAL B 1 2 ? 5.883 23.516 -2.514 1 73.56 2 VAL B CA 1
ATOM 2611 C C . VAL B 1 2 ? 7.055 24.156 -3.256 1 73.56 2 VAL B C 1
ATOM 2613 O O . VAL B 1 2 ? 7.934 23.453 -3.766 1 73.56 2 VAL B O 1
ATOM 2616 N N . VAL B 1 3 ? 7.031 25.453 -3.557 1 66.19 3 VAL B N 1
ATOM 2617 C CA . VAL B 1 3 ? 8.047 26.203 -4.297 1 66.19 3 VAL B CA 1
ATOM 2618 C C . VAL B 1 3 ? 9.07 26.781 -3.328 1 66.19 3 VAL B C 1
ATOM 2620 O O . VAL B 1 3 ? 8.766 27.016 -2.158 1 66.19 3 VAL B O 1
ATOM 2623 N N . ALA B 1 4 ? 10.375 26.906 -3.922 1 61 4 ALA B N 1
ATOM 2624 C CA . ALA B 1 4 ? 11.453 27.547 -3.164 1 61 4 ALA B CA 1
ATOM 2625 C C . ALA B 1 4 ? 11.133 29 -2.855 1 61 4 ALA B C 1
ATOM 2627 O O . ALA B 1 4 ? 10.609 29.719 -3.709 1 61 4 ALA B O 1
ATOM 2628 N N . GLU B 1 5 ? 11.32 29.375 -1.65 1 66.25 5 GLU B N 1
ATOM 2629 C CA . GLU B 1 5 ? 10.992 30.703 -1.148 1 66.25 5 GLU B CA 1
ATOM 2630 C C . GLU B 1 5 ? 11.711 31.781 -1.947 1 66.25 5 GLU B C 1
ATOM 2632 O O . GLU B 1 5 ? 12.898 31.656 -2.256 1 66.25 5 GLU B O 1
ATOM 2637 N N . ASN B 1 6 ? 10.977 32.812 -2.398 1 69.5 6 ASN B N 1
ATOM 2638 C CA . ASN B 1 6 ? 11.594 34 -2.979 1 69.5 6 ASN B CA 1
ATOM 2639 C C . ASN B 1 6 ? 12.164 34.906 -1.9 1 69.5 6 ASN B C 1
ATOM 2641 O O . ASN B 1 6 ? 11.531 35.125 -0.863 1 69.5 6 ASN B O 1
ATOM 2645 N N . PRO B 1 7 ? 13.383 35.375 -2.119 1 75.62 7 PRO B N 1
ATOM 2646 C CA . PRO B 1 7 ? 13.922 36.312 -1.148 1 75.62 7 PRO B CA 1
ATOM 2647 C C . PRO B 1 7 ? 13.062 37.562 -1.014 1 75.62 7 PRO B C 1
ATOM 2649 O O . PRO B 1 7 ? 12.5 38.062 -2.002 1 75.62 7 PRO B O 1
ATOM 2652 N N . ILE B 1 8 ? 12.836 38.031 0.272 1 78.81 8 ILE B N 1
ATOM 2653 C CA . ILE B 1 8 ? 12.062 39.219 0.52 1 78.81 8 ILE B CA 1
ATOM 2654 C C . ILE B 1 8 ? 12.992 40.344 1.021 1 78.81 8 ILE B C 1
ATOM 2656 O O . ILE B 1 8 ? 14.086 40.062 1.519 1 78.81 8 ILE B O 1
ATOM 2660 N N . SER B 1 9 ? 12.57 41.562 0.854 1 84.19 9 SER B N 1
ATOM 2661 C CA . SER B 1 9 ? 13.344 42.688 1.354 1 84.19 9 SER B CA 1
ATOM 2662 C C . SER B 1 9 ? 13.398 42.688 2.879 1 84.19 9 SER B C 1
ATOM 2664 O O . SER B 1 9 ? 12.531 42.094 3.535 1 84.19 9 SER B O 1
ATOM 2666 N N . GLN B 1 10 ? 14.406 43.312 3.346 1 84.94 10 GLN B N 1
ATOM 2667 C CA . GLN B 1 10 ? 14.547 43.438 4.793 1 84.94 10 GLN B CA 1
ATOM 2668 C C . GLN B 1 10 ? 13.367 44.156 5.406 1 84.94 10 GLN B C 1
ATOM 2670 O O . GLN B 1 10 ? 12.875 43.781 6.473 1 84.94 10 GLN B O 1
ATOM 2675 N N . ALA B 1 11 ? 12.969 45.219 4.773 1 86.75 11 ALA B N 1
ATOM 2676 C CA . ALA B 1 11 ? 11.828 46 5.262 1 86.75 11 ALA B CA 1
ATOM 2677 C C . ALA B 1 11 ? 10.57 45.125 5.336 1 86.75 11 ALA B C 1
ATOM 2679 O O . ALA B 1 11 ? 9.836 45.188 6.324 1 86.75 11 ALA B O 1
ATOM 2680 N N . LYS B 1 12 ? 10.406 44.438 4.359 1 88.62 12 LYS B N 1
ATOM 2681 C CA . LYS B 1 12 ? 9.258 43.531 4.344 1 88.62 12 LYS B CA 1
ATOM 2682 C C . LYS B 1 12 ? 9.391 42.438 5.41 1 88.62 12 LYS B C 1
ATOM 2684 O O . LYS B 1 12 ? 8.414 42.094 6.078 1 88.62 12 LYS B O 1
ATOM 2689 N N . ALA B 1 13 ? 10.539 41.938 5.582 1 89 13 ALA B N 1
ATOM 2690 C CA . ALA B 1 13 ? 10.797 40.875 6.551 1 89 13 ALA B CA 1
ATOM 2691 C C . ALA B 1 13 ? 10.438 41.312 7.965 1 89 13 ALA B C 1
ATOM 2693 O O . ALA B 1 13 ? 9.961 40.531 8.773 1 89 13 ALA B O 1
ATOM 2694 N N . GLU B 1 14 ? 10.562 42.594 8.211 1 91.06 14 GLU B N 1
ATOM 2695 C CA . GLU B 1 14 ? 10.367 43.125 9.555 1 91.06 14 GLU B CA 1
ATOM 2696 C C . GLU B 1 14 ? 8.953 43.688 9.734 1 91.06 14 GLU B C 1
ATOM 2698 O O . GLU B 1 14 ? 8.531 43.969 10.852 1 91.06 14 GLU B O 1
ATOM 2703 N N . SER B 1 15 ? 8.281 43.688 8.664 1 92.44 15 SER B N 1
ATOM 2704 C CA . SER B 1 15 ? 6.922 44.188 8.742 1 92.44 15 SER B CA 1
ATOM 2705 C C . SER B 1 15 ? 5.973 43.156 9.352 1 92.44 15 SER B C 1
ATOM 2707 O O . SER B 1 15 ? 6.293 41.969 9.414 1 92.44 15 SER B O 1
ATOM 2709 N N . ALA B 1 16 ? 4.84 43.719 9.852 1 93.56 16 ALA B N 1
ATOM 2710 C CA . ALA B 1 16 ? 3.826 42.844 10.445 1 93.56 16 ALA B CA 1
ATOM 2711 C C . ALA B 1 16 ? 3.203 41.938 9.391 1 93.56 16 ALA B C 1
ATOM 2713 O O . ALA B 1 16 ? 2.926 42.344 8.273 1 93.56 16 ALA B O 1
ATOM 2714 N N . ILE B 1 17 ? 3.006 40.688 9.734 1 94.88 17 ILE B N 1
ATOM 2715 C CA . ILE B 1 17 ? 2.395 39.719 8.805 1 94.88 17 ILE B CA 1
ATOM 2716 C C . ILE B 1 17 ? 0.91 40.062 8.641 1 94.88 17 ILE B C 1
ATOM 2718 O O . ILE B 1 17 ? 0.354 39.938 7.551 1 94.88 17 ILE B O 1
ATOM 2722 N N . LEU B 1 18 ? 0.208 40.469 9.75 1 95.75 18 LEU B N 1
ATOM 2723 C CA . LEU B 1 18 ? -1.209 40.812 9.688 1 95.75 18 LEU B CA 1
ATOM 2724 C C . LEU B 1 18 ? -1.399 42.25 9.234 1 95.75 18 LEU B C 1
ATOM 2726 O O . LEU B 1 18 ? -0.776 43.156 9.781 1 95.75 18 LEU B O 1
ATOM 2730 N N . GLN B 1 19 ? -2.25 42.375 8.258 1 95.75 19 GLN B N 1
ATOM 2731 C CA . GLN B 1 19 ? -2.494 43.688 7.652 1 95.75 19 GLN B CA 1
ATOM 2732 C C . GLN B 1 19 ? -3.988 43.969 7.512 1 95.75 19 GLN B C 1
ATOM 2734 O O . GLN B 1 19 ? -4.727 43.125 6.969 1 95.75 19 GLN B O 1
ATOM 2739 N N . ASP B 1 20 ? -4.383 45.156 7.91 1 96.38 20 ASP B N 1
ATOM 2740 C CA . ASP B 1 20 ? -5.777 45.531 7.754 1 96.38 20 ASP B CA 1
ATOM 2741 C C . ASP B 1 20 ? -6.172 45.594 6.281 1 96.38 20 ASP B C 1
ATOM 2743 O O . ASP B 1 20 ? -7.32 45.312 5.934 1 96.38 20 ASP B O 1
ATOM 2747 N N . SER B 1 21 ? -5.227 45.969 5.488 1 96.12 21 SER B N 1
ATOM 2748 C CA . SER B 1 21 ? -5.508 46.062 4.062 1 96.12 21 SER B CA 1
ATOM 2749 C C . SER B 1 21 ? -5.91 44.719 3.461 1 96.12 21 SER B C 1
ATOM 2751 O O . SER B 1 21 ? -6.797 44.656 2.607 1 96.12 21 SER B O 1
ATOM 2753 N N . ILE B 1 22 ? -5.293 43.625 3.877 1 96.25 22 ILE B N 1
ATOM 2754 C CA . ILE B 1 22 ? -5.621 42.312 3.379 1 96.25 22 ILE B CA 1
ATOM 2755 C C . ILE B 1 22 ? -7.008 41.906 3.875 1 96.25 22 ILE B C 1
ATOM 2757 O O . ILE B 1 22 ? -7.812 41.344 3.115 1 96.25 22 ILE B O 1
ATOM 2761 N N . VAL B 1 23 ? -7.332 42.125 5.129 1 97.62 23 VAL B N 1
ATOM 2762 C CA . VAL B 1 23 ? -8.641 41.812 5.695 1 97.62 23 VAL B CA 1
ATOM 2763 C C . VAL B 1 23 ? -9.734 42.531 4.887 1 97.62 23 VAL B C 1
ATOM 2765 O O . VAL B 1 23 ? -10.727 41.906 4.508 1 97.62 23 VAL B O 1
ATOM 2768 N N . LYS B 1 24 ? -9.5 43.781 4.633 1 97.69 24 LYS B N 1
ATOM 2769 C CA . LYS B 1 24 ? -10.469 44.594 3.881 1 97.69 24 LYS B CA 1
ATOM 2770 C C . LYS B 1 24 ? -10.633 44.031 2.463 1 97.69 24 LYS B C 1
ATOM 2772 O O . LYS B 1 24 ? -11.758 43.875 1.986 1 97.69 24 LYS B O 1
ATOM 2777 N N . GLN B 1 25 ? -9.555 43.812 1.83 1 97.12 25 GLN B N 1
ATOM 2778 C CA . GLN B 1 25 ? -9.578 43.344 0.448 1 97.12 25 GLN B CA 1
ATOM 2779 C C . GLN B 1 25 ? -10.328 42.031 0.327 1 97.12 25 GLN B C 1
ATOM 2781 O O . GLN B 1 25 ? -11.109 41.812 -0.603 1 97.12 25 GLN B O 1
ATOM 2786 N N . VAL B 1 26 ? -10.094 41.062 1.184 1 97.38 26 VAL B N 1
ATOM 2787 C CA . VAL B 1 26 ? -10.727 39.75 1.153 1 97.38 26 VAL B CA 1
ATOM 2788 C C . VAL B 1 26 ? -12.211 39.875 1.497 1 97.38 26 VAL B C 1
ATOM 2790 O O . VAL B 1 26 ? -13.062 39.375 0.777 1 97.38 26 VAL B O 1
ATOM 2793 N N . ASN B 1 27 ? -12.555 40.625 2.564 1 97.94 27 ASN B N 1
ATOM 2794 C CA . ASN B 1 27 ? -13.922 40.656 3.082 1 97.94 27 ASN B CA 1
ATOM 2795 C C . ASN B 1 27 ? -14.828 41.5 2.186 1 97.94 27 ASN B C 1
ATOM 2797 O O . ASN B 1 27 ? -16.047 41.344 2.217 1 97.94 27 ASN B O 1
ATOM 2801 N N . GLU B 1 28 ? -14.266 42.375 1.405 1 97.69 28 GLU B N 1
ATOM 2802 C CA . GLU B 1 28 ? -15.062 43.188 0.481 1 97.69 28 GLU B CA 1
ATOM 2803 C C . GLU B 1 28 ? -15.188 42.5 -0.878 1 97.69 28 GLU B C 1
ATOM 2805 O O . GLU B 1 28 ? -15.953 42.938 -1.736 1 97.69 28 GLU B O 1
ATOM 2810 N N . ASN B 1 29 ? -14.422 41.5 -1.101 1 96.56 29 ASN B N 1
ATOM 2811 C CA . ASN B 1 29 ? -14.5 40.719 -2.336 1 96.56 29 ASN B CA 1
ATOM 2812 C C . ASN B 1 29 ? -15.609 39.656 -2.273 1 96.56 29 ASN B C 1
ATOM 2814 O O . ASN B 1 29 ? -15.453 38.625 -1.646 1 96.56 29 ASN B O 1
ATOM 2818 N N . GLU B 1 30 ? -16.656 39.812 -2.936 1 92.62 30 GLU B N 1
ATOM 2819 C CA . GLU B 1 30 ? -17.828 38.938 -2.902 1 92.62 30 GLU B CA 1
ATOM 2820 C C . GLU B 1 30 ? -17.484 37.562 -3.445 1 92.62 30 GLU B C 1
ATOM 2822 O O . GLU B 1 30 ? -18.172 36.594 -3.131 1 92.62 30 GLU B O 1
ATOM 2827 N N . LYS B 1 31 ? -16.469 37.5 -4.148 1 93.62 31 LYS B N 1
ATOM 2828 C CA . LYS B 1 31 ? -16.109 36.25 -4.801 1 93.62 31 LYS B CA 1
ATOM 2829 C C . LYS B 1 31 ? -15.031 35.5 -4.023 1 93.62 31 LYS B C 1
ATOM 2831 O O . LYS B 1 31 ? -14.562 34.438 -4.445 1 93.62 31 LYS B O 1
ATOM 2836 N N . ALA B 1 32 ? -14.578 35.969 -2.934 1 95 32 ALA B N 1
ATOM 2837 C CA . ALA B 1 32 ? -13.469 35.375 -2.199 1 95 32 ALA B CA 1
ATOM 2838 C C . ALA B 1 32 ? -13.828 33.969 -1.7 1 95 32 ALA B C 1
ATOM 2840 O O . ALA B 1 32 ? -13.031 33.031 -1.819 1 95 32 ALA B O 1
ATOM 2841 N N . GLY B 1 33 ? -15.109 33.781 -1.137 1 95.94 33 GLY B N 1
ATOM 2842 C CA . GLY B 1 33 ? -15.555 32.5 -0.63 1 95.94 33 GLY B CA 1
ATOM 2843 C C . GLY B 1 33 ? -15.102 32.219 0.791 1 95.94 33 GLY B C 1
ATOM 2844 O O . GLY B 1 33 ? -15.453 31.203 1.376 1 95.94 33 GLY B O 1
ATOM 2845 N N . TRP B 1 34 ? -14.305 33.125 1.353 1 98.06 34 TRP B N 1
ATOM 2846 C CA . TRP B 1 34 ? -13.82 33.031 2.725 1 98.06 34 TRP B CA 1
ATOM 2847 C C . TRP B 1 34 ? -13.672 34.406 3.369 1 98.06 34 TRP B C 1
ATOM 2849 O O . TRP B 1 34 ? -13.82 35.406 2.701 1 98.06 34 TRP B O 1
ATOM 2859 N N . ARG B 1 35 ? -13.492 34.406 4.707 1 98.19 35 ARG B N 1
ATOM 2860 C CA . ARG B 1 35 ? -13.367 35.625 5.492 1 98.19 35 ARG B CA 1
ATOM 2861 C C . ARG B 1 35 ? -12 35.719 6.156 1 98.19 35 ARG B C 1
ATOM 2863 O O . ARG B 1 35 ? -11.461 34.688 6.617 1 98.19 35 ARG B O 1
ATOM 2870 N N . ALA B 1 36 ? -11.508 36.938 6.133 1 98.25 36 ALA B N 1
ATOM 2871 C CA . ALA B 1 36 ? -10.219 37.188 6.77 1 98.25 36 ALA B CA 1
ATOM 2872 C C . ALA B 1 36 ? -10.406 37.938 8.094 1 98.25 36 ALA B C 1
ATOM 2874 O O . ALA B 1 36 ? -11.375 38.656 8.266 1 98.25 36 ALA B O 1
ATOM 2875 N N . ALA B 1 37 ? -9.516 37.719 8.977 1 97.75 37 ALA B N 1
ATOM 2876 C CA . ALA B 1 37 ? -9.453 38.406 10.258 1 97.75 37 ALA B CA 1
ATOM 2877 C C . ALA B 1 37 ? -8.016 38.562 10.742 1 97.75 37 ALA B C 1
ATOM 2879 O O . ALA B 1 37 ? -7.102 37.938 10.172 1 97.75 37 ALA B O 1
ATOM 2880 N N . LEU B 1 38 ? -7.812 39.469 11.648 1 96.06 38 LEU B N 1
ATOM 2881 C CA . LEU B 1 38 ? -6.539 39.531 12.352 1 96.06 38 LEU B CA 1
ATOM 2882 C C . LEU B 1 38 ? -6.461 38.469 13.445 1 96.06 38 LEU B 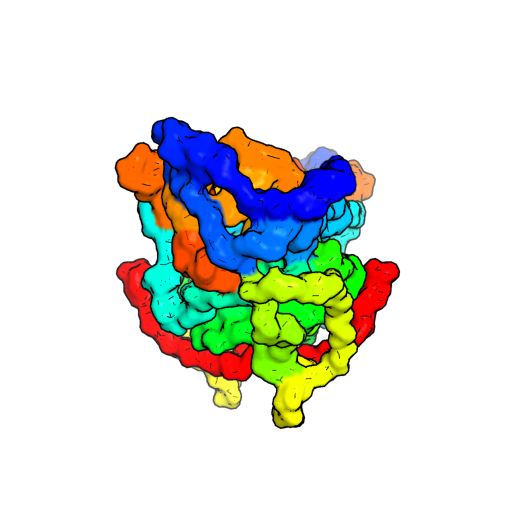C 1
ATOM 2884 O O . LEU B 1 38 ? -6.902 38.719 14.578 1 96.06 38 LEU B O 1
ATOM 2888 N N . ASN B 1 39 ? -5.902 37.375 13.117 1 92.06 39 ASN B N 1
ATOM 2889 C CA . ASN B 1 39 ? -5.844 36.25 14.039 1 92.06 39 ASN B CA 1
ATOM 2890 C C . ASN B 1 39 ? -4.969 36.562 15.25 1 92.06 39 ASN B C 1
ATOM 2892 O O . ASN B 1 39 ? -3.814 36.969 15.094 1 92.06 39 ASN B O 1
ATOM 2896 N N . PRO B 1 40 ? -5.445 36.375 16.453 1 87.69 40 PRO B N 1
ATOM 2897 C CA . PRO B 1 40 ? -4.664 36.656 17.656 1 87.69 40 PRO B CA 1
ATOM 2898 C C . PRO B 1 40 ? -3.359 35.875 17.734 1 87.69 40 PRO B C 1
ATOM 2900 O O . PRO B 1 40 ? -2.369 36.344 18.281 1 87.69 40 PRO B O 1
ATOM 2903 N N . GLN B 1 41 ? -3.318 34.75 17.141 1 85.94 41 GLN B N 1
ATOM 2904 C CA . GLN B 1 41 ? -2.145 33.875 17.156 1 85.94 41 GLN B CA 1
ATOM 2905 C C . GLN B 1 41 ? -0.935 34.562 16.547 1 85.94 41 GLN B C 1
ATOM 2907 O O . GLN B 1 41 ? 0.207 34.281 16.906 1 85.94 41 GLN B O 1
ATOM 2912 N N . PHE B 1 42 ? -1.271 35.469 15.57 1 90 42 PHE B N 1
ATOM 2913 C CA . PHE B 1 42 ? -0.171 36.062 14.82 1 90 42 PHE B CA 1
ATOM 2914 C C . PHE B 1 42 ? -0.116 37.562 15.047 1 90 42 PHE B C 1
ATOM 2916 O O . PHE B 1 42 ? 0.48 38.312 14.25 1 90 42 PHE B O 1
ATOM 2923 N N . SER B 1 43 ? -0.736 38.125 16.094 1 87.31 43 SER B N 1
ATOM 2924 C CA . SER B 1 43 ? -0.87 39.562 16.328 1 87.31 43 SER B CA 1
ATOM 2925 C C . SER B 1 43 ? 0.495 40.219 16.422 1 87.31 43 SER B C 1
ATOM 2927 O O . SER B 1 43 ? 0.647 41.375 16.031 1 87.31 43 SER B O 1
ATOM 2929 N N . ASN B 1 44 ? 1.493 39.562 16.828 1 84.75 44 ASN B N 1
ATOM 2930 C CA . ASN B 1 44 ? 2.799 40.188 17 1 84.75 44 ASN B CA 1
ATOM 2931 C C . ASN B 1 44 ? 3.854 39.562 16.109 1 84.75 44 ASN B C 1
ATOM 2933 O O . ASN B 1 44 ? 5.051 39.656 16.375 1 84.75 44 ASN B O 1
ATOM 2937 N N . PHE B 1 45 ? 3.412 38.938 15.047 1 90.5 45 PHE B N 1
ATOM 2938 C CA . PHE B 1 45 ? 4.363 38.25 14.164 1 90.5 45 PHE B CA 1
ATOM 2939 C C . PHE B 1 45 ? 4.801 39.188 13.039 1 90.5 45 PHE B C 1
ATOM 2941 O O . PHE B 1 45 ? 3.979 39.906 12.453 1 90.5 45 PHE B O 1
ATOM 2948 N N . THR B 1 46 ? 6.109 39.188 12.828 1 91.5 46 THR B N 1
ATOM 2949 C CA . THR B 1 46 ? 6.617 39.75 11.586 1 91.5 46 THR B CA 1
ATOM 2950 C C . THR B 1 46 ? 6.492 38.75 10.438 1 91.5 46 THR B C 1
ATOM 2952 O O . THR B 1 46 ? 6.219 37.562 10.672 1 91.5 46 THR B O 1
ATOM 2955 N N . VAL B 1 47 ? 6.676 39.25 9.273 1 93.38 47 VAL B N 1
ATOM 2956 C CA . VAL B 1 47 ? 6.676 38.375 8.094 1 93.38 47 VAL B CA 1
ATOM 2957 C C . VAL B 1 47 ? 7.754 37.312 8.227 1 93.38 47 VAL B C 1
ATOM 2959 O O . VAL B 1 47 ? 7.512 36.125 7.949 1 93.38 47 VAL B O 1
ATOM 2962 N N . SER B 1 48 ? 8.938 37.719 8.672 1 90.94 48 SER B N 1
ATOM 2963 C CA . SER B 1 48 ? 10.047 36.781 8.82 1 90.94 48 SER B CA 1
ATOM 2964 C C . SER B 1 48 ? 9.719 35.688 9.828 1 90.94 48 SER B C 1
ATOM 2966 O O . SER B 1 48 ? 10.047 34.531 9.617 1 90.94 48 SER B O 1
ATOM 2968 N N . GLN B 1 49 ? 9.094 36.031 10.898 1 89.06 49 GLN B N 1
ATOM 2969 C CA . GLN B 1 49 ? 8.727 35.094 11.922 1 89.06 49 GLN B CA 1
ATOM 2970 C C . GLN B 1 49 ? 7.664 34.125 11.414 1 89.06 49 GLN B C 1
ATOM 2972 O O . GLN B 1 49 ? 7.691 32.906 11.734 1 89.06 49 GLN B O 1
ATOM 2977 N N . PHE B 1 50 ? 6.723 34.656 10.656 1 93.56 50 PHE B N 1
ATOM 2978 C CA . PHE B 1 50 ? 5.699 33.812 10.055 1 93.56 50 PHE B CA 1
ATOM 2979 C C . PHE B 1 50 ? 6.324 32.812 9.078 1 93.56 50 PHE B C 1
ATOM 2981 O O . PHE B 1 50 ? 5.977 31.625 9.078 1 93.56 50 PHE B O 1
ATOM 2988 N N . LYS B 1 51 ? 7.242 33.219 8.32 1 94.12 51 LYS B N 1
ATOM 2989 C CA . LYS B 1 51 ? 7.918 32.375 7.34 1 94.12 51 LYS B CA 1
ATOM 2990 C C . LYS B 1 51 ? 8.664 31.25 8.023 1 94.12 51 LYS B C 1
ATOM 2992 O O . LYS B 1 51 ? 8.766 30.141 7.477 1 94.12 51 LYS B O 1
ATOM 2997 N N . ARG B 1 52 ? 9.109 31.438 9.172 1 91.19 52 ARG B N 1
ATOM 2998 C CA . ARG B 1 52 ? 9.852 30.422 9.906 1 91.19 52 ARG B CA 1
ATOM 2999 C C . ARG B 1 52 ? 8.961 29.219 10.258 1 91.19 52 ARG B C 1
ATOM 3001 O O . ARG B 1 52 ? 9.445 28.094 10.375 1 91.19 52 ARG B O 1
ATOM 3008 N N . LEU B 1 53 ? 7.691 29.453 10.43 1 93.75 53 LEU B N 1
ATOM 3009 C CA . LEU B 1 53 ? 6.75 28.391 10.781 1 93.75 53 LEU B CA 1
ATOM 3010 C C . LEU B 1 53 ? 6.48 27.484 9.594 1 93.75 53 LEU B C 1
ATOM 3012 O O . LEU B 1 53 ? 5.941 26.391 9.758 1 93.75 53 LEU B O 1
ATOM 3016 N N . LEU B 1 54 ? 6.746 27.984 8.438 1 96.69 54 LEU B N 1
ATOM 3017 C CA . LEU B 1 54 ? 6.469 27.266 7.191 1 96.69 54 LEU B CA 1
ATOM 3018 C C . LEU B 1 54 ? 7.629 26.344 6.82 1 96.69 54 LEU B C 1
ATOM 3020 O O . LEU B 1 54 ? 8.438 26.688 5.957 1 96.69 54 LEU B O 1
ATOM 3024 N N . GLY B 1 55 ? 7.574 25.156 7.344 1 96.62 55 GLY B N 1
ATOM 3025 C CA . GLY B 1 55 ? 8.766 24.328 7.414 1 96.62 55 GLY B CA 1
ATOM 3026 C C . GLY B 1 55 ? 8.891 23.359 6.254 1 96.62 55 GLY B C 1
ATOM 3027 O O . GLY B 1 55 ? 9.891 22.656 6.129 1 96.62 55 GLY B O 1
ATOM 3028 N N . VAL B 1 56 ? 7.969 23.297 5.305 1 97.94 56 VAL B N 1
ATOM 3029 C CA . VAL B 1 56 ? 8.055 22.312 4.23 1 97.94 56 VAL B CA 1
ATOM 3030 C C . VAL B 1 56 ? 9.086 22.766 3.199 1 97.94 56 VAL B C 1
ATOM 3032 O O . VAL B 1 56 ? 8.984 23.875 2.654 1 97.94 56 VAL B O 1
ATOM 3035 N N . LYS B 1 57 ? 10.023 21.969 2.959 1 95.5 57 LYS B N 1
ATOM 3036 C CA . LYS B 1 57 ? 11 22.188 1.896 1 95.5 57 LYS B CA 1
ATOM 3037 C C . LYS B 1 57 ? 10.562 21.531 0.593 1 95.5 57 LYS B C 1
ATOM 3039 O O . LYS B 1 57 ? 9.844 20.531 0.611 1 95.5 57 LYS B O 1
ATOM 3044 N N . PRO B 1 58 ? 10.945 22.094 -0.503 1 92.19 58 PRO B N 1
ATOM 3045 C CA . PRO B 1 58 ? 10.602 21.484 -1.789 1 92.19 58 PRO B CA 1
ATOM 3046 C C . PRO B 1 58 ? 11.148 20.062 -1.93 1 92.19 58 PRO B C 1
ATOM 3048 O O . PRO B 1 58 ? 12.312 19.828 -1.604 1 92.19 58 PRO B O 1
ATOM 3051 N N . THR B 1 59 ? 10.281 19.25 -2.441 1 90.12 59 THR B N 1
ATOM 3052 C CA . THR B 1 59 ? 10.672 17.859 -2.617 1 90.12 59 THR B CA 1
ATOM 3053 C C . THR B 1 59 ? 11.852 17.734 -3.578 1 90.12 59 THR B C 1
ATOM 3055 O O . THR B 1 59 ? 11.875 18.391 -4.625 1 90.12 59 THR B O 1
ATOM 3058 N N . ARG B 1 60 ? 12.828 16.938 -3.195 1 89.69 60 ARG B N 1
ATOM 3059 C CA . ARG B 1 60 ? 13.961 16.609 -4.059 1 89.69 60 ARG B CA 1
ATOM 3060 C C . ARG B 1 60 ? 13.656 15.414 -4.949 1 89.69 60 ARG B C 1
ATOM 3062 O O . ARG B 1 60 ? 12.922 14.508 -4.547 1 89.69 60 ARG B O 1
ATOM 3069 N N . LYS B 1 61 ? 14.172 15.414 -6.137 1 83.75 61 LYS B N 1
ATOM 3070 C CA . LYS B 1 61 ? 13.945 14.305 -7.062 1 83.75 61 LYS B CA 1
ATOM 3071 C C . LYS B 1 61 ? 14.289 12.969 -6.418 1 83.75 61 LYS B C 1
ATOM 3073 O O . LYS B 1 61 ? 13.57 11.984 -6.59 1 83.75 61 LYS B O 1
ATOM 3078 N N . GLY B 1 62 ? 15.352 12.891 -5.754 1 86.5 62 GLY B N 1
ATOM 3079 C CA . GLY B 1 62 ? 15.797 11.672 -5.098 1 86.5 62 GLY B CA 1
ATOM 3080 C C . GLY B 1 62 ? 14.828 11.18 -4.039 1 86.5 62 GLY B C 1
ATOM 3081 O O . GLY B 1 62 ? 14.781 9.977 -3.752 1 86.5 62 GLY B O 1
ATOM 3082 N N . ASP B 1 63 ? 14.016 12.07 -3.488 1 87.75 63 ASP B N 1
ATOM 3083 C CA . ASP B 1 63 ? 13.07 11.711 -2.434 1 87.75 63 ASP B CA 1
ATOM 3084 C C . ASP B 1 63 ? 11.945 10.836 -2.977 1 87.75 63 ASP B C 1
ATOM 3086 O O . ASP B 1 63 ? 11.312 10.094 -2.225 1 87.75 63 ASP B O 1
ATOM 3090 N N . LEU B 1 64 ? 11.758 10.938 -4.234 1 91.06 64 LEU B N 1
ATOM 3091 C CA . LEU B 1 64 ? 10.641 10.227 -4.852 1 91.06 64 LEU B CA 1
ATOM 3092 C C . LEU B 1 64 ? 11.07 8.844 -5.309 1 91.06 64 LEU B C 1
ATOM 3094 O O . LEU B 1 64 ? 10.234 8.016 -5.68 1 91.06 64 LEU B O 1
ATOM 3098 N N . LYS B 1 65 ? 12.414 8.617 -5.285 1 88.69 65 LYS B N 1
ATOM 3099 C CA . LYS B 1 65 ? 12.922 7.32 -5.734 1 88.69 65 LYS B CA 1
ATOM 3100 C C . LYS B 1 65 ? 12.359 6.184 -4.887 1 88.69 65 LYS B C 1
ATOM 3102 O O . LYS B 1 65 ? 12.453 6.215 -3.656 1 88.69 65 LYS B O 1
ATOM 3107 N N . GLY B 1 66 ? 11.695 5.219 -5.598 1 89 66 GLY B N 1
ATOM 3108 C CA . GLY B 1 66 ? 11.195 4.035 -4.914 1 89 66 GLY B CA 1
ATOM 3109 C C . GLY B 1 66 ? 9.875 4.262 -4.207 1 89 66 GLY B C 1
ATOM 3110 O O . GLY B 1 66 ? 9.359 3.369 -3.527 1 89 66 GLY B O 1
ATOM 3111 N N . ILE B 1 67 ? 9.312 5.48 -4.297 1 94.94 67 ILE B N 1
ATOM 3112 C CA . ILE B 1 67 ? 8.047 5.77 -3.646 1 94.94 67 ILE B CA 1
ATOM 3113 C C . ILE B 1 67 ? 6.895 5.492 -4.609 1 94.94 67 ILE B C 1
ATOM 3115 O O . ILE B 1 67 ? 6.781 6.137 -5.656 1 94.94 67 ILE B O 1
ATOM 3119 N N . PRO B 1 68 ? 6.051 4.562 -4.258 1 96.69 68 PRO B N 1
ATOM 3120 C CA . PRO B 1 68 ? 4.926 4.285 -5.152 1 96.69 68 PRO B CA 1
ATOM 3121 C C . PRO B 1 68 ? 3.834 5.348 -5.074 1 96.69 68 PRO B C 1
ATOM 3123 O O . PRO B 1 68 ? 3.746 6.078 -4.082 1 96.69 68 PRO B O 1
ATOM 3126 N N . ILE B 1 69 ? 3.08 5.449 -6.145 1 98 69 ILE B N 1
ATOM 3127 C CA . ILE B 1 69 ? 1.891 6.289 -6.207 1 98 69 ILE B CA 1
ATOM 3128 C C . ILE B 1 69 ? 0.64 5.414 -6.246 1 98 69 ILE B C 1
ATOM 3130 O O . ILE B 1 69 ? 0.512 4.543 -7.105 1 98 69 ILE B O 1
ATOM 3134 N N . LEU B 1 70 ? -0.227 5.633 -5.328 1 98.31 70 LEU B N 1
ATOM 3135 C CA . LEU B 1 70 ? -1.451 4.848 -5.203 1 98.31 70 LEU B CA 1
ATOM 3136 C C . LEU B 1 70 ? -2.617 5.547 -5.895 1 98.31 70 LEU B C 1
ATOM 3138 O O . LEU B 1 70 ? -2.857 6.734 -5.664 1 98.31 70 LEU B O 1
ATOM 3142 N N . THR B 1 71 ? -3.357 4.84 -6.762 1 98.12 71 THR B N 1
ATOM 3143 C CA . THR B 1 71 ? -4.566 5.324 -7.418 1 98.12 71 THR B CA 1
ATOM 3144 C C . THR B 1 71 ? -5.766 4.457 -7.051 1 98.12 71 THR B C 1
ATOM 3146 O O . THR B 1 71 ? -5.688 3.227 -7.094 1 98.12 71 THR B O 1
ATOM 3149 N N . HIS B 1 72 ? -6.848 5.086 -6.672 1 97.06 72 HIS B N 1
ATOM 3150 C CA . HIS B 1 72 ? -8.102 4.371 -6.441 1 97.06 72 HIS B CA 1
ATOM 3151 C C . HIS B 1 72 ? -9.023 4.473 -7.648 1 97.06 72 HIS B C 1
ATOM 3153 O O . HIS B 1 72 ? -9.398 5.574 -8.055 1 97.06 72 HIS B O 1
ATOM 3159 N N . PRO B 1 73 ? -9.398 3.283 -8.203 1 94.19 73 PRO B N 1
ATOM 3160 C CA . PRO B 1 73 ? -10.375 3.338 -9.289 1 94.19 73 PRO B CA 1
ATOM 3161 C C . PRO B 1 73 ? -11.734 3.869 -8.836 1 94.19 73 PRO B C 1
ATOM 3163 O O . PRO B 1 73 ? -12.141 3.635 -7.699 1 94.19 73 PRO B O 1
ATOM 3166 N N . LYS B 1 74 ? -12.438 4.531 -9.812 1 94.5 74 LYS B N 1
ATOM 3167 C CA . LYS B 1 74 ? -13.711 5.152 -9.484 1 94.5 74 LYS B CA 1
ATOM 3168 C C . LYS B 1 74 ? -14.844 4.125 -9.477 1 94.5 74 LYS B C 1
ATOM 3170 O O . LYS B 1 74 ? -15.766 4.199 -10.289 1 94.5 74 LYS B O 1
ATOM 3175 N N . LEU B 1 75 ? -14.805 3.227 -8.5 1 92.94 75 LEU B N 1
ATOM 3176 C CA . LEU B 1 75 ? -15.758 2.125 -8.422 1 92.94 75 LEU B CA 1
ATOM 3177 C C . LEU B 1 75 ? -16.531 2.166 -7.117 1 92.94 75 LEU B C 1
ATOM 3179 O O . LEU B 1 75 ? -17.547 1.468 -6.965 1 92.94 75 LEU B O 1
ATOM 3183 N N . LEU B 1 76 ? -16.078 2.973 -6.211 1 92.75 76 LEU B N 1
ATOM 3184 C CA . LEU B 1 76 ? -16.75 3.152 -4.93 1 92.75 76 LEU B CA 1
ATOM 3185 C C . LEU B 1 76 ? -17.531 4.465 -4.902 1 92.75 76 LEU B C 1
ATOM 3187 O O . LEU B 1 76 ? -17 5.508 -5.297 1 92.75 76 LEU B O 1
ATOM 3191 N N . LYS B 1 77 ? -18.734 4.391 -4.527 1 94.31 77 LYS B N 1
ATOM 3192 C CA . LYS B 1 77 ? -19.5 5.621 -4.328 1 94.31 77 LYS B CA 1
ATOM 3193 C C . LYS B 1 77 ? -19.125 6.285 -3.004 1 94.31 77 LYS B C 1
ATOM 3195 O O . LYS B 1 77 ? -19.344 5.703 -1.937 1 94.31 77 LYS B O 1
ATOM 3200 N N . LEU B 1 78 ? -18.625 7.496 -3.09 1 97.75 78 LEU B N 1
ATOM 3201 C CA . LEU B 1 78 ? -18.219 8.227 -1.898 1 97.75 78 LEU B CA 1
ATOM 3202 C C . LEU B 1 78 ? -19.297 9.211 -1.462 1 97.75 78 LEU B C 1
ATOM 3204 O O . LEU B 1 78 ? -20.047 9.727 -2.295 1 97.75 78 LEU B O 1
ATOM 3208 N N . PRO B 1 79 ? -19.375 9.484 -0.172 1 98.06 79 PRO B N 1
ATOM 3209 C CA . PRO B 1 79 ? -20.359 10.469 0.296 1 98.06 79 PRO B CA 1
ATOM 3210 C C . PRO B 1 79 ? -20.016 11.891 -0.154 1 98.06 79 PRO B C 1
ATOM 3212 O O . PRO B 1 79 ? -18.844 12.195 -0.425 1 98.06 79 PRO B O 1
ATOM 3215 N N . GLN B 1 80 ? -20.984 12.695 -0.17 1 97 80 GLN B N 1
ATOM 3216 C CA . GLN B 1 80 ? -20.797 14.094 -0.565 1 97 80 GLN B CA 1
ATOM 3217 C C . GLN B 1 80 ? -19.953 14.844 0.46 1 97 80 GLN B C 1
ATOM 3219 O O . GLN B 1 80 ? -19.203 15.758 0.105 1 97 80 GLN B O 1
ATOM 3224 N N . GLU B 1 81 ? -20.188 14.492 1.691 1 98.44 81 GLU B N 1
ATOM 3225 C CA . GLU B 1 81 ? -19.422 15.07 2.789 1 98.44 81 GLU B CA 1
ATOM 3226 C C . GLU B 1 81 ? -18.812 13.992 3.676 1 98.44 81 GLU B C 1
ATOM 3228 O O . GLU B 1 81 ? -19.422 12.945 3.9 1 98.44 81 GLU B O 1
ATOM 3233 N N . PHE B 1 82 ? -17.641 14.273 4.102 1 98.88 82 PHE B N 1
ATOM 3234 C CA . PHE B 1 82 ? -16.938 13.344 4.98 1 98.88 82 PHE B CA 1
ATOM 3235 C C . PHE B 1 82 ? -16.062 14.094 5.973 1 98.88 82 PHE B C 1
ATOM 3237 O O . PHE B 1 82 ? -15.414 15.078 5.613 1 98.88 82 PHE B O 1
ATOM 3244 N N . ASP B 1 83 ? -16.109 13.68 7.227 1 98.88 83 ASP B N 1
ATOM 3245 C CA . ASP B 1 83 ? -15.312 14.188 8.344 1 98.88 83 ASP B CA 1
ATOM 3246 C C . ASP B 1 83 ? -14.812 13.039 9.219 1 98.88 83 ASP B C 1
ATOM 3248 O O . ASP B 1 83 ? -15.602 12.344 9.859 1 98.88 83 ASP B O 1
ATOM 3252 N N . ALA B 1 84 ? -13.539 12.914 9.227 1 98.94 84 ALA B N 1
ATOM 3253 C CA . ALA B 1 84 ? -12.938 11.789 9.945 1 98.94 84 ALA B CA 1
ATOM 3254 C C . ALA B 1 84 ? -13.305 11.828 11.43 1 98.94 84 ALA B C 1
ATOM 3256 O O . ALA B 1 84 ? -13.391 10.781 12.078 1 98.94 84 ALA B O 1
ATOM 3257 N N . ARG B 1 85 ? -13.555 13.062 12.031 1 98.56 85 ARG B N 1
ATOM 3258 C CA . ARG B 1 85 ? -13.945 13.195 13.438 1 98.56 85 ARG B CA 1
ATOM 3259 C C . ARG B 1 85 ? -15.297 12.531 13.688 1 98.56 85 ARG B C 1
ATOM 3261 O O . ARG B 1 85 ? -15.539 12.008 14.781 1 98.56 85 ARG B O 1
ATOM 3268 N N . VAL B 1 86 ? -16.094 12.492 12.703 1 98.56 86 VAL B N 1
ATOM 3269 C CA . VAL B 1 86 ? -17.438 11.914 12.789 1 98.56 86 VAL B CA 1
ATOM 3270 C C . VAL B 1 86 ? -17.375 10.43 12.453 1 98.56 86 VAL B C 1
ATOM 3272 O O . VAL B 1 86 ? -18.062 9.617 13.086 1 98.56 86 VAL B O 1
ATOM 3275 N N . ALA B 1 87 ? -16.625 10.062 11.5 1 98.31 87 ALA B N 1
ATOM 3276 C CA . ALA B 1 87 ? -16.547 8.688 11.031 1 98.31 87 ALA B CA 1
ATOM 3277 C C . ALA B 1 87 ? -15.914 7.781 12.086 1 98.31 87 ALA B C 1
ATOM 3279 O O . ALA B 1 87 ? -16.266 6.605 12.195 1 98.31 87 ALA B O 1
ATOM 3280 N N . TRP B 1 88 ? -14.945 8.32 12.789 1 98.44 88 TRP B N 1
ATOM 3281 C CA . TRP B 1 88 ? -14.242 7.562 13.82 1 98.44 88 TRP B CA 1
ATOM 3282 C C . TRP B 1 88 ? -14.234 8.32 15.141 1 98.44 88 TRP B C 1
ATOM 3284 O O . TRP B 1 88 ? -13.172 8.703 15.633 1 98.44 88 TRP B O 1
ATOM 3294 N N . PRO B 1 89 ? -15.312 8.406 15.82 1 97.12 89 PRO B N 1
ATOM 3295 C CA . PRO B 1 89 ? -15.43 9.219 17.031 1 97.12 89 PRO B CA 1
ATOM 3296 C C . PRO B 1 89 ? -14.594 8.672 18.188 1 97.12 89 PRO B C 1
ATOM 3298 O O . PRO B 1 89 ? -14.281 9.406 19.125 1 97.12 89 PRO B O 1
ATOM 3301 N N . GLN B 1 90 ? -14.25 7.406 18.125 1 97.25 90 GLN B N 1
ATOM 3302 C CA . GLN B 1 90 ? -13.453 6.805 19.188 1 97.25 90 GLN B CA 1
ATOM 3303 C C . GLN B 1 90 ? -11.992 7.234 19.094 1 97.25 90 GLN B C 1
ATOM 3305 O O . GLN B 1 90 ? -11.219 7.035 20.031 1 97.25 90 GLN B O 1
ATOM 3310 N N . CYS B 1 91 ? -11.57 7.781 17.984 1 98.38 91 CYS B N 1
ATOM 3311 C CA . CYS B 1 91 ? -10.195 8.211 17.766 1 98.38 91 CYS B CA 1
ATOM 3312 C C . CYS B 1 91 ? -10.023 9.68 18.141 1 98.38 91 CYS B C 1
ATOM 3314 O O . CYS B 1 91 ? -10.156 10.562 17.281 1 98.38 91 CYS B O 1
ATOM 3316 N N . SER B 1 92 ? -9.602 9.984 19.328 1 97.06 92 SER B N 1
ATOM 3317 C CA . SER B 1 92 ? -9.578 11.336 19.875 1 97.06 92 SER B CA 1
ATOM 3318 C C . SER B 1 92 ? -8.484 12.172 19.234 1 97.06 92 SER B C 1
ATOM 3320 O O . SER B 1 92 ? -8.578 13.406 19.203 1 97.06 92 SER B O 1
ATOM 3322 N N . THR B 1 93 ? -7.484 11.523 18.719 1 97.44 93 THR B N 1
ATOM 3323 C CA . THR B 1 93 ? -6.359 12.242 18.125 1 97.44 93 THR B CA 1
ATOM 3324 C C . THR B 1 93 ? -6.797 13.008 16.875 1 97.44 93 THR B C 1
ATOM 3326 O O . THR B 1 93 ? -6.18 14 16.5 1 97.44 93 THR B O 1
ATOM 3329 N N . ILE B 1 94 ? -7.848 12.586 16.188 1 98.5 94 ILE B N 1
ATOM 3330 C CA . ILE B 1 94 ? -8.258 13.18 14.93 1 98.5 94 ILE B CA 1
ATOM 3331 C C . ILE B 1 94 ? -8.695 14.625 15.148 1 98.5 94 ILE B C 1
ATOM 3333 O O . ILE B 1 94 ? -8.375 15.508 14.352 1 98.5 94 ILE B O 1
ATOM 3337 N N . GLY B 1 95 ? -9.352 14.883 16.266 1 97.31 95 GLY B N 1
ATOM 3338 C CA . GLY B 1 95 ? -9.891 16.203 16.516 1 97.31 95 GLY B CA 1
ATOM 3339 C C . GLY B 1 95 ? -8.977 17.062 17.375 1 97.31 95 GLY B C 1
ATOM 3340 O O . GLY B 1 95 ? -9.328 18.203 17.734 1 97.31 95 GLY B O 1
ATOM 3341 N N . ARG B 1 96 ? -7.867 16.547 17.703 1 96.38 96 ARG B N 1
ATOM 3342 C CA . ARG B 1 96 ? -6.926 17.312 18.516 1 96.38 96 ARG B CA 1
ATOM 3343 C C . ARG B 1 96 ? -6.148 18.297 17.656 1 96.38 96 ARG B C 1
ATOM 3345 O O . ARG B 1 96 ? -5.539 17.922 16.656 1 96.38 96 ARG B O 1
ATOM 3352 N N . ILE B 1 97 ? -6.215 19.578 18.031 1 97.12 97 ILE B N 1
ATOM 3353 C CA . ILE B 1 97 ? -5.434 20.609 17.359 1 97.12 97 ILE B CA 1
ATOM 3354 C C . ILE B 1 97 ? -4.156 20.891 18.156 1 97.12 97 ILE B C 1
ATOM 3356 O O . ILE B 1 97 ? -4.215 21.266 19.328 1 97.12 97 ILE B O 1
ATOM 3360 N N . LEU B 1 98 ? -3.053 20.719 17.5 1 94.56 98 LEU B N 1
ATOM 3361 C CA . LEU B 1 98 ? -1.762 20.906 18.141 1 94.56 98 LEU B CA 1
ATOM 3362 C C . LEU B 1 98 ? -1.193 22.281 17.859 1 94.56 98 LEU B C 1
ATOM 3364 O O . LEU B 1 98 ? -1.852 23.109 17.219 1 94.56 98 LEU B O 1
ATOM 3368 N N . ASP B 1 99 ? -0.069 22.562 18.5 1 93.31 99 ASP B N 1
ATOM 3369 C CA . ASP B 1 99 ? 0.645 23.828 18.328 1 93.31 99 ASP B CA 1
ATOM 3370 C C . ASP B 1 99 ? 2.133 23.594 18.094 1 93.31 99 ASP B C 1
ATOM 3372 O O . ASP B 1 99 ? 2.861 23.203 19.016 1 93.31 99 ASP B O 1
ATOM 3376 N N . GLN B 1 100 ? 2.588 23.953 16.859 1 92.94 100 GLN B N 1
ATOM 3377 C CA . GLN B 1 100 ? 3.988 23.703 16.547 1 92.94 100 GLN B CA 1
ATOM 3378 C C . GLN B 1 100 ? 4.895 24.781 17.141 1 92.94 100 GLN B C 1
ATOM 3380 O O . GLN B 1 100 ? 6.117 24.641 17.125 1 92.94 100 GLN B O 1
ATOM 3385 N N . GLY B 1 101 ? 4.289 25.797 17.625 1 90.44 101 GLY B N 1
ATOM 3386 C CA . GLY B 1 101 ? 5.078 26.844 18.266 1 90.44 101 GLY B CA 1
ATOM 3387 C C . GLY B 1 101 ? 5.879 27.672 17.281 1 90.44 101 GLY B C 1
ATOM 3388 O O . GLY B 1 101 ? 5.336 28.172 16.297 1 90.44 101 GLY B O 1
ATOM 3389 N N . HIS B 1 102 ? 7.207 27.797 17.516 1 87.94 102 HIS B N 1
ATOM 3390 C CA . HIS B 1 102 ? 8.047 28.719 16.766 1 87.94 102 HIS B CA 1
ATOM 3391 C C . HIS B 1 102 ? 8.938 27.969 15.773 1 87.94 102 HIS B C 1
ATOM 3393 O O . HIS B 1 102 ? 9.75 28.578 15.078 1 87.94 102 HIS B O 1
ATOM 3399 N N . CYS B 1 103 ? 8.82 26.75 15.781 1 91.56 103 CYS B N 1
ATOM 3400 C CA . CYS B 1 103 ? 9.672 25.875 14.984 1 91.56 103 CYS B CA 1
ATOM 3401 C C . CYS B 1 103 ? 9.023 25.547 13.641 1 91.56 103 CYS B C 1
ATOM 3403 O O . CYS B 1 103 ? 7.816 25.328 13.57 1 91.56 103 CYS B O 1
ATOM 3405 N N . GLY B 1 104 ? 9.82 25.594 12.539 1 94.62 104 GLY B N 1
ATOM 3406 C CA . GLY B 1 104 ? 9.344 25.109 11.25 1 94.62 104 GLY B CA 1
ATOM 3407 C C . GLY B 1 104 ? 9.18 23.594 11.195 1 94.62 104 GLY B C 1
ATOM 3408 O O . GLY B 1 104 ? 9.781 22.938 10.352 1 94.62 104 GLY B O 1
ATOM 3409 N N . SER B 1 105 ? 8.336 23.094 12.07 1 96.25 105 SER B N 1
ATOM 3410 C CA . SER B 1 105 ? 8.266 21.656 12.297 1 96.25 105 SER B CA 1
ATOM 3411 C C . SER B 1 105 ? 6.969 21.062 11.75 1 96.25 105 SER B C 1
ATOM 3413 O O . SER B 1 105 ? 6.629 19.922 12.031 1 96.25 105 SER B O 1
ATOM 3415 N N . CYS B 1 106 ? 6.254 21.797 10.914 1 98.12 106 CYS B N 1
ATOM 3416 C CA . CYS B 1 106 ? 4.949 21.359 10.422 1 98.12 106 CYS B CA 1
ATOM 3417 C C . CYS B 1 106 ? 5.062 20.047 9.664 1 98.12 106 CYS B C 1
ATOM 3419 O O . CYS B 1 106 ? 4.145 19.219 9.703 1 98.12 106 CYS B O 1
ATOM 3421 N N . TRP B 1 107 ? 6.195 19.828 8.977 1 98.19 107 TRP B N 1
ATOM 3422 C CA . TRP B 1 107 ? 6.43 18.609 8.211 1 98.19 107 TRP B CA 1
ATOM 3423 C C . TRP B 1 107 ? 6.43 17.391 9.117 1 98.19 107 TRP B C 1
ATOM 3425 O O . TRP B 1 107 ? 5.91 16.344 8.75 1 98.19 107 TRP B O 1
ATOM 3435 N N . ALA B 1 108 ? 6.914 17.516 10.258 1 98.5 108 ALA B N 1
ATOM 3436 C CA . ALA B 1 108 ? 6.957 16.438 11.234 1 98.5 108 ALA B CA 1
ATOM 3437 C C . ALA B 1 108 ? 5.613 16.281 11.938 1 98.5 108 ALA B C 1
ATOM 3439 O O . ALA B 1 108 ? 5.16 15.156 12.188 1 98.5 108 ALA B O 1
ATOM 3440 N N . PHE B 1 109 ? 4.965 17.391 12.266 1 98.31 109 PHE B N 1
ATOM 3441 C CA . PHE B 1 109 ? 3.66 17.359 12.914 1 98.31 109 PHE B CA 1
ATOM 3442 C C . PHE B 1 109 ? 2.631 16.656 12.023 1 98.31 109 PHE B C 1
ATOM 3444 O O . PHE B 1 109 ? 1.891 15.789 12.484 1 98.31 109 PHE B O 1
ATOM 3451 N N . GLY B 1 110 ? 2.605 17.094 10.773 1 98.56 110 GLY B N 1
ATOM 3452 C CA . GLY B 1 110 ? 1.653 16.484 9.859 1 98.56 110 GLY B CA 1
ATOM 3453 C C . GLY B 1 110 ? 1.793 14.984 9.773 1 98.56 110 GLY B C 1
ATOM 3454 O O . GLY B 1 110 ? 0.794 14.258 9.773 1 98.56 110 GLY B O 1
ATOM 3455 N N . ALA B 1 111 ? 3.012 14.516 9.695 1 98.81 111 ALA B N 1
ATOM 3456 C CA . ALA B 1 111 ? 3.275 13.078 9.594 1 98.81 111 ALA B CA 1
ATOM 3457 C C . ALA B 1 111 ? 2.871 12.359 10.875 1 98.81 111 ALA B C 1
ATOM 3459 O O . ALA B 1 111 ? 2.123 11.375 10.828 1 98.81 111 ALA B O 1
ATOM 3460 N N . ALA B 1 112 ? 3.332 12.859 12.016 1 98.75 112 ALA B N 1
ATOM 3461 C CA . ALA B 1 112 ? 3.068 12.227 13.305 1 98.75 112 ALA B CA 1
ATOM 3462 C C . ALA B 1 112 ? 1.57 12.156 13.586 1 98.75 112 ALA B C 1
ATOM 3464 O O . ALA B 1 112 ? 1.062 11.125 14.023 1 98.75 112 ALA B O 1
ATOM 3465 N N . GLU B 1 113 ? 0.86 13.234 13.312 1 98.69 113 GLU B N 1
ATOM 3466 C CA . GLU B 1 113 ? -0.573 13.281 13.586 1 98.69 113 GLU B CA 1
ATOM 3467 C C . GLU B 1 113 ? -1.341 12.312 12.695 1 98.69 113 GLU B C 1
ATOM 3469 O O . GLU B 1 113 ? -2.244 11.617 13.156 1 98.69 113 GLU B O 1
ATOM 3474 N N . SER B 1 114 ? -1.007 12.297 11.438 1 98.88 114 SER B N 1
ATOM 3475 C CA . SER B 1 114 ? -1.717 11.43 10.492 1 98.88 114 SER B CA 1
ATOM 3476 C C . SER B 1 114 ? -1.523 9.961 10.844 1 98.88 114 SER B C 1
ATOM 3478 O O . SER B 1 114 ? -2.486 9.188 10.859 1 98.88 114 SER B O 1
ATOM 3480 N N . LEU B 1 115 ? -0.29 9.57 11.117 1 98.81 115 LEU B N 1
ATOM 3481 C CA . LEU B 1 115 ? -0.044 8.172 11.461 1 98.81 115 LEU B CA 1
ATOM 3482 C C . LEU B 1 115 ? -0.677 7.82 12.797 1 98.81 115 LEU B C 1
ATOM 3484 O O . LEU B 1 115 ? -1.161 6.703 12.984 1 98.81 115 LEU B O 1
ATOM 3488 N N . SER B 1 116 ? -0.678 8.789 13.797 1 98.75 116 SER B N 1
ATOM 3489 C CA . SER B 1 116 ? -1.383 8.57 15.062 1 98.75 116 SER B CA 1
ATOM 3490 C C . SER B 1 116 ? -2.842 8.195 14.82 1 98.75 116 SER B C 1
ATOM 3492 O O . SER B 1 116 ? -3.352 7.242 15.406 1 98.75 116 SER B O 1
ATOM 3494 N N . ASP B 1 117 ? -3.477 8.969 14 1 98.88 117 ASP B N 1
ATOM 3495 C CA . ASP B 1 117 ? -4.879 8.711 13.688 1 98.88 117 ASP B CA 1
ATOM 3496 C C . ASP B 1 117 ? -5.062 7.316 13.086 1 98.88 117 ASP B C 1
ATOM 3498 O O . ASP B 1 117 ? -6.012 6.609 13.43 1 98.88 117 ASP B O 1
ATOM 3502 N N . ARG B 1 118 ? -4.18 6.91 12.242 1 98.56 118 ARG B N 1
ATOM 3503 C CA . ARG B 1 118 ? -4.316 5.637 11.531 1 98.56 118 ARG B CA 1
ATOM 3504 C C . ARG B 1 118 ? -4.035 4.465 12.469 1 98.56 118 ARG B C 1
ATOM 3506 O O . ARG B 1 118 ? -4.582 3.375 12.281 1 98.56 118 ARG B O 1
ATOM 3513 N N . PHE B 1 119 ? -3.199 4.645 13.539 1 97.94 119 PHE B N 1
ATOM 3514 C CA . PHE B 1 119 ? -3.051 3.611 14.555 1 97.94 119 PHE B CA 1
ATOM 3515 C C . PHE B 1 119 ? -4.375 3.357 15.266 1 97.94 119 PHE B C 1
ATOM 3517 O O . PHE B 1 119 ? -4.711 2.211 15.57 1 97.94 119 PHE B O 1
ATOM 3524 N N . CYS B 1 120 ? -5.125 4.418 15.539 1 98.12 120 CYS B N 1
ATOM 3525 C CA . CYS B 1 120 ? -6.418 4.25 16.188 1 98.12 120 CYS B CA 1
ATOM 3526 C C . CYS B 1 120 ? -7.426 3.602 15.242 1 98.12 120 CYS B C 1
ATOM 3528 O O . CYS B 1 120 ? -8.148 2.688 15.641 1 98.12 120 CYS B O 1
ATOM 3530 N N . ILE B 1 121 ? -7.457 4.062 14.062 1 97.88 121 ILE B N 1
ATOM 3531 C CA . ILE B 1 121 ? -8.453 3.625 13.086 1 97.88 121 ILE B CA 1
ATOM 3532 C C . ILE B 1 121 ? -8.242 2.148 12.766 1 97.88 121 ILE B C 1
ATOM 3534 O O . ILE B 1 121 ? -9.211 1.39 12.648 1 97.88 121 ILE B O 1
ATOM 3538 N N . HIS B 1 122 ? -7.023 1.709 12.672 1 94.94 122 HIS B N 1
ATOM 3539 C CA . HIS B 1 122 ? -6.754 0.366 12.172 1 94.94 122 HIS B CA 1
ATOM 3540 C C . HIS B 1 122 ? -6.504 -0.611 13.312 1 94.94 122 HIS B C 1
ATOM 3542 O O . HIS B 1 122 ? -6.711 -1.817 13.164 1 94.94 122 HIS B O 1
ATOM 3548 N N . TYR B 1 123 ? -6.051 -0.12 14.484 1 93.12 123 TYR B N 1
ATOM 3549 C CA . TYR B 1 123 ? -5.684 -1.041 15.555 1 93.12 123 TYR B CA 1
ATOM 3550 C C . TYR B 1 123 ? -6.41 -0.69 16.844 1 93.12 123 TYR B C 1
ATOM 3552 O O . TYR B 1 123 ? -6.227 -1.354 17.859 1 93.12 123 TYR B O 1
ATOM 3560 N N . GLY B 1 124 ? -7.219 0.385 16.812 1 93.69 124 GLY B N 1
ATOM 3561 C CA . GLY B 1 124 ? -7.93 0.795 18.016 1 93.69 124 GLY B CA 1
ATOM 3562 C C . GLY B 1 124 ? -7.016 1.383 19.078 1 93.69 124 GLY B C 1
ATOM 3563 O O . GLY B 1 124 ? -7.375 1.427 20.266 1 93.69 124 GLY B O 1
ATOM 3564 N N . LEU B 1 125 ? -5.82 1.857 18.703 1 94.31 125 LEU B N 1
ATOM 3565 C CA . LEU B 1 125 ? -4.84 2.389 19.656 1 94.31 125 LEU B CA 1
ATOM 3566 C C . LEU B 1 125 ? -4.859 3.914 19.656 1 94.31 125 LEU B C 1
ATOM 3568 O O . LEU B 1 125 ? -4.406 4.543 18.688 1 94.31 125 LEU B O 1
ATOM 3572 N N . ASN B 1 126 ? -5.273 4.488 20.688 1 94.88 126 ASN B N 1
ATOM 3573 C CA . ASN B 1 126 ? -5.262 5.938 20.828 1 94.88 126 ASN B CA 1
ATOM 3574 C C . ASN B 1 126 ? -3.918 6.441 21.344 1 94.88 126 ASN B C 1
ATOM 3576 O O . ASN B 1 126 ? -3.811 6.879 22.484 1 94.88 126 ASN B O 1
ATOM 3580 N N . ILE B 1 127 ? -2.939 6.473 20.5 1 94.75 127 ILE B N 1
ATOM 3581 C CA . ILE B 1 127 ? -1.603 6.941 20.859 1 94.75 127 ILE B CA 1
ATOM 3582 C C . ILE B 1 127 ? -1.296 8.234 20.109 1 94.75 127 ILE B C 1
ATOM 3584 O O . ILE B 1 127 ? -1.85 8.484 19.031 1 94.75 127 ILE B O 1
ATOM 3588 N N . SER B 1 128 ? -0.475 9.055 20.734 1 97 128 SER B N 1
ATOM 3589 C CA . SER B 1 128 ? 0.061 10.258 20.094 1 97 128 SER B CA 1
ATOM 3590 C C . SER B 1 128 ? 1.554 10.117 19.812 1 97 128 SER B C 1
ATOM 3592 O O . SER B 1 128 ? 2.361 10.055 20.75 1 97 128 SER B O 1
ATOM 3594 N N . LEU B 1 129 ? 1.885 10.141 18.547 1 98.38 129 LEU B N 1
ATOM 3595 C CA . LEU B 1 129 ? 3.279 9.969 18.156 1 98.38 129 LEU B CA 1
ATOM 3596 C C . LEU B 1 129 ? 4.047 11.281 18.297 1 98.38 129 LEU B C 1
ATOM 3598 O O . LEU B 1 129 ? 3.463 12.359 18.172 1 98.38 129 LEU B O 1
ATOM 3602 N N . SER B 1 130 ? 5.277 11.195 18.516 1 98.12 130 SER B N 1
ATOM 3603 C CA . SER B 1 130 ? 6.109 12.328 18.891 1 98.12 130 SER B CA 1
ATOM 3604 C C . SER B 1 130 ? 6.645 13.055 17.656 1 98.12 130 SER B C 1
ATOM 3606 O O . SER B 1 130 ? 7.52 12.539 16.969 1 98.12 130 SER B O 1
ATOM 3608 N N . ALA B 1 131 ? 6.176 14.242 17.469 1 97.56 131 ALA B N 1
ATOM 3609 C CA . ALA B 1 131 ? 6.797 15.086 16.453 1 97.56 131 ALA B CA 1
ATOM 3610 C C . ALA B 1 131 ? 8.242 15.422 16.828 1 97.56 131 ALA B C 1
ATOM 3612 O O . ALA B 1 131 ? 9.102 15.555 15.953 1 97.56 131 ALA B O 1
ATOM 3613 N N . ASN B 1 132 ? 8.523 15.5 18.125 1 96.88 132 ASN B N 1
ATOM 3614 C CA . ASN B 1 132 ? 9.867 15.828 18.594 1 96.88 132 ASN B CA 1
ATOM 3615 C C . ASN B 1 132 ? 10.883 14.773 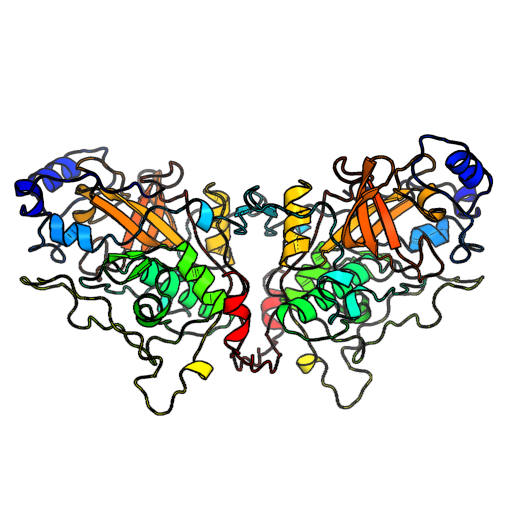18.172 1 96.88 132 ASN B C 1
ATOM 3617 O O . ASN B 1 132 ? 12.008 15.102 17.797 1 96.88 132 ASN B O 1
ATOM 3621 N N . ASP B 1 133 ? 10.484 13.562 18.312 1 97.69 133 ASP B N 1
ATOM 3622 C CA . ASP B 1 133 ? 11.344 12.469 17.875 1 97.69 133 ASP B CA 1
ATOM 3623 C C . ASP B 1 133 ? 11.75 12.648 16.406 1 97.69 133 ASP B C 1
ATOM 3625 O O . ASP B 1 133 ? 12.93 12.531 16.078 1 97.69 133 ASP B O 1
ATOM 3629 N N . ILE B 1 134 ? 10.859 12.984 15.555 1 98.25 134 ILE B N 1
ATOM 3630 C CA . ILE B 1 134 ? 11.117 13.125 14.125 1 98.25 134 ILE B CA 1
ATOM 3631 C C . ILE B 1 134 ? 12.062 14.305 13.883 1 98.25 134 ILE B C 1
ATOM 3633 O O . ILE B 1 134 ? 13.062 14.164 13.18 1 98.25 134 ILE B O 1
ATOM 3637 N N . ILE B 1 135 ? 11.758 15.422 14.484 1 96.88 135 ILE B N 1
ATOM 3638 C CA . ILE B 1 135 ? 12.523 16.641 14.273 1 96.88 135 ILE B CA 1
ATOM 3639 C C . ILE B 1 135 ? 13.953 16.453 14.773 1 96.88 135 ILE B C 1
ATOM 3641 O O . ILE B 1 135 ? 14.914 16.875 14.125 1 96.88 135 ILE B O 1
ATOM 3645 N N . ALA B 1 136 ? 14.094 15.797 15.859 1 95.94 136 ALA B N 1
ATOM 3646 C CA . ALA B 1 136 ? 15.375 15.719 16.547 1 95.94 136 ALA B CA 1
ATOM 3647 C C . ALA B 1 136 ? 16.203 14.547 16.031 1 95.94 136 ALA B C 1
ATOM 3649 O O . ALA B 1 136 ? 17.438 14.625 15.961 1 95.94 136 ALA B O 1
ATOM 3650 N N . CYS B 1 137 ? 15.562 13.453 15.633 1 96.62 137 CYS B N 1
ATOM 3651 C CA . CYS B 1 137 ? 16.328 12.219 15.508 1 96.62 137 CYS B CA 1
ATOM 3652 C C . CYS B 1 137 ? 16.359 11.742 14.062 1 96.62 137 CYS B C 1
ATOM 3654 O O . CYS B 1 137 ? 17.172 10.867 13.711 1 96.62 137 CYS B O 1
ATOM 3656 N N . CYS B 1 138 ? 15.531 12.188 13.188 1 94.81 138 CYS B N 1
ATOM 3657 C CA . CYS B 1 138 ? 15.508 11.719 11.805 1 94.81 138 CYS B CA 1
ATOM 3658 C C . CYS B 1 138 ? 16.766 12.156 11.07 1 94.81 138 CYS B C 1
ATOM 3660 O O . CYS B 1 138 ? 17.219 11.484 10.141 1 94.81 138 CYS B O 1
ATOM 3662 N N . GLY B 1 139 ? 17.312 13.328 11.445 1 90.69 139 GLY B N 1
ATOM 3663 C CA . GLY B 1 139 ? 18.578 13.781 10.875 1 90.69 139 GLY B CA 1
ATOM 3664 C C . GLY B 1 139 ? 18.422 14.422 9.516 1 90.69 139 GLY B C 1
ATOM 3665 O O . GLY B 1 139 ? 17.344 14.891 9.164 1 90.69 139 GLY B O 1
ATOM 3666 N N . TYR B 1 140 ? 19.484 14.445 8.773 1 87.19 140 TYR B N 1
ATOM 3667 C CA . TYR B 1 140 ? 19.578 15.234 7.547 1 87.19 140 TYR B CA 1
ATOM 3668 C C . TYR B 1 140 ? 18.703 14.633 6.449 1 87.19 140 TYR B C 1
ATOM 3670 O O . TYR B 1 140 ? 18.266 15.344 5.535 1 87.19 140 TYR B O 1
ATOM 3678 N N . LEU B 1 141 ? 18.422 13.414 6.57 1 88.75 141 LEU B N 1
ATOM 3679 C CA . LEU B 1 141 ? 17.562 12.781 5.57 1 88.75 141 LEU B CA 1
ATOM 3680 C C . LEU B 1 141 ? 16.188 13.422 5.551 1 88.75 141 LEU B C 1
ATOM 3682 O O . LEU B 1 141 ? 15.602 13.609 4.48 1 88.75 141 LEU B O 1
ATOM 3686 N N . CYS B 1 142 ? 15.727 13.812 6.707 1 94.62 142 CYS B N 1
ATOM 3687 C CA . CYS B 1 142 ? 14.383 14.359 6.801 1 94.62 142 CYS B CA 1
ATOM 3688 C C . CYS B 1 142 ? 14.398 15.875 6.648 1 94.62 142 CYS B C 1
ATOM 3690 O O . CYS B 1 142 ? 13.359 16.5 6.434 1 94.62 142 CYS B O 1
ATOM 3692 N N . GLY B 1 143 ? 15.562 16.469 6.832 1 93.5 143 GLY B N 1
ATOM 3693 C CA . GLY B 1 143 ? 15.641 17.906 6.742 1 93.5 143 GLY B CA 1
ATOM 3694 C C . GLY B 1 143 ? 16.531 18.531 7.797 1 93.5 143 GLY B C 1
ATOM 3695 O O . GLY B 1 143 ? 17.578 17.969 8.148 1 93.5 143 GLY B O 1
ATOM 3696 N N . ASP B 1 144 ? 16.109 19.812 8.195 1 92.69 144 ASP B N 1
ATOM 3697 C CA . ASP B 1 144 ? 16.922 20.609 9.102 1 92.69 144 ASP B CA 1
ATOM 3698 C C . ASP B 1 144 ? 16.156 20.969 10.367 1 92.69 144 ASP B C 1
ATOM 3700 O O . ASP B 1 144 ? 16.203 22.109 10.828 1 92.69 144 ASP B O 1
ATOM 3704 N N . GLY B 1 145 ? 15.398 20.062 10.75 1 93.62 145 GLY B N 1
ATOM 3705 C CA . GLY B 1 145 ? 14.68 20.266 12 1 93.62 145 GLY B CA 1
ATOM 3706 C C . GLY B 1 145 ? 13.766 21.469 11.984 1 93.62 145 GLY B C 1
ATOM 3707 O O . GLY B 1 145 ? 12.859 21.547 11.148 1 93.62 145 GLY B O 1
ATOM 3708 N N . CYS B 1 146 ? 14.117 22.438 12.82 1 93.31 146 CYS B N 1
ATOM 3709 C CA . CYS B 1 146 ? 13.281 23.625 12.953 1 93.31 146 CYS B CA 1
ATOM 3710 C C . CYS B 1 146 ? 13.461 24.562 11.766 1 93.31 146 CYS B C 1
ATOM 3712 O O . CYS B 1 146 ? 12.68 25.5 11.578 1 93.31 146 CYS B O 1
ATOM 3714 N N . ASP B 1 147 ? 14.375 24.297 10.945 1 92.62 147 ASP B N 1
ATOM 3715 C CA . ASP B 1 147 ? 14.555 25.078 9.727 1 92.62 147 ASP B CA 1
ATOM 3716 C C . ASP B 1 147 ? 13.867 24.391 8.539 1 92.62 147 ASP B C 1
ATOM 3718 O O . ASP B 1 147 ? 14.172 24.703 7.383 1 92.62 147 ASP B O 1
ATOM 3722 N N . GLY B 1 148 ? 13.055 23.391 8.852 1 96 148 GLY B N 1
ATOM 3723 C CA . GLY B 1 148 ? 12.219 22.797 7.832 1 96 148 GLY B CA 1
ATOM 3724 C C . GLY B 1 148 ? 12.625 21.375 7.492 1 96 148 GLY B C 1
ATOM 3725 O O . GLY B 1 148 ? 13.656 20.891 7.961 1 96 148 GLY B O 1
ATOM 3726 N N . GLY B 1 149 ? 11.773 20.719 6.746 1 97.25 149 GLY B N 1
ATOM 3727 C CA . GLY B 1 149 ? 12.023 19.344 6.344 1 97.25 149 GLY B CA 1
ATOM 3728 C C . GLY B 1 149 ? 11.086 18.859 5.258 1 97.25 149 GLY B C 1
ATOM 3729 O O . GLY B 1 149 ? 10.398 19.656 4.621 1 97.25 149 GLY B O 1
ATOM 3730 N N . TYR B 1 150 ? 11.211 17.547 5.008 1 97.31 150 TYR B N 1
ATOM 3731 C CA . TYR B 1 150 ? 10.5 16.906 3.908 1 97.31 150 TYR B CA 1
ATOM 3732 C C . TYR B 1 150 ? 9.445 15.938 4.43 1 97.31 150 TYR B C 1
ATOM 3734 O O . TYR B 1 150 ? 9.781 14.883 4.977 1 97.31 150 TYR B O 1
ATOM 3742 N N . PRO B 1 151 ? 8.18 16.219 4.133 1 97.75 151 PRO B N 1
ATOM 3743 C CA . PRO B 1 151 ? 7.105 15.367 4.668 1 97.75 151 PRO B CA 1
ATOM 3744 C C . PRO B 1 151 ? 7.281 13.898 4.305 1 97.75 151 PRO B C 1
ATOM 3746 O O . PRO B 1 151 ? 7.172 13.023 5.172 1 97.75 151 PRO B O 1
ATOM 3749 N N . LEU B 1 152 ? 7.617 13.633 3.076 1 97.25 152 LEU B N 1
ATOM 3750 C CA . LEU B 1 152 ? 7.727 12.25 2.625 1 97.25 152 LEU B CA 1
ATOM 3751 C C . LEU B 1 152 ? 8.836 11.523 3.377 1 97.25 152 LEU B C 1
ATOM 3753 O O . LEU B 1 152 ? 8.711 10.336 3.686 1 97.25 152 LEU B O 1
ATOM 3757 N N . GLU B 1 153 ? 9.93 12.203 3.67 1 97.25 153 GLU B N 1
ATOM 3758 C CA . GLU B 1 153 ? 11.047 11.594 4.387 1 97.25 153 GLU B CA 1
ATOM 3759 C C . GLU B 1 153 ? 10.656 11.234 5.816 1 97.25 153 GLU B C 1
ATOM 3761 O O . GLU B 1 153 ? 11.156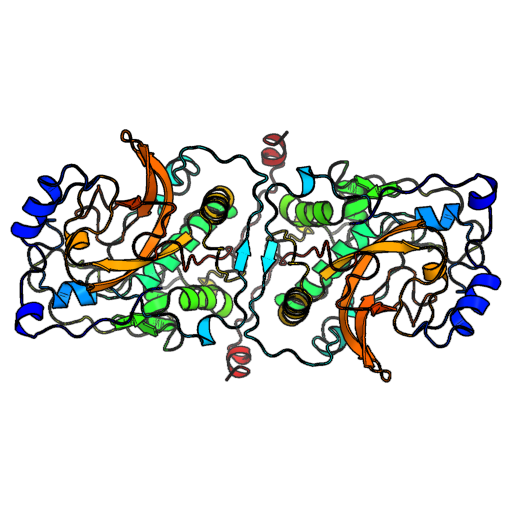 10.258 6.379 1 97.25 153 GLU B O 1
ATOM 3766 N N . ALA B 1 154 ? 9.789 12 6.387 1 98.31 154 ALA B N 1
ATOM 3767 C CA . ALA B 1 154 ? 9.266 11.633 7.703 1 98.31 154 ALA B CA 1
ATOM 3768 C C . ALA B 1 154 ? 8.547 10.289 7.652 1 98.31 154 ALA B C 1
ATOM 3770 O O . ALA B 1 154 ? 8.695 9.461 8.562 1 98.31 154 ALA B O 1
ATOM 3771 N N . TRP B 1 155 ? 7.789 10.039 6.648 1 98.38 155 TRP B N 1
ATOM 3772 C CA . TRP B 1 155 ? 7.078 8.773 6.504 1 98.38 155 TRP B CA 1
ATOM 3773 C C . TRP B 1 155 ? 8.055 7.621 6.277 1 98.38 155 TRP B C 1
ATOM 3775 O O . TRP B 1 155 ? 7.84 6.512 6.766 1 98.38 155 TRP B O 1
ATOM 3785 N N . LYS B 1 156 ? 9.109 7.871 5.504 1 97.12 156 LYS B N 1
ATOM 3786 C CA . LYS B 1 156 ? 10.148 6.855 5.359 1 97.12 156 LYS B CA 1
ATOM 3787 C C . LYS B 1 156 ? 10.805 6.547 6.699 1 97.12 156 LYS B C 1
ATOM 3789 O O . LYS B 1 156 ? 11.164 5.398 6.969 1 97.12 156 LYS B O 1
ATOM 3794 N N . TYR B 1 157 ? 10.945 7.582 7.535 1 97.75 157 TYR B N 1
ATOM 3795 C CA . TYR B 1 157 ? 11.516 7.43 8.867 1 97.75 157 TYR B CA 1
ATOM 3796 C C . TYR B 1 157 ? 10.68 6.48 9.711 1 97.75 157 TYR B C 1
ATOM 3798 O O . TYR B 1 157 ? 11.219 5.648 10.445 1 97.75 157 TYR B O 1
ATOM 3806 N N . PHE B 1 158 ? 9.312 6.57 9.609 1 98.12 158 PHE B N 1
ATOM 3807 C CA . PHE B 1 158 ? 8.414 5.668 10.328 1 98.12 158 PHE B CA 1
ATOM 3808 C C . PHE B 1 158 ? 8.727 4.215 9.992 1 98.12 158 PHE B C 1
ATOM 3810 O O . PHE B 1 158 ? 8.656 3.344 10.859 1 98.12 158 PHE B O 1
ATOM 3817 N N . VAL B 1 159 ? 9.023 3.984 8.727 1 96.31 159 VAL B N 1
ATOM 3818 C CA . VAL B 1 159 ? 9.227 2.623 8.242 1 96.31 159 VAL B CA 1
ATOM 3819 C C . VAL B 1 159 ? 10.594 2.111 8.703 1 96.31 159 VAL B C 1
ATOM 3821 O O . VAL B 1 159 ? 10.703 0.99 9.211 1 96.31 159 VAL B O 1
ATOM 3824 N N . ARG B 1 160 ? 11.594 2.914 8.672 1 94.75 160 ARG B N 1
ATOM 3825 C CA . ARG B 1 160 ? 12.977 2.49 8.859 1 94.75 160 ARG B CA 1
ATOM 3826 C C . ARG B 1 160 ? 13.328 2.422 10.336 1 94.75 160 ARG B C 1
ATOM 3828 O O . ARG B 1 160 ? 14.023 1.5 10.773 1 94.75 160 ARG B O 1
ATOM 3835 N N . LYS B 1 161 ? 12.852 3.471 11.07 1 95.5 161 LYS B N 1
ATOM 3836 C CA . LYS B 1 161 ? 13.383 3.613 12.422 1 95.5 161 LYS B CA 1
ATOM 3837 C C . LYS B 1 161 ? 12.258 3.578 13.461 1 95.5 161 LYS B C 1
ATOM 3839 O O . LYS B 1 161 ? 12.508 3.348 14.648 1 95.5 161 LYS B O 1
ATOM 3844 N N . GLY B 1 162 ? 11.039 3.816 12.945 1 96.81 162 GLY B N 1
ATOM 3845 C CA . GLY B 1 162 ? 9.961 3.967 13.906 1 96.81 162 GLY B CA 1
ATOM 3846 C C . GLY B 1 162 ? 10.047 5.258 14.695 1 96.81 162 GLY B C 1
ATOM 3847 O O . GLY B 1 162 ? 11.047 5.977 14.617 1 96.81 162 GLY B O 1
ATOM 3848 N N . VAL B 1 163 ? 8.992 5.578 15.422 1 98.12 163 VAL B N 1
ATOM 3849 C CA . VAL B 1 163 ? 8.891 6.809 16.203 1 98.12 163 VAL B CA 1
ATOM 3850 C C . VAL B 1 163 ? 8.305 6.504 17.578 1 98.12 163 VAL B C 1
ATOM 3852 O O . VAL B 1 163 ? 7.422 5.652 17.703 1 98.12 163 VAL B O 1
ATOM 3855 N N . VAL B 1 164 ? 8.797 7.176 18.594 1 97.75 164 VAL B N 1
ATOM 3856 C CA . VAL B 1 164 ? 8.258 6.98 19.938 1 97.75 164 VAL B CA 1
ATOM 3857 C C . VAL B 1 164 ? 7 7.828 20.109 1 97.75 164 VAL B C 1
ATOM 3859 O O . VAL B 1 164 ? 6.594 8.547 19.203 1 97.75 164 VAL B O 1
ATOM 3862 N N . THR B 1 165 ? 6.348 7.734 21.266 1 96.75 165 THR B N 1
ATOM 3863 C CA . THR B 1 165 ? 5.148 8.508 21.562 1 96.75 165 THR B CA 1
ATOM 3864 C C . THR B 1 165 ? 5.516 9.859 22.172 1 96.75 165 THR B C 1
ATOM 3866 O O . THR B 1 165 ? 6.648 10.062 22.625 1 96.75 165 THR B O 1
ATOM 3869 N N . GLU B 1 166 ? 4.535 10.727 22.172 1 95.31 166 GLU B N 1
ATOM 3870 C CA . GLU B 1 166 ? 4.688 12.023 22.828 1 95.31 166 GLU B CA 1
ATOM 3871 C C . GLU B 1 166 ? 4.961 11.859 24.312 1 95.31 166 GLU B C 1
ATOM 3873 O O . GLU B 1 166 ? 5.648 12.688 24.922 1 95.31 166 GLU B O 1
ATOM 3878 N N . GLU B 1 167 ? 4.414 10.805 24.953 1 93.94 167 GLU B N 1
ATOM 3879 C CA . GLU B 1 167 ? 4.684 10.523 26.359 1 93.94 167 GLU B CA 1
ATOM 3880 C C . GLU B 1 167 ? 6.164 10.234 26.594 1 93.94 167 GLU B C 1
ATOM 3882 O O . GLU B 1 167 ? 6.73 10.648 27.609 1 93.94 167 GLU B O 1
ATOM 3887 N N . CYS B 1 168 ? 6.754 9.57 25.688 1 96.12 168 CYS B N 1
ATOM 3888 C CA . CYS B 1 168 ? 8.164 9.219 25.766 1 96.12 168 CYS B CA 1
ATOM 3889 C C . CYS B 1 168 ? 9.047 10.414 25.453 1 96.12 168 CYS B C 1
ATOM 3891 O O . CYS B 1 168 ? 10.023 10.68 26.156 1 96.12 168 CYS B O 1
ATOM 3893 N N . ASP B 1 169 ? 8.719 11.133 24.406 1 96.69 169 ASP B N 1
ATOM 3894 C CA . ASP B 1 169 ? 9.492 12.281 23.938 1 96.69 169 ASP B CA 1
ATOM 3895 C C . ASP B 1 169 ? 8.586 13.461 23.609 1 96.69 169 ASP B C 1
ATOM 3897 O O . ASP B 1 169 ? 8.312 13.734 22.438 1 96.69 169 ASP B O 1
ATOM 3901 N N . PRO B 1 170 ? 8.242 14.203 24.594 1 95.5 170 PRO B N 1
ATOM 3902 C CA . PRO B 1 170 ? 7.348 15.344 24.391 1 95.5 170 PRO B CA 1
ATOM 3903 C C . PRO B 1 170 ? 7.973 16.438 23.516 1 95.5 170 PRO B C 1
ATOM 3905 O O . PRO B 1 170 ? 9.195 16.594 23.5 1 95.5 170 PRO B O 1
ATOM 3908 N N . TYR B 1 171 ? 7.094 17.203 22.859 1 94.38 171 TYR B N 1
ATOM 3909 C CA . TYR B 1 171 ? 7.551 18.328 22.047 1 94.38 171 TYR B CA 1
ATOM 3910 C C . TYR B 1 171 ? 8.305 19.344 22.891 1 94.38 171 TYR B C 1
ATOM 3912 O O . TYR B 1 171 ? 7.875 19.672 24 1 94.38 171 TYR B O 1
ATOM 3920 N N . PHE B 1 172 ? 9.352 19.922 22.406 1 90.31 172 PHE B N 1
ATOM 3921 C CA . PHE B 1 172 ? 10.281 20.719 23.203 1 90.31 172 PHE B CA 1
ATOM 3922 C C . PHE B 1 172 ? 9.703 22.109 23.469 1 90.31 172 PHE B C 1
ATOM 3924 O O . PHE B 1 172 ? 10.039 22.734 24.469 1 90.31 172 PHE B O 1
ATOM 3931 N N . ASP B 1 173 ? 8.945 22.641 22.547 1 83.69 173 ASP B N 1
ATOM 3932 C CA . ASP B 1 173 ? 8.406 23.984 22.688 1 83.69 173 ASP B CA 1
ATOM 3933 C C . ASP B 1 173 ? 7.047 23.969 23.375 1 83.69 173 ASP B C 1
ATOM 3935 O O . ASP B 1 173 ? 6.004 23.922 22.719 1 83.69 173 ASP B O 1
ATOM 3939 N N . ASN B 1 174 ? 7.066 23.984 24.703 1 73.88 174 ASN B N 1
ATOM 3940 C CA . ASN B 1 174 ? 5.836 23.906 25.484 1 73.88 174 ASN B CA 1
ATOM 3941 C C . ASN B 1 174 ? 5.203 25.281 25.688 1 73.88 174 ASN B C 1
ATOM 3943 O O . ASN B 1 174 ? 4.059 25.391 26.125 1 73.88 174 ASN B O 1
ATOM 3947 N N . LYS B 1 175 ? 5.988 26.297 25.5 1 65 175 LYS B N 1
ATOM 3948 C CA . LYS B 1 175 ? 5.465 27.641 25.703 1 65 175 LYS B CA 1
ATOM 3949 C C . LYS B 1 175 ? 4.539 28.047 24.562 1 65 175 LYS B C 1
ATOM 3951 O O . LYS B 1 175 ? 3.615 28.844 24.766 1 65 175 LYS B O 1
ATOM 3956 N N . GLY B 1 176 ? 4.535 27.359 23.547 1 58.47 176 GLY B N 1
ATOM 3957 C CA . GLY B 1 176 ? 3.756 27.781 22.391 1 58.47 176 GLY B CA 1
ATOM 3958 C C . GLY B 1 176 ? 4.07 29.188 21.938 1 58.47 176 GLY B C 1
ATOM 3959 O O . GLY B 1 176 ? 4.984 29.828 22.453 1 58.47 176 GLY B O 1
ATOM 3960 N N . CYS B 1 177 ? 3.729 29.719 20.703 1 52.19 177 CYS B N 1
ATOM 3961 C CA . CYS B 1 177 ? 4.031 31.047 20.172 1 52.19 177 CYS B CA 1
ATOM 3962 C C . CYS B 1 177 ? 2.959 32.062 20.594 1 52.19 177 CYS B C 1
ATOM 3964 O O . CYS B 1 177 ? 2.859 33.125 20 1 52.19 177 CYS B O 1
ATOM 3966 N N . SER B 1 178 ? 1.997 31.875 21.422 1 48.88 178 SER B N 1
ATOM 3967 C CA . SER B 1 178 ? 0.999 32.906 21.656 1 48.88 178 SER B CA 1
ATOM 3968 C C . SER B 1 178 ? 1.633 34.156 22.234 1 48.88 178 SER B C 1
ATOM 3970 O O . SER B 1 178 ? 0.939 35 22.812 1 48.88 178 SER B O 1
ATOM 3972 N N . HIS B 1 179 ? 2.844 34.469 22.25 1 43.66 179 HIS B N 1
ATOM 3973 C CA . HIS B 1 179 ? 3.268 35.688 22.922 1 43.66 179 HIS B CA 1
ATOM 3974 C C . HIS B 1 179 ? 4.262 36.469 22.062 1 43.66 179 HIS B C 1
ATOM 3976 O O . HIS B 1 179 ? 4.941 35.906 21.219 1 43.66 179 HIS B O 1
ATOM 3982 N N . PRO B 1 180 ? 4.086 37.875 22.172 1 44.19 180 PRO B N 1
ATOM 3983 C CA . PRO B 1 180 ? 5.141 38.75 21.688 1 44.19 180 PRO B CA 1
ATOM 3984 C C . PRO B 1 180 ? 6.535 38.312 22.125 1 44.19 180 PRO B C 1
ATOM 3986 O O . PRO B 1 180 ? 6.699 37.781 23.219 1 44.19 180 PRO B O 1
ATOM 3989 N N . GLY B 1 181 ? 7.426 38.188 21.312 1 43 181 GLY B N 1
ATOM 3990 C CA . GLY B 1 181 ? 8.852 38 21.547 1 43 181 GLY B CA 1
ATOM 3991 C C . GLY B 1 181 ? 9.32 36.562 21.234 1 43 181 GLY B C 1
ATOM 3992 O O . GLY B 1 181 ? 10.195 36.031 21.922 1 43 181 GLY B O 1
ATOM 3993 N N . CYS B 1 182 ? 8.555 35.969 20.5 1 49.25 182 CYS B N 1
ATOM 3994 C CA . CYS B 1 182 ? 8.906 34.594 20.094 1 49.25 182 CYS B CA 1
ATOM 3995 C C . CYS B 1 182 ? 10.281 34.562 19.438 1 49.25 182 CYS B C 1
ATOM 3997 O O . CYS B 1 182 ? 10.492 33.844 18.469 1 49.25 182 CYS B O 1
ATOM 3999 N N . GLU B 1 183 ? 10.961 35.656 19.516 1 50.38 183 GLU B N 1
ATOM 4000 C CA . GLU B 1 183 ? 12.383 35.562 19.234 1 50.38 183 GLU B CA 1
ATOM 4001 C C . GLU B 1 183 ? 13.125 34.812 20.328 1 50.38 183 GLU B C 1
ATOM 4003 O O . GLU B 1 183 ? 12.648 34.719 21.469 1 50.38 183 GLU B O 1
ATOM 4008 N N . PRO B 1 184 ? 14.281 34.375 19.828 1 47.47 184 PRO B N 1
ATOM 4009 C CA . PRO B 1 184 ? 14.969 33.844 18.641 1 47.47 184 PRO B CA 1
ATOM 4010 C C . PRO B 1 184 ? 14.406 32.531 18.156 1 47.47 184 PRO B C 1
ATOM 4012 O O . PRO B 1 184 ? 13.688 31.844 18.906 1 47.47 184 PRO B O 1
ATOM 4015 N N . GLY B 1 185 ? 14.68 32.188 16.828 1 58.12 185 GLY B N 1
ATOM 4016 C CA . GLY B 1 185 ? 14.602 30.891 16.188 1 58.12 185 GLY B CA 1
ATOM 4017 C C . GLY B 1 185 ? 15.047 29.75 17.094 1 58.12 185 GLY B C 1
ATOM 4018 O O . GLY B 1 185 ? 16.062 29.859 17.781 1 58.12 185 GLY B O 1
ATOM 4019 N N . TYR B 1 186 ? 14.102 28.984 17.625 1 68.19 186 TYR B N 1
ATOM 4020 C CA . TYR B 1 186 ? 14.484 27.828 18.453 1 68.19 186 TYR B CA 1
ATOM 4021 C C . TYR B 1 186 ? 15.398 26.891 17.672 1 68.19 186 TYR B C 1
ATOM 4023 O O . TYR B 1 186 ? 15.133 26.578 16.5 1 68.19 186 TYR B O 1
ATOM 4031 N N . PRO B 1 187 ? 16.5 26.672 18.297 1 82.62 187 PRO B N 1
ATOM 4032 C CA . PRO B 1 187 ? 17.344 25.641 17.672 1 82.62 187 PRO B CA 1
ATOM 4033 C C . PRO B 1 187 ? 16.703 24.266 17.672 1 82.62 187 PRO B C 1
ATOM 4035 O O . PRO B 1 187 ? 15.836 23.984 18.516 1 82.62 187 PRO B O 1
ATOM 4038 N N . THR B 1 188 ? 16.953 23.5 16.688 1 89.69 188 THR B N 1
ATOM 4039 C CA . THR B 1 188 ? 16.531 22.109 16.656 1 89.69 188 THR B CA 1
ATOM 4040 C C . THR B 1 188 ? 16.984 21.375 17.906 1 89.69 188 THR B C 1
ATOM 4042 O O . THR B 1 188 ? 18.141 21.469 18.297 1 89.69 188 THR B O 1
ATOM 4045 N N . PRO B 1 189 ? 16.062 20.734 18.578 1 92.06 189 PRO B N 1
ATOM 4046 C CA . PRO B 1 189 ? 16.484 19.969 19.766 1 92.06 189 PRO B CA 1
ATOM 4047 C C . PRO B 1 189 ? 17.422 18.812 19.422 1 92.06 189 PRO B C 1
ATOM 4049 O O . PRO B 1 189 ? 17.406 18.312 18.297 1 92.06 189 PRO B O 1
ATOM 4052 N N . GLN B 1 190 ? 18.219 18.375 20.438 1 92.31 190 GLN B N 1
ATOM 4053 C CA . GLN B 1 190 ? 19.109 17.234 20.25 1 92.31 190 GLN B CA 1
ATOM 4054 C C . GLN B 1 190 ? 18.359 15.922 20.391 1 92.31 190 GLN B C 1
ATOM 4056 O O . GLN B 1 190 ? 17.422 15.812 21.188 1 92.31 190 GLN B O 1
ATOM 4061 N N . CYS B 1 191 ? 18.812 15.008 19.609 1 95 191 CYS B N 1
ATOM 4062 C CA . CYS B 1 191 ? 18.25 13.672 19.734 1 95 191 CYS B CA 1
ATOM 4063 C C . CYS B 1 191 ? 18.828 12.945 20.938 1 95 191 CYS B C 1
ATOM 4065 O O . CYS B 1 191 ? 19.984 12.547 20.938 1 95 191 CYS B O 1
ATOM 4067 N N . LYS B 1 192 ? 18.094 12.711 22 1 92.25 192 LYS B N 1
ATOM 4068 C CA . LYS B 1 192 ? 18.578 12.102 23.234 1 92.25 192 LYS B CA 1
ATOM 4069 C C . LYS B 1 192 ? 18.359 10.586 23.219 1 92.25 192 LYS B C 1
ATOM 4071 O O . LYS B 1 192 ? 19.094 9.852 23.891 1 92.25 192 LYS B O 1
ATOM 4076 N N . ARG B 1 193 ? 17.359 10.086 22.516 1 94.44 193 ARG B N 1
ATOM 4077 C CA . ARG B 1 193 ? 16.984 8.68 22.391 1 94.44 193 ARG B CA 1
ATOM 4078 C C . ARG B 1 193 ? 16.703 8.07 23.766 1 94.44 193 ARG B C 1
ATOM 4080 O O . ARG B 1 193 ? 17.234 7.004 24.094 1 94.44 193 ARG B O 1
ATOM 4087 N N . LYS B 1 194 ? 16.156 8.805 24.578 1 94.69 194 LYS B N 1
ATOM 4088 C CA . LYS B 1 194 ? 15.719 8.414 25.906 1 94.69 194 LYS B CA 1
ATOM 4089 C C . LYS B 1 194 ? 14.344 8.984 26.234 1 94.69 194 LYS B C 1
ATOM 4091 O O . LYS B 1 194 ? 14.086 10.164 26 1 94.69 194 LYS B O 1
ATOM 4096 N N . CYS B 1 195 ? 13.547 8.125 26.766 1 96.38 195 CYS B N 1
ATOM 4097 C CA . CYS B 1 195 ? 12.219 8.586 27.172 1 96.38 195 CYS B CA 1
ATOM 4098 C C . CYS B 1 195 ? 12.297 9.398 28.469 1 96.38 195 CYS B C 1
ATOM 4100 O O . CYS B 1 195 ? 13.102 9.094 29.344 1 96.38 195 CYS B O 1
ATOM 4102 N N . VAL B 1 196 ? 11.445 10.367 28.547 1 94.56 196 VAL B N 1
ATOM 4103 C CA . VAL B 1 196 ? 11.422 11.195 29.75 1 94.56 196 VAL B CA 1
ATOM 4104 C C . VAL B 1 196 ? 10.953 10.367 30.938 1 94.56 196 VAL B C 1
ATOM 4106 O O . VAL B 1 196 ? 11.438 10.547 32.062 1 94.56 196 VAL B O 1
ATOM 4109 N N . LYS B 1 197 ? 9.953 9.461 30.719 1 90.94 197 LYS B N 1
ATOM 4110 C CA . LYS B 1 197 ? 9.531 8.539 31.766 1 90.94 197 LYS B CA 1
ATOM 4111 C C . LYS B 1 197 ? 10.523 7.398 31.922 1 90.94 197 LYS B C 1
ATOM 4113 O O . LYS B 1 197 ? 10.781 6.648 30.984 1 90.94 197 LYS B O 1
ATOM 4118 N N . GLU B 1 198 ? 10.945 7.156 33.062 1 85.31 198 GLU B N 1
ATOM 4119 C CA . GLU B 1 198 ? 12.055 6.246 33.312 1 85.31 198 GLU B CA 1
ATOM 4120 C C . GLU B 1 198 ? 11.648 4.797 33.094 1 85.31 198 GLU B C 1
ATOM 4122 O O . GLU B 1 198 ? 12.492 3.943 32.812 1 85.31 198 GLU B O 1
ATOM 4127 N N . ASN B 1 199 ? 10.477 4.48 33.125 1 88.12 199 ASN B N 1
ATOM 4128 C CA . ASN B 1 199 ? 10.055 3.09 33 1 88.12 199 ASN B CA 1
ATOM 4129 C C . ASN B 1 199 ? 9.82 2.697 31.547 1 88.12 199 ASN B C 1
ATOM 4131 O O . ASN B 1 199 ? 9.438 1.559 31.266 1 88.12 199 ASN B O 1
ATOM 4135 N N . LEU B 1 200 ? 10.047 3.672 30.734 1 89.25 200 LEU B N 1
ATOM 4136 C CA . LEU B 1 200 ? 9.883 3.371 29.312 1 89.25 200 LEU B CA 1
ATOM 4137 C C . LEU B 1 200 ? 11.234 3.27 28.609 1 89.25 200 LEU B C 1
ATOM 4139 O O . LEU B 1 200 ? 12.094 4.133 28.797 1 89.25 200 LEU B O 1
ATOM 4143 N N . LEU B 1 201 ? 11.43 2.166 27.906 1 90.12 201 LEU B N 1
ATOM 4144 C CA . LEU B 1 201 ? 12.625 2.008 27.078 1 90.12 201 LEU B CA 1
ATOM 4145 C C . LEU B 1 201 ? 12.398 2.559 25.672 1 90.12 201 LEU B C 1
ATOM 4147 O O . LEU B 1 201 ? 11.391 2.238 25.031 1 90.12 201 LEU B O 1
ATOM 4151 N N . TRP B 1 202 ? 13.312 3.385 25.156 1 93.44 202 TRP B N 1
ATOM 4152 C CA . TRP B 1 202 ? 13.227 4.062 23.875 1 93.44 202 TRP B CA 1
ATOM 4153 C C . TRP B 1 202 ? 12.953 3.062 22.75 1 93.44 202 TRP B C 1
ATOM 4155 O O . TRP B 1 202 ? 11.984 3.209 22 1 93.44 202 TRP B O 1
ATOM 4165 N N . SER B 1 203 ? 13.719 1.945 22.688 1 89 203 SER B N 1
ATOM 4166 C CA . SER B 1 203 ? 13.625 0.974 21.609 1 89 203 SER B CA 1
ATOM 4167 C C . SER B 1 203 ? 12.305 0.217 21.656 1 89 203 SER B C 1
ATOM 4169 O O . SER B 1 203 ? 11.758 -0.147 20.609 1 89 203 SER B O 1
ATOM 4171 N N . LYS B 1 204 ? 11.75 0.067 22.812 1 87.62 204 LYS B N 1
ATOM 4172 C CA . LYS B 1 204 ? 10.508 -0.69 22.969 1 87.62 204 LYS B CA 1
ATOM 4173 C C . LYS B 1 204 ? 9.289 0.203 22.766 1 87.62 204 LYS B C 1
ATOM 4175 O O . LYS B 1 204 ? 8.18 -0.292 22.594 1 87.62 204 LYS B O 1
ATOM 4180 N N . SER B 1 205 ? 9.57 1.523 22.719 1 91.06 205 SER B N 1
ATOM 4181 C CA . SER B 1 205 ? 8.477 2.477 22.594 1 91.06 205 SER B CA 1
ATOM 4182 C C . SER B 1 205 ? 8.281 2.912 21.141 1 91.06 205 SER B C 1
ATOM 4184 O O . SER B 1 205 ? 7.469 3.791 20.859 1 91.06 205 SER B O 1
ATOM 4186 N N . LYS B 1 206 ? 9.008 2.283 20.25 1 95.25 206 LYS B N 1
ATOM 4187 C CA . LYS B 1 206 ? 8.922 2.664 18.844 1 95.25 206 LYS B CA 1
ATOM 4188 C C . LYS B 1 206 ? 7.664 2.094 18.188 1 95.25 206 LYS B C 1
ATOM 4190 O O . LYS B 1 206 ? 7.293 0.947 18.453 1 95.25 206 LYS B O 1
ATOM 4195 N N . HIS B 1 207 ? 7.043 2.879 17.484 1 96.38 207 HIS B N 1
ATOM 4196 C CA . HIS B 1 207 ? 5.938 2.512 16.594 1 96.38 207 HIS B CA 1
ATOM 4197 C C . HIS B 1 207 ? 6.305 2.717 15.133 1 96.38 207 HIS B C 1
ATOM 4199 O O . HIS B 1 207 ? 6.871 3.752 14.773 1 96.38 207 HIS B O 1
ATOM 4205 N N . PHE B 1 208 ? 5.93 1.729 14.281 1 96.31 208 PHE B N 1
ATOM 4206 C CA . PHE B 1 208 ? 6.453 1.699 12.922 1 96.31 208 PHE B CA 1
ATOM 4207 C C . PHE B 1 208 ? 5.332 1.855 11.906 1 96.31 208 PHE B C 1
ATOM 4209 O O . PHE B 1 208 ? 4.164 1.598 12.219 1 96.31 208 PHE B O 1
ATOM 4216 N N . GLY B 1 209 ? 5.707 2.332 10.742 1 96.88 209 GLY B N 1
ATOM 4217 C CA . GLY B 1 209 ? 4.883 2.199 9.555 1 96.88 209 GLY B CA 1
ATOM 4218 C C . GLY B 1 209 ? 5.238 0.991 8.711 1 96.88 209 GLY B C 1
ATOM 4219 O O . GLY B 1 209 ? 6.383 0.531 8.727 1 96.88 209 GLY B O 1
ATOM 4220 N N . VAL B 1 210 ? 4.273 0.53 7.961 1 96.19 210 VAL B N 1
ATOM 4221 C CA . VAL B 1 210 ? 4.496 -0.598 7.062 1 96.19 210 VAL B CA 1
ATOM 4222 C C . VAL B 1 210 ? 5.141 -0.107 5.766 1 96.19 210 VAL B C 1
ATOM 4224 O O . VAL B 1 210 ? 5.984 -0.794 5.188 1 96.19 210 VAL B O 1
ATOM 4227 N N . ASN B 1 211 ? 4.738 0.979 5.336 1 96.31 211 ASN B N 1
ATOM 4228 C CA . ASN B 1 211 ? 5.148 1.544 4.055 1 96.31 211 ASN B CA 1
ATOM 4229 C C . ASN B 1 211 ? 4.953 3.057 4.02 1 96.31 211 ASN B C 1
ATOM 4231 O O . ASN B 1 211 ? 4.406 3.639 4.957 1 96.31 211 ASN B O 1
ATOM 4235 N N . ALA B 1 212 ? 5.574 3.695 3.082 1 97.69 212 ALA B N 1
ATOM 4236 C CA . ALA B 1 212 ? 5.387 5.102 2.729 1 97.69 212 ALA B CA 1
AT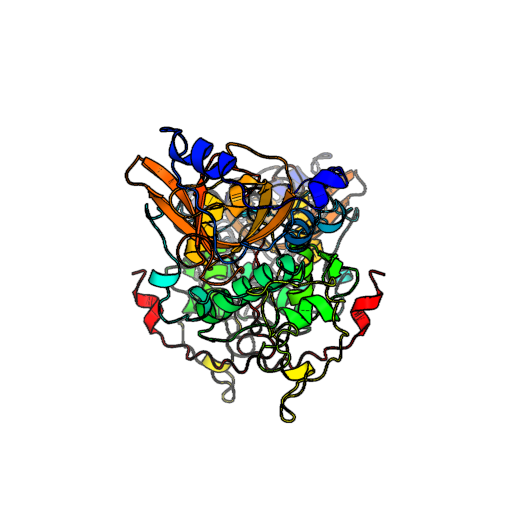OM 4237 C C . ALA B 1 212 ? 5.035 5.254 1.252 1 97.69 212 ALA B C 1
ATOM 4239 O O . ALA B 1 212 ? 5.676 4.648 0.389 1 97.69 212 ALA B O 1
ATOM 4240 N N . TYR B 1 213 ? 3.957 5.988 0.946 1 98.19 213 TYR B N 1
ATOM 4241 C CA . TYR B 1 213 ? 3.537 6.156 -0.44 1 98.19 213 TYR B CA 1
ATOM 4242 C C . TYR B 1 213 ? 2.883 7.52 -0.65 1 98.19 213 TYR B C 1
ATOM 4244 O O . TYR B 1 213 ? 2.574 8.219 0.315 1 98.19 213 TYR B O 1
ATOM 4252 N N . LEU B 1 214 ? 2.748 7.918 -1.914 1 98.31 214 LEU B N 1
ATOM 4253 C CA . LEU B 1 214 ? 1.975 9.086 -2.33 1 98.31 214 LEU B CA 1
ATOM 4254 C C . LEU B 1 214 ? 0.638 8.664 -2.932 1 98.31 214 LEU B C 1
ATOM 4256 O O . LEU B 1 214 ? 0.519 7.566 -3.482 1 98.31 214 LEU B O 1
ATOM 4260 N N . ILE B 1 215 ? -0.351 9.43 -2.717 1 98.56 215 ILE B N 1
ATOM 4261 C CA . ILE B 1 215 ? -1.637 9.227 -3.377 1 98.56 215 ILE B CA 1
ATOM 4262 C C . ILE B 1 215 ? -1.693 10.055 -4.66 1 98.56 215 ILE B C 1
ATOM 4264 O O . ILE B 1 215 ? -1.265 11.211 -4.68 1 98.56 215 ILE B O 1
ATOM 4268 N N . ASN B 1 216 ? -2.234 9.461 -5.668 1 98.06 216 ASN B N 1
ATOM 4269 C CA . ASN B 1 216 ? -2.453 10.203 -6.906 1 98.06 216 ASN B CA 1
ATOM 4270 C C . ASN B 1 216 ? -3.186 11.516 -6.652 1 98.06 216 ASN B C 1
ATOM 4272 O O . ASN B 1 216 ? -4.07 11.586 -5.797 1 98.06 216 ASN B O 1
ATOM 4276 N N . SER B 1 217 ? -2.92 12.586 -7.48 1 97.94 217 SER B N 1
ATOM 4277 C CA . SER B 1 217 ? -3.381 13.953 -7.234 1 97.94 217 SER B CA 1
ATOM 4278 C C . SER B 1 217 ? -4.867 14.094 -7.543 1 97.94 217 SER B C 1
ATOM 4280 O O . SER B 1 217 ? -5.48 15.109 -7.211 1 97.94 217 SER B O 1
ATOM 4282 N N . ASP B 1 218 ? -5.492 13.117 -8.188 1 98.06 218 ASP B N 1
ATOM 4283 C CA . ASP B 1 218 ? -6.914 13.25 -8.492 1 98.06 218 ASP B CA 1
ATOM 4284 C C . ASP B 1 218 ? -7.75 13.234 -7.219 1 98.06 218 ASP B C 1
ATOM 4286 O O . ASP B 1 218 ? -7.523 12.414 -6.328 1 98.06 218 ASP B O 1
ATOM 4290 N N . PRO B 1 219 ? -8.711 14.125 -7.09 1 98.62 219 PRO B N 1
ATOM 4291 C CA . PRO B 1 219 ? -9.5 14.258 -5.867 1 98.62 219 PRO B CA 1
ATOM 4292 C C . PRO B 1 219 ? -10.141 12.945 -5.43 1 98.62 219 PRO B C 1
ATOM 4294 O O . PRO B 1 219 ? -10.219 12.656 -4.234 1 98.62 219 PRO B O 1
ATOM 4297 N N . TYR B 1 220 ? -10.625 12.109 -6.359 1 98.44 220 TYR B N 1
ATOM 4298 C CA . TYR B 1 220 ? -11.289 10.859 -5.996 1 98.44 220 TYR B CA 1
ATOM 4299 C C . TYR B 1 220 ? -10.344 9.938 -5.23 1 98.44 220 TYR B C 1
ATOM 4301 O O . TYR B 1 220 ? -10.727 9.336 -4.23 1 98.44 220 TYR B O 1
ATOM 4309 N N . SER B 1 221 ? -9.141 9.781 -5.703 1 98.75 221 SER B N 1
ATOM 4310 C CA . SER B 1 221 ? -8.172 8.922 -5.02 1 98.75 221 SER B CA 1
ATOM 4311 C C . SER B 1 221 ? -7.852 9.453 -3.627 1 98.75 221 SER B C 1
ATOM 4313 O O . SER B 1 221 ? -7.734 8.68 -2.674 1 98.75 221 SER B O 1
ATOM 4315 N N . ILE B 1 222 ? -7.668 10.75 -3.52 1 98.88 222 ILE B N 1
ATOM 4316 C CA . ILE B 1 222 ? -7.395 11.352 -2.221 1 98.88 222 ILE B CA 1
ATOM 4317 C C . ILE B 1 222 ? -8.578 11.117 -1.283 1 98.88 222 ILE B C 1
ATOM 4319 O O . ILE B 1 222 ? -8.398 10.664 -0.148 1 98.88 222 ILE B O 1
ATOM 4323 N N . MET B 1 223 ? -9.805 11.359 -1.779 1 98.88 223 MET B N 1
ATOM 4324 C CA . MET B 1 223 ? -11.016 11.141 -0.99 1 98.88 223 MET B CA 1
ATOM 4325 C C . MET B 1 223 ? -11.117 9.688 -0.543 1 98.88 223 MET B C 1
ATOM 4327 O O . MET B 1 223 ? -11.391 9.414 0.626 1 98.88 223 MET B O 1
ATOM 4331 N N . THR B 1 224 ? -10.906 8.773 -1.45 1 98.69 224 THR B N 1
ATOM 4332 C CA . THR B 1 224 ? -11.031 7.352 -1.147 1 98.69 224 THR B CA 1
ATOM 4333 C C . THR B 1 224 ? -10.008 6.93 -0.091 1 98.69 224 THR B C 1
ATOM 4335 O O . THR B 1 224 ? -10.336 6.164 0.82 1 98.69 224 THR B O 1
ATOM 4338 N N . GLU B 1 225 ? -8.766 7.414 -0.217 1 98.69 225 GLU B N 1
ATOM 4339 C CA . GLU B 1 225 ? -7.734 7.109 0.768 1 98.69 225 GLU B CA 1
ATOM 4340 C C . GLU B 1 225 ? -8.148 7.562 2.164 1 98.69 225 GLU B C 1
ATOM 4342 O O . GLU B 1 225 ? -8.031 6.809 3.129 1 98.69 225 GLU B O 1
ATOM 4347 N N . VAL B 1 226 ? -8.594 8.797 2.266 1 98.88 226 VAL B N 1
ATOM 4348 C CA . VAL B 1 226 ? -9.016 9.352 3.547 1 98.88 226 VAL B CA 1
ATOM 4349 C C . VAL B 1 226 ? -10.203 8.562 4.086 1 98.88 226 VAL B C 1
ATOM 4351 O O . VAL B 1 226 ? -10.258 8.242 5.273 1 98.88 226 VAL B O 1
ATOM 4354 N N . TYR B 1 227 ? -11.164 8.219 3.215 1 98.62 227 TYR B N 1
ATOM 4355 C CA . TYR B 1 227 ? -12.383 7.508 3.568 1 98.62 227 TYR B CA 1
ATOM 4356 C C . TYR B 1 227 ? -12.07 6.125 4.129 1 98.62 227 TYR B C 1
ATOM 4358 O O . TYR B 1 227 ? -12.688 5.684 5.098 1 98.62 227 TYR B O 1
ATOM 4366 N N . LYS B 1 228 ? -11.109 5.469 3.596 1 97.56 228 LYS B N 1
ATOM 4367 C CA . LYS B 1 228 ? -10.852 4.066 3.92 1 97.56 228 LYS B CA 1
ATOM 4368 C C . LYS B 1 228 ? -9.828 3.941 5.039 1 97.56 228 LYS B C 1
ATOM 4370 O O . LYS B 1 228 ? -9.93 3.055 5.891 1 97.56 228 LYS B O 1
ATOM 4375 N N . ASN B 1 229 ? -8.812 4.84 4.977 1 98.12 229 ASN B N 1
ATOM 4376 C CA . ASN B 1 229 ? -7.645 4.543 5.801 1 98.12 229 ASN B CA 1
ATOM 4377 C C . ASN B 1 229 ? -7.391 5.648 6.824 1 98.12 229 ASN B C 1
ATOM 4379 O O . ASN B 1 229 ? -6.531 5.504 7.695 1 98.12 229 ASN B O 1
ATOM 4383 N N . GLY B 1 230 ? -8.141 6.781 6.688 1 98.75 230 GLY B N 1
ATOM 4384 C CA . GLY B 1 230 ? -7.973 7.863 7.645 1 98.75 230 GLY B CA 1
ATOM 4385 C C . GLY B 1 230 ? -7.203 9.047 7.082 1 98.75 230 GLY B C 1
ATOM 4386 O O . GLY B 1 230 ? -6.879 9.07 5.891 1 98.75 230 GLY B O 1
ATOM 4387 N N . PRO B 1 231 ? -6.918 9.961 7.906 1 98.94 231 PRO B N 1
ATOM 4388 C CA . PRO B 1 231 ? -6.289 11.227 7.496 1 98.94 231 PRO B CA 1
ATOM 4389 C C . PRO B 1 231 ? -4.938 11.016 6.816 1 98.94 231 PRO B C 1
ATOM 4391 O O . PRO B 1 231 ? -4.246 10.031 7.094 1 98.94 231 PRO B O 1
ATOM 4394 N N . VAL B 1 232 ? -4.574 11.992 5.926 1 98.94 232 VAL B N 1
ATOM 4395 C CA . VAL B 1 232 ? -3.311 11.992 5.195 1 98.94 232 VAL B CA 1
ATOM 4396 C C . VAL B 1 232 ? -2.592 13.32 5.414 1 98.94 232 VAL B C 1
ATOM 4398 O O . VAL B 1 232 ? -3.186 14.281 5.914 1 98.94 232 VAL B O 1
ATOM 4401 N N . GLU B 1 233 ? -1.299 13.336 5.141 1 98.88 233 GLU B N 1
ATOM 4402 C CA . GLU B 1 233 ? -0.533 14.578 5.207 1 98.88 233 GLU B CA 1
ATOM 4403 C C . GLU B 1 233 ? -0.446 15.242 3.836 1 98.88 233 GLU B C 1
ATOM 4405 O O . GLU B 1 233 ? -0.1 14.594 2.846 1 98.88 233 GLU B O 1
ATOM 4410 N N . VAL B 1 234 ? -0.75 16.562 3.82 1 98.81 234 VAL B N 1
ATOM 4411 C CA . VAL B 1 234 ? -0.634 17.328 2.584 1 98.81 234 VAL B CA 1
ATOM 4412 C C . VAL B 1 234 ? 0.304 18.516 2.799 1 98.81 234 VAL B C 1
ATOM 4414 O O . VAL B 1 234 ? 0.507 18.953 3.932 1 98.81 234 VAL B O 1
ATOM 4417 N N . SER B 1 235 ? 0.858 18.922 1.726 1 98.31 235 SER B N 1
ATOM 4418 C CA . SER B 1 235 ? 1.688 20.125 1.698 1 98.31 235 SER B CA 1
ATOM 4419 C C . SER B 1 235 ? 1.177 21.125 0.668 1 98.31 235 SER B C 1
ATOM 4421 O O . SER B 1 235 ? 0.629 20.75 -0.365 1 98.31 235 SER B O 1
ATOM 4423 N N . PHE B 1 236 ? 1.358 22.391 0.969 1 98.25 236 PHE B N 1
ATOM 4424 C CA . PHE B 1 236 ? 0.899 23.422 0.046 1 98.25 236 PHE B CA 1
ATOM 4425 C C . PHE B 1 236 ? 1.701 24.703 0.225 1 98.25 236 PHE B C 1
ATOM 4427 O O . PHE B 1 236 ? 2.408 24.859 1.222 1 98.25 236 PHE B O 1
ATOM 4434 N N . THR B 1 237 ? 1.629 25.5 -0.759 1 98.06 237 THR B N 1
ATOM 4435 C CA . THR B 1 237 ? 2.27 26.797 -0.714 1 98.06 237 THR B CA 1
ATOM 4436 C C . THR B 1 237 ? 1.403 27.812 0.044 1 98.06 237 THR B C 1
ATOM 4438 O O . THR B 1 237 ? 0.213 27.953 -0.243 1 98.06 237 THR B O 1
ATOM 4441 N N . VAL B 1 238 ? 2.049 28.469 0.987 1 98.06 238 VAL B N 1
ATOM 4442 C CA . VAL B 1 238 ? 1.342 29.453 1.794 1 98.06 238 VAL B CA 1
ATOM 4443 C C . VAL B 1 238 ? 1.627 30.859 1.26 1 98.06 238 VAL B C 1
ATOM 4445 O O . VAL B 1 238 ? 2.775 31.188 0.955 1 98.06 238 VAL B O 1
ATOM 4448 N N . TYR B 1 239 ? 0.59 31.609 1.103 1 97.19 239 TYR B N 1
ATOM 4449 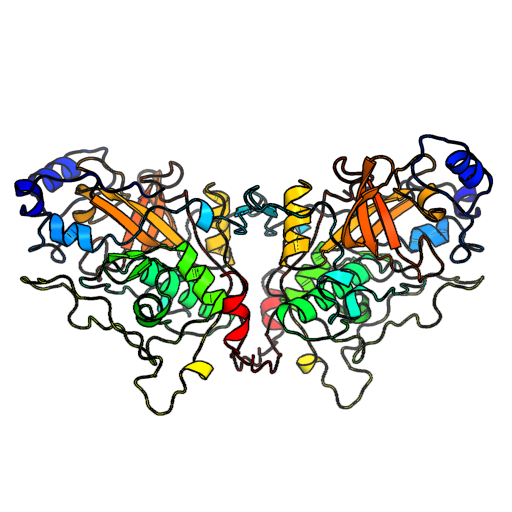C CA . TYR B 1 239 ? 0.691 33.031 0.752 1 97.19 239 TYR B CA 1
ATOM 4450 C C . TYR B 1 239 ? 0.352 33.906 1.947 1 97.19 239 TYR B C 1
ATOM 4452 O O . TYR B 1 239 ? -0.2 33.438 2.941 1 97.19 239 TYR B O 1
ATOM 4460 N N . GLU B 1 240 ? 0.614 35.188 1.835 1 95.94 240 GLU B N 1
ATOM 4461 C CA . GLU B 1 240 ? 0.452 36.125 2.938 1 95.94 240 GLU B CA 1
ATOM 4462 C C . GLU B 1 240 ? -0.986 36.125 3.449 1 95.94 240 GLU B C 1
ATOM 4464 O O . GLU B 1 240 ? -1.222 36.25 4.652 1 95.94 240 GLU B O 1
ATOM 4469 N N . ASP B 1 241 ? -1.899 36.062 2.574 1 97.38 241 ASP B N 1
ATOM 4470 C CA . ASP B 1 241 ? -3.295 36.25 2.967 1 97.38 241 ASP B CA 1
ATOM 4471 C C . ASP B 1 241 ? -3.775 35.062 3.803 1 97.38 241 ASP B C 1
ATOM 4473 O O . ASP B 1 241 ? -4.762 35.156 4.531 1 97.38 241 ASP B O 1
ATOM 4477 N N . PHE B 1 242 ? -3.09 33.938 3.742 1 98.06 242 PHE B N 1
ATOM 4478 C CA . PHE B 1 242 ? -3.492 32.75 4.492 1 98.06 242 PHE B CA 1
ATOM 4479 C C . PHE B 1 242 ? -3.363 33 5.992 1 98.06 242 PHE B C 1
ATOM 4481 O O . PHE B 1 242 ? -4.117 32.438 6.785 1 98.06 242 PHE B O 1
ATOM 4488 N N . ALA B 1 243 ? -2.451 33.781 6.41 1 97.19 243 ALA B N 1
ATOM 4489 C CA . ALA B 1 243 ? -2.279 34.125 7.82 1 97.19 243 ALA B CA 1
ATOM 4490 C C . ALA B 1 243 ? -3.555 34.719 8.398 1 97.19 243 ALA B C 1
ATOM 4492 O O . ALA B 1 243 ? -3.764 34.719 9.617 1 97.19 243 ALA B O 1
ATOM 4493 N N . HIS B 1 244 ? -4.422 35.219 7.52 1 97.81 244 HIS B N 1
ATOM 4494 C CA . HIS B 1 244 ? -5.609 35.969 7.922 1 97.81 244 HIS B CA 1
ATOM 4495 C C . HIS B 1 244 ? -6.855 35.094 7.855 1 97.81 244 HIS B C 1
ATOM 4497 O O . HIS B 1 244 ? -7.961 35.562 8.156 1 97.81 244 HIS B O 1
ATOM 4503 N N . TYR B 1 245 ? -6.719 33.875 7.453 1 98.44 245 TYR B N 1
ATOM 4504 C CA . TYR B 1 245 ? -7.883 33.031 7.254 1 98.44 245 TYR B CA 1
ATOM 4505 C C . TYR B 1 245 ? -8.695 32.906 8.539 1 98.44 245 TYR B C 1
ATOM 4507 O O . TYR B 1 245 ? -8.141 32.625 9.609 1 98.44 245 TYR B O 1
ATOM 4515 N N . LYS B 1 246 ? -10.031 32.969 8.445 1 98.19 246 LYS B N 1
ATOM 4516 C CA . LYS B 1 246 ? -10.906 32.812 9.602 1 98.19 246 LYS B CA 1
ATOM 4517 C C . LYS B 1 246 ? -12 31.781 9.352 1 98.19 246 LYS B C 1
ATOM 4519 O O . LYS B 1 246 ? -12.297 30.969 10.227 1 98.19 246 LYS B O 1
ATOM 4524 N N . SER B 1 247 ? -12.641 31.859 8.227 1 98 247 SER B N 1
ATOM 4525 C CA . SER B 1 247 ? -13.711 30.922 7.898 1 98 247 SER B CA 1
ATOM 4526 C C . SER B 1 247 ? -13.977 30.891 6.395 1 98 247 SER B C 1
ATOM 4528 O O . SER B 1 247 ? -13.453 31.734 5.652 1 98 247 SER B O 1
ATOM 4530 N N . GLY B 1 248 ? -14.734 29.812 6 1 98.38 248 GLY B N 1
ATOM 4531 C CA . GLY B 1 248 ? -15.055 29.672 4.59 1 98.38 248 GLY B CA 1
ATOM 4532 C C . GLY B 1 248 ? -14.07 28.797 3.836 1 98.38 248 GLY B C 1
ATOM 4533 O O . GLY B 1 248 ? -13.289 28.078 4.445 1 98.38 248 GLY B O 1
ATOM 4534 N N . VAL B 1 249 ? -14.203 28.812 2.467 1 98.81 249 VAL B N 1
ATOM 4535 C CA . VAL B 1 249 ? -13.344 27.984 1.616 1 98.81 249 VAL B CA 1
ATOM 4536 C C . VAL B 1 249 ? -12.219 28.828 1.044 1 98.81 249 VAL B C 1
ATOM 4538 O O . VAL B 1 249 ? -12.43 29.625 0.126 1 98.81 249 VAL B O 1
ATOM 4541 N N . TYR B 1 250 ? -11.102 28.625 1.521 1 98.69 250 TYR B N 1
ATOM 4542 C CA . TYR B 1 250 ? -9.945 29.438 1.168 1 98.69 250 TYR B CA 1
ATOM 4543 C C . TYR B 1 250 ? -9.578 29.25 -0.301 1 98.69 250 TYR B C 1
ATOM 4545 O O . TYR B 1 250 ? -9.594 28.125 -0.817 1 98.69 250 TYR B O 1
ATOM 4553 N N . LYS B 1 251 ? -9.234 30.281 -0.95 1 98 251 LYS B N 1
ATOM 4554 C CA . LYS B 1 251 ? -8.5 30.422 -2.201 1 98 251 LYS B CA 1
ATOM 4555 C C . LYS B 1 251 ? -7.598 31.656 -2.178 1 98 251 LYS B C 1
ATOM 4557 O O . LYS B 1 251 ? -7.977 32.688 -1.635 1 98 251 LYS B O 1
ATOM 4562 N N . HIS B 1 252 ? -6.492 31.531 -2.678 1 97.56 252 HIS B N 1
ATOM 4563 C CA . HIS B 1 252 ? -5.555 32.656 -2.629 1 97.56 252 HIS B CA 1
ATOM 4564 C C . HIS B 1 252 ? -6.094 33.844 -3.4 1 97.56 252 HIS B C 1
ATOM 4566 O O . HIS B 1 252 ? -6.602 33.688 -4.516 1 97.56 252 HIS B O 1
ATOM 4572 N N . ILE B 1 253 ? -5.996 34.969 -2.846 1 96.06 253 ILE B N 1
ATOM 4573 C CA . ILE B 1 253 ? -6.477 36.188 -3.465 1 96.06 253 ILE B CA 1
ATOM 4574 C C . ILE B 1 253 ? -5.324 37.188 -3.602 1 96.06 253 ILE B C 1
ATOM 4576 O O . ILE B 1 253 ? -5.133 37.781 -4.664 1 96.06 253 ILE B O 1
ATOM 4580 N N . ASN B 1 254 ? -4.617 37.375 -2.471 1 91 254 ASN B N 1
ATOM 4581 C CA . ASN B 1 254 ? -3.588 38.406 -2.486 1 91 254 ASN B CA 1
ATOM 4582 C C . ASN B 1 254 ? -2.434 38.062 -1.55 1 91 254 ASN B C 1
ATOM 4584 O O . ASN B 1 254 ? -2.615 37.344 -0.574 1 91 254 ASN B O 1
ATOM 4588 N N . GLY B 1 255 ? -1.333 38.688 -1.928 1 91.62 255 GLY B N 1
ATOM 4589 C CA . GLY B 1 255 ? -0.145 38.531 -1.104 1 91.62 255 GLY B CA 1
ATOM 4590 C C . GLY B 1 255 ? 0.915 37.656 -1.741 1 91.62 255 GLY B C 1
ATOM 4591 O O . GLY B 1 255 ? 0.609 36.844 -2.609 1 91.62 255 GLY B O 1
ATOM 4592 N N . GLU B 1 256 ? 2.113 37.781 -1.237 1 93.25 256 GLU B N 1
ATOM 4593 C CA . GLU B 1 256 ? 3.262 37.062 -1.79 1 93.25 256 GLU B CA 1
ATOM 4594 C C . GLU B 1 256 ? 3.369 35.656 -1.209 1 93.25 256 GLU B C 1
ATOM 4596 O O . GLU B 1 256 ? 2.77 35.375 -0.174 1 93.25 256 GLU B O 1
ATOM 4601 N N . GLU B 1 257 ? 4.074 34.875 -1.958 1 95.38 257 GLU B N 1
ATOM 4602 C CA . GLU B 1 257 ? 4.402 33.531 -1.453 1 95.38 257 GLU B CA 1
ATOM 4603 C C . GLU B 1 257 ? 5.273 33.625 -0.203 1 95.38 257 GLU B C 1
ATOM 4605 O O . GLU B 1 257 ? 6.234 34.375 -0.161 1 95.38 257 GLU B O 1
ATOM 4610 N N . MET B 1 258 ? 4.953 32.812 0.811 1 95.75 258 MET B N 1
ATOM 4611 C CA . MET B 1 258 ? 5.637 32.906 2.098 1 95.75 258 MET B CA 1
ATOM 4612 C C . MET B 1 258 ? 6.453 31.641 2.359 1 95.75 258 MET B C 1
ATOM 4614 O O . MET B 1 258 ? 7.426 31.672 3.117 1 95.75 258 MET B O 1
ATOM 4618 N N . GLY B 1 259 ? 6.059 30.484 1.79 1 96.81 259 GLY B N 1
ATOM 4619 C CA . GLY B 1 259 ? 6.746 29.219 2.035 1 96.81 259 GLY B CA 1
ATOM 4620 C C . GLY B 1 259 ? 5.824 28.016 1.956 1 96.81 259 GLY B C 1
ATOM 4621 O O . GLY B 1 259 ? 4.691 28.125 1.487 1 96.81 259 GLY B O 1
ATOM 4622 N N . GLY B 1 260 ? 6.391 26.859 2.342 1 97.81 260 GLY B N 1
ATOM 4623 C CA . GLY B 1 260 ? 5.629 25.609 2.32 1 97.81 260 GLY B CA 1
ATOM 4624 C C . GLY B 1 260 ? 5.145 25.188 3.693 1 97.81 260 GLY B C 1
ATOM 4625 O O . GLY B 1 260 ? 5.855 25.344 4.684 1 97.81 260 GLY B O 1
ATOM 4626 N N . HIS B 1 261 ? 3.926 24.656 3.75 1 98.38 261 HIS B N 1
ATOM 4627 C CA . HIS B 1 261 ? 3.311 24.188 4.984 1 98.38 261 HIS B CA 1
ATOM 4628 C C . HIS B 1 261 ? 2.709 22.797 4.805 1 98.38 261 HIS B C 1
ATOM 4630 O O . HIS B 1 261 ? 2.338 22.422 3.691 1 98.38 261 HIS B O 1
ATOM 4636 N N . ALA B 1 262 ? 2.766 22.016 5.852 1 98.62 262 ALA B N 1
ATOM 4637 C CA . ALA B 1 262 ? 2.186 20.688 5.836 1 98.62 262 ALA B CA 1
ATOM 4638 C C . ALA B 1 262 ? 1.193 20.5 6.98 1 98.62 262 ALA B C 1
ATOM 4640 O O . ALA B 1 262 ? 1.44 20.953 8.102 1 98.62 262 ALA B O 1
ATOM 4641 N N . VAL B 1 263 ? 0.089 19.922 6.684 1 98.69 263 VAL B N 1
ATOM 4642 C CA . VAL B 1 263 ? -0.972 19.703 7.664 1 98.69 263 VAL B CA 1
ATOM 4643 C C . VAL B 1 263 ? -1.687 18.391 7.379 1 98.69 263 VAL B C 1
ATOM 4645 O O . VAL B 1 263 ? -1.312 17.656 6.457 1 98.69 263 VAL B O 1
ATOM 4648 N N . LYS B 1 264 ? -2.621 18.109 8.195 1 98.44 264 LYS B N 1
ATOM 4649 C CA . LYS B 1 264 ? -3.393 16.875 8.102 1 98.44 264 LYS B CA 1
ATOM 4650 C C . LYS B 1 264 ? -4.742 17.125 7.43 1 98.44 264 LYS B C 1
ATOM 4652 O O . LYS B 1 264 ? -5.496 18 7.848 1 98.44 264 LYS B O 1
ATOM 4657 N N . LEU B 1 265 ? -5.012 16.422 6.34 1 98.94 265 LEU B N 1
ATOM 4658 C CA . LEU B 1 265 ? -6.297 16.438 5.648 1 98.94 265 LEU B CA 1
ATOM 4659 C C . LEU B 1 265 ? -7.242 15.398 6.23 1 98.94 265 LEU B C 1
ATOM 4661 O O . LEU B 1 265 ? -6.918 14.203 6.262 1 98.94 265 LEU B O 1
ATOM 4665 N N . ILE B 1 266 ? -8.5 15.812 6.691 1 98.94 266 ILE B N 1
ATOM 4666 C CA . ILE B 1 266 ? -9.312 14.898 7.484 1 98.94 266 ILE B CA 1
ATOM 4667 C C . ILE B 1 266 ? -10.68 14.719 6.828 1 98.94 266 ILE B C 1
ATOM 4669 O O . ILE B 1 266 ? -11.5 13.93 7.301 1 98.94 266 ILE B O 1
ATOM 4673 N N . GLY B 1 267 ? -10.961 15.469 5.719 1 98.94 267 GLY B N 1
ATOM 4674 C CA . GLY B 1 267 ? -12.281 15.328 5.125 1 98.94 267 GLY B CA 1
ATOM 4675 C C . GLY B 1 267 ? -12.516 16.266 3.953 1 98.94 267 GLY B C 1
ATOM 4676 O O . GLY B 1 267 ? -11.562 16.844 3.422 1 98.94 267 GLY B O 1
ATOM 4677 N N . TRP B 1 268 ? -13.758 16.281 3.543 1 98.94 268 TRP B N 1
ATOM 4678 C CA . TRP B 1 268 ? -14.164 17.125 2.416 1 98.94 268 TRP B CA 1
ATOM 4679 C C . TRP B 1 268 ? -15.656 17.422 2.469 1 98.94 268 TRP B C 1
ATOM 4681 O O . TRP B 1 268 ? -16.391 16.828 3.271 1 98.94 268 TRP B O 1
ATOM 4691 N N . GLY B 1 269 ? -16.047 18.359 1.64 1 98.81 269 GLY B N 1
ATOM 4692 C CA . GLY B 1 269 ? -17.453 18.688 1.486 1 98.81 269 GLY B CA 1
ATOM 4693 C C . GLY B 1 269 ? -17.719 19.719 0.413 1 98.81 269 GLY B C 1
ATOM 4694 O O . GLY B 1 269 ? -16.891 19.922 -0.476 1 98.81 269 GLY B O 1
ATOM 4695 N N . THR B 1 270 ? -18.906 20.188 0.403 1 98.56 270 THR B N 1
ATOM 4696 C CA . THR B 1 270 ? -19.359 21.297 -0.438 1 98.56 270 THR B CA 1
ATOM 4697 C C . THR B 1 270 ? -20.031 22.375 0.401 1 98.56 270 THR B C 1
ATOM 4699 O O . THR B 1 270 ? -20.922 22.078 1.213 1 98.56 270 THR B O 1
ATOM 4702 N N . SER B 1 271 ? -19.562 23.594 0.232 1 97.19 271 SER B N 1
ATOM 4703 C CA . SER B 1 271 ? -20.109 24.703 1.01 1 97.19 271 SER B CA 1
ATOM 4704 C C . SER B 1 271 ? -21.547 25.016 0.573 1 97.19 271 SER B C 1
ATOM 4706 O O . SER B 1 271 ? -22.016 24.5 -0.439 1 97.19 271 SER B O 1
ATOM 4708 N N . GLU B 1 272 ? -22.25 25.875 1.349 1 94.56 272 GLU B N 1
ATOM 4709 C CA . GLU B 1 272 ? -23.609 26.297 1.016 1 94.56 272 GLU B CA 1
ATOM 4710 C C . GLU B 1 272 ? -23.641 27.016 -0.334 1 94.56 272 GLU B C 1
ATOM 4712 O O . GLU B 1 272 ? -24.625 26.906 -1.068 1 94.56 272 GLU B O 1
ATOM 4717 N N . ASP B 1 273 ? -22.562 27.625 -0.671 1 93.44 273 ASP B N 1
ATOM 4718 C CA . ASP B 1 273 ? -22.484 28.375 -1.926 1 93.44 273 ASP B CA 1
ATOM 4719 C C . ASP B 1 273 ? -22.078 27.453 -3.078 1 93.44 273 ASP B C 1
ATOM 4721 O O . ASP B 1 273 ? -21.875 27.922 -4.203 1 93.44 273 ASP B O 1
ATOM 4725 N N . GLY B 1 274 ? -21.844 26.156 -2.783 1 96.19 274 GLY B N 1
ATOM 4726 C CA . GLY B 1 274 ? -21.594 25.188 -3.832 1 96.19 274 GLY B CA 1
ATOM 4727 C C . GLY B 1 274 ? -20.109 24.969 -4.098 1 96.19 274 GLY B C 1
ATOM 4728 O O . GLY B 1 274 ? -19.734 24.328 -5.086 1 96.19 274 GLY B O 1
ATOM 4729 N N . GLU B 1 275 ? -19.25 25.469 -3.232 1 97.44 275 GLU B N 1
ATOM 4730 C CA . GLU B 1 275 ? -17.812 25.297 -3.428 1 97.44 275 GLU B CA 1
ATOM 4731 C C . GLU B 1 275 ? -17.312 24.031 -2.75 1 97.44 275 GLU B C 1
ATOM 4733 O O . GLU B 1 275 ? -17.516 23.828 -1.552 1 97.44 275 GLU B O 1
ATOM 4738 N N . ASP B 1 276 ? -16.672 23.156 -3.604 1 98.69 276 ASP B N 1
ATOM 4739 C CA . ASP B 1 276 ? -16.062 21.953 -3.037 1 98.69 276 ASP B CA 1
ATOM 4740 C C . ASP B 1 276 ? -14.812 22.297 -2.24 1 98.69 276 ASP B C 1
ATOM 4742 O O . ASP B 1 276 ? -14.023 23.156 -2.65 1 98.69 276 ASP B O 1
ATOM 4746 N N . TYR B 1 277 ? -14.648 21.625 -1.083 1 98.94 277 TYR B N 1
ATOM 4747 C CA . TYR B 1 277 ? -13.5 21.953 -0.253 1 98.94 277 TYR B CA 1
ATOM 4748 C C . TYR B 1 277 ? -12.891 20.719 0.375 1 98.94 277 TYR B C 1
ATOM 4750 O O . TYR B 1 277 ? -13.562 19.688 0.521 1 98.94 277 TYR B O 1
ATOM 4758 N N . TRP B 1 278 ? -11.602 20.781 0.61 1 98.94 278 TRP B N 1
ATOM 4759 C CA . TRP B 1 278 ? -10.93 19.922 1.572 1 98.94 278 TRP B CA 1
ATOM 4760 C C . TRP B 1 278 ? -11.055 20.469 2.986 1 98.94 278 TRP B C 1
ATOM 4762 O O . TRP B 1 278 ? -11 21.688 3.189 1 98.94 278 TRP B O 1
ATOM 4772 N N . LEU B 1 279 ? -11.203 19.641 3.994 1 98.94 279 LEU B N 1
ATOM 4773 C CA . LEU B 1 279 ? -11.188 20 5.406 1 98.94 279 LEU B CA 1
ATOM 4774 C C . LEU B 1 279 ? -9.867 19.594 6.059 1 98.94 279 LEU B C 1
ATOM 4776 O O . LEU B 1 279 ? -9.477 18.438 6.008 1 98.94 279 LEU B O 1
ATOM 4780 N N . LEU B 1 280 ? -9.18 20.609 6.672 1 98.88 280 LEU B N 1
ATOM 4781 C CA . LEU B 1 280 ? -7.836 20.359 7.184 1 98.88 280 LEU B CA 1
ATOM 4782 C C . LEU B 1 280 ? -7.715 20.797 8.633 1 98.88 280 LEU B C 1
ATOM 4784 O O . LEU B 1 280 ? -8.375 21.766 9.047 1 98.88 280 LEU B O 1
ATOM 4788 N N . ALA B 1 281 ? -6.891 20.062 9.367 1 98.75 281 ALA B N 1
ATOM 4789 C CA . ALA B 1 281 ? -6.5 20.438 10.719 1 98.75 281 ALA B CA 1
ATOM 4790 C C . ALA B 1 281 ? -5.117 21.094 10.727 1 98.75 281 ALA B C 1
ATOM 4792 O O . ALA B 1 281 ? -4.148 20.5 10.242 1 98.75 281 ALA B O 1
ATOM 4793 N N . ASN B 1 282 ? -5.047 22.281 11.25 1 97.62 282 ASN B N 1
ATOM 4794 C CA . ASN B 1 282 ? -3.779 23 11.352 1 97.62 282 ASN B CA 1
ATOM 4795 C C . ASN B 1 282 ? -3.104 22.75 12.695 1 97.62 282 ASN B C 1
ATOM 4797 O O . ASN B 1 282 ? -3.641 22.047 13.547 1 97.62 282 ASN B O 1
ATOM 4801 N N . GLN B 1 283 ? -1.863 23.312 12.812 1 95.94 283 GLN B N 1
ATOM 4802 C CA . GLN B 1 283 ? -1.103 23.125 14.047 1 95.94 283 GLN B CA 1
ATOM 4803 C C . GLN B 1 283 ? -0.654 24.469 14.625 1 95.94 283 GLN B C 1
ATOM 4805 O O . GLN B 1 283 ? 0.48 24.594 15.094 1 95.94 283 GLN B O 1
ATOM 4810 N N . TRP B 1 284 ? -1.511 25.453 14.469 1 94.56 284 TRP B N 1
ATOM 4811 C CA . TRP B 1 284 ? -1.252 26.781 15.023 1 94.56 284 TRP B CA 1
ATOM 4812 C C . TRP B 1 284 ? -2.236 27.094 16.141 1 94.56 284 TRP B C 1
ATOM 4814 O O . TRP B 1 284 ? -2.727 28.219 16.234 1 94.56 284 TRP B O 1
ATOM 4824 N N . ASN B 1 285 ? -2.564 26.078 16.938 1 91.5 285 ASN B N 1
ATOM 4825 C CA . ASN B 1 285 ? -3.502 26.203 18.047 1 91.5 285 ASN B CA 1
ATOM 4826 C C . ASN B 1 285 ? -4.898 26.578 17.562 1 91.5 285 ASN B C 1
ATOM 4828 O O . ASN B 1 285 ? -5.102 26.859 16.375 1 91.5 285 ASN B O 1
ATOM 4832 N N . ARG B 1 286 ? -5.914 26.625 18.422 1 93.69 286 ARG B N 1
ATOM 4833 C CA . ARG B 1 286 ? -7.312 26.812 18.062 1 93.69 286 ARG B CA 1
ATOM 4834 C C . ARG B 1 286 ? -7.629 28.297 17.875 1 93.69 286 ARG B C 1
ATOM 4836 O O . ARG B 1 286 ? -8.688 28.641 17.344 1 93.69 286 ARG B O 1
ATOM 4843 N N . GLY B 1 287 ? -6.668 29.141 18.25 1 91 287 GLY B N 1
ATOM 4844 C CA . GLY B 1 287 ? -6.867 30.562 18.094 1 91 287 GLY B CA 1
ATOM 4845 C C . GLY B 1 287 ? -6.77 31.031 16.641 1 91 287 GLY B C 1
ATOM 4846 O O . GLY B 1 287 ? -7.191 32.125 16.312 1 91 287 GLY B O 1
ATOM 4847 N N . TRP B 1 288 ? -6.281 30.234 15.797 1 94.69 288 TRP B N 1
ATOM 4848 C CA . TRP B 1 288 ? -6.156 30.547 14.375 1 94.69 288 TRP B CA 1
ATOM 4849 C C . TRP B 1 288 ? -7.266 29.875 13.57 1 94.69 288 TRP B C 1
ATOM 4851 O O . TRP B 1 288 ? -7.664 28.75 13.875 1 94.69 288 TRP B O 1
ATOM 4861 N N . GLY B 1 289 ? -7.668 30.516 12.5 1 96.5 289 GLY B N 1
ATOM 4862 C CA . GLY B 1 289 ? -8.617 29.938 11.562 1 96.5 289 GLY B CA 1
ATOM 4863 C C . GLY B 1 289 ? -9.969 29.656 12.188 1 96.5 289 GLY B C 1
ATOM 4864 O O . GLY B 1 289 ? -10.477 30.453 12.969 1 96.5 289 GLY B O 1
ATOM 4865 N N . ASP B 1 290 ? -10.609 28.625 11.695 1 97.69 290 ASP B N 1
ATOM 4866 C CA . ASP B 1 290 ? -11.906 28.172 12.203 1 97.69 290 ASP B CA 1
ATOM 4867 C C . ASP B 1 290 ? -11.734 27.125 13.297 1 97.69 290 ASP B C 1
ATOM 4869 O O . ASP B 1 290 ? -11.953 25.938 13.062 1 97.69 290 ASP B O 1
ATOM 4873 N N . ASP B 1 291 ? -11.422 27.562 14.516 1 97 291 ASP B N 1
ATOM 4874 C CA . ASP B 1 291 ? -11.164 26.703 15.656 1 97 291 ASP B CA 1
ATOM 4875 C C . ASP B 1 291 ? -9.992 25.75 15.375 1 97 291 ASP B C 1
ATOM 4877 O O . ASP B 1 291 ? -10.062 24.562 15.688 1 97 291 ASP B O 1
ATOM 4881 N N . GLY B 1 292 ? -9.023 26.172 14.617 1 97.69 292 GLY B N 1
ATOM 4882 C CA . GLY B 1 292 ? -7.82 25.406 14.32 1 97.69 292 GLY B CA 1
ATOM 4883 C C . GLY B 1 292 ? -7.895 24.672 12.992 1 97.69 292 GLY B C 1
ATOM 4884 O O . GLY B 1 292 ? -6.91 24.094 12.547 1 97.69 292 GLY B O 1
ATOM 4885 N N . TYR B 1 293 ? -9.078 24.734 12.375 1 98.62 293 TYR B N 1
ATOM 4886 C CA . TYR B 1 293 ? -9.297 24.094 11.078 1 98.62 293 TYR B CA 1
ATOM 4887 C C . TYR B 1 293 ? -9.359 25.125 9.961 1 98.62 293 TYR B C 1
ATOM 4889 O O . TYR B 1 293 ? -9.453 26.328 10.219 1 98.62 293 TYR B O 1
ATOM 4897 N N . PHE B 1 294 ? -9.258 24.656 8.734 1 98.75 294 PHE B N 1
ATOM 4898 C CA . PHE B 1 294 ? -9.562 25.484 7.574 1 98.75 294 PHE B CA 1
ATOM 4899 C C . PHE B 1 294 ? -10.055 24.625 6.418 1 98.75 294 PHE B C 1
ATOM 4901 O O . PHE B 1 294 ? -9.922 23.406 6.441 1 98.75 294 PHE B O 1
ATOM 4908 N N . LYS B 1 295 ? -10.734 25.25 5.566 1 98.88 295 LYS B N 1
ATOM 4909 C CA . LYS B 1 295 ? -11.156 24.656 4.297 1 98.88 295 LYS B CA 1
ATOM 4910 C C . LYS B 1 295 ? -10.414 25.297 3.127 1 98.88 295 LYS B C 1
ATOM 4912 O O . LYS B 1 295 ? -10.117 26.5 3.15 1 98.88 295 LYS B O 1
ATOM 4917 N N . ILE B 1 296 ? -10.102 24.547 2.195 1 98.88 296 ILE B N 1
ATOM 4918 C CA . ILE B 1 296 ? -9.461 25.047 0.985 1 98.88 296 ILE B CA 1
ATOM 4919 C C . ILE B 1 296 ? -10.117 24.422 -0.244 1 98.88 296 ILE B C 1
ATOM 4921 O O . ILE B 1 296 ? -10.555 23.266 -0.202 1 98.88 296 ILE B O 1
ATOM 4925 N N . ARG B 1 297 ? -10.109 25.078 -1.304 1 98.75 297 ARG B N 1
ATOM 4926 C CA . ARG B 1 297 ? -10.805 24.656 -2.514 1 98.75 297 ARG B CA 1
ATOM 4927 C C . ARG B 1 297 ? -10.281 23.312 -2.994 1 98.75 297 ARG B C 1
ATOM 4929 O O . ARG B 1 297 ? -9.07 23.094 -3.086 1 98.75 297 ARG B O 1
ATOM 4936 N N . ARG B 1 298 ? -11.164 22.422 -3.303 1 98.75 298 ARG B N 1
ATOM 4937 C CA . ARG B 1 298 ? -10.852 21.094 -3.801 1 98.75 298 ARG B CA 1
ATOM 4938 C C . ARG B 1 298 ? -11.055 21 -5.309 1 98.75 298 ARG B C 1
ATOM 4940 O O . ARG B 1 298 ? -12.023 21.562 -5.84 1 98.75 298 ARG B O 1
ATOM 4947 N N . GLY B 1 299 ? -10.211 20.266 -5.992 1 98.25 299 GLY B N 1
ATOM 4948 C CA . GLY B 1 299 ? -10.43 19.922 -7.387 1 98.25 299 GLY B CA 1
ATOM 4949 C C . GLY B 1 299 ? -9.672 20.812 -8.352 1 98.25 299 GLY B C 1
ATOM 4950 O O . GLY B 1 299 ? -9.555 20.5 -9.539 1 98.25 299 GLY B O 1
ATOM 4951 N N . THR B 1 300 ? -9.094 21.891 -7.832 1 97.88 300 THR B N 1
ATOM 4952 C CA . THR B 1 300 ? -8.352 22.797 -8.695 1 97.88 300 THR B CA 1
ATOM 4953 C C . THR B 1 300 ? -6.875 22.828 -8.32 1 97.88 300 THR B C 1
ATOM 4955 O O . THR B 1 300 ? -6.105 23.625 -8.859 1 97.88 300 THR B O 1
ATOM 4958 N N . ASN B 1 301 ? -6.52 21.984 -7.348 1 98.31 301 ASN B N 1
ATOM 4959 C CA . ASN B 1 301 ? -5.156 21.953 -6.828 1 98.31 301 ASN B CA 1
ATOM 4960 C C . ASN B 1 301 ? -4.734 23.312 -6.289 1 98.31 301 ASN B C 1
ATOM 4962 O O . ASN B 1 301 ? -3.678 23.828 -6.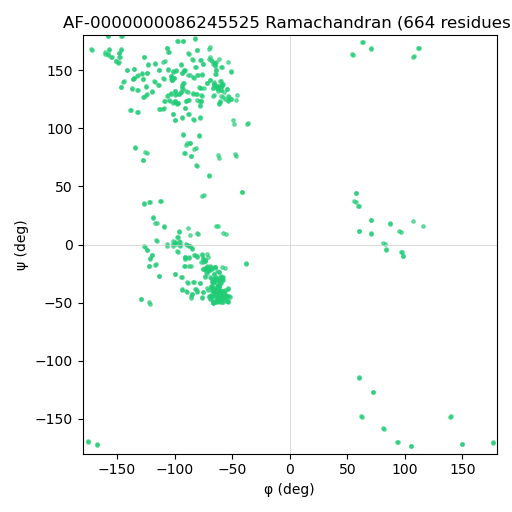652 1 98.31 301 ASN B O 1
ATOM 4966 N N . GLU B 1 302 ? -5.664 23.922 -5.531 1 98.25 302 GLU B N 1
ATOM 4967 C CA . GLU B 1 302 ? -5.402 25.219 -4.926 1 98.25 302 GLU B CA 1
ATOM 4968 C C . GLU B 1 302 ? -4.117 25.188 -4.102 1 98.25 302 GLU B C 1
ATOM 4970 O O . GLU B 1 302 ? -3.949 24.344 -3.225 1 98.25 302 GLU B O 1
ATOM 4975 N N . CYS B 1 303 ? -3.166 26.094 -4.414 1 97.88 303 CYS B N 1
ATOM 4976 C CA . CYS B 1 303 ? -1.89 26.266 -3.727 1 97.88 303 CYS B CA 1
ATOM 4977 C C . CYS B 1 303 ? -1.06 24.984 -3.793 1 97.88 303 CYS B C 1
ATOM 4979 O O . CYS B 1 303 ? -0.116 24.812 -3.02 1 97.88 303 CYS B O 1
ATOM 4981 N N . GLY B 1 304 ? -1.411 24.016 -4.594 1 97.94 304 GLY B N 1
ATOM 4982 C CA . GLY B 1 304 ? -0.65 22.797 -4.773 1 97.94 304 GLY B CA 1
ATOM 4983 C C . GLY B 1 304 ? -1.007 21.719 -3.762 1 97.94 304 GLY B C 1
ATOM 4984 O O . GLY B 1 304 ? -0.263 20.75 -3.586 1 97.94 304 GLY B O 1
ATOM 4985 N N . ILE B 1 305 ? -2.123 21.812 -3.105 1 98.38 305 ILE B N 1
ATOM 4986 C CA . ILE B 1 305 ? -2.453 21.016 -1.932 1 98.38 305 ILE B CA 1
ATOM 4987 C C . ILE B 1 305 ? -2.715 19.578 -2.352 1 98.38 305 ILE B C 1
ATOM 4989 O O . ILE B 1 305 ? -2.662 18.656 -1.523 1 98.38 305 ILE B O 1
ATOM 4993 N N . GLU B 1 306 ? -3.004 19.297 -3.664 1 98.5 306 GLU B N 1
ATOM 4994 C CA . GLU B 1 306 ? -3.377 17.969 -4.125 1 98.5 306 GLU B CA 1
ATOM 4995 C C . GLU B 1 306 ? -2.186 17.25 -4.746 1 98.5 306 GLU B C 1
ATOM 4997 O O . GLU B 1 306 ? -2.297 16.094 -5.148 1 98.5 306 GLU B O 1
ATOM 5002 N N . GLU B 1 307 ? -1.02 17.844 -4.766 1 95.81 307 GLU B N 1
ATOM 5003 C CA . GLU B 1 307 ? 0.104 17.328 -5.547 1 95.81 307 GLU B CA 1
ATOM 5004 C C . GLU B 1 307 ? 0.885 16.281 -4.77 1 95.81 307 GLU B C 1
ATOM 5006 O O . GLU B 1 307 ? 1.348 15.289 -5.344 1 95.81 307 GLU B O 1
ATOM 5011 N N . GLU B 1 308 ? 1.161 16.516 -3.555 1 94.69 308 GLU B N 1
ATOM 5012 C CA . GLU B 1 308 ? 1.975 15.609 -2.75 1 94.69 308 GLU B CA 1
ATOM 5013 C C . GLU B 1 308 ? 1.245 15.203 -1.475 1 94.69 308 GLU B C 1
ATOM 5015 O O . GLU B 1 308 ? 1.534 15.719 -0.393 1 94.69 308 GLU B O 1
ATOM 5020 N N . VAL B 1 309 ? 0.376 14.266 -1.709 1 98.62 309 VAL B N 1
ATOM 5021 C CA . VAL B 1 309 ? -0.376 13.703 -0.591 1 98.62 309 VAL B CA 1
ATOM 5022 C C . VAL B 1 309 ? 0.326 12.453 -0.07 1 98.62 309 VAL B C 1
ATOM 5024 O O . VAL B 1 309 ? 0.365 11.43 -0.752 1 98.62 309 VAL B O 1
ATOM 5027 N N . ALA B 1 310 ? 0.917 12.547 1.104 1 98.62 310 ALA B N 1
ATOM 5028 C CA . ALA B 1 310 ? 1.746 11.484 1.661 1 98.62 310 ALA B CA 1
ATOM 5029 C C . ALA B 1 310 ? 0.985 10.695 2.723 1 98.62 310 ALA B C 1
ATOM 5031 O O . ALA B 1 310 ? 0.225 11.266 3.506 1 98.62 310 ALA B O 1
ATOM 5032 N N . ALA B 1 311 ? 1.196 9.367 2.734 1 98.69 311 ALA B N 1
ATOM 5033 C CA . ALA B 1 311 ? 0.569 8.492 3.721 1 98.69 311 ALA B CA 1
ATOM 5034 C C . ALA B 1 311 ? 1.349 7.184 3.871 1 98.69 311 ALA B C 1
ATOM 5036 O O . ALA B 1 311 ? 2.412 7.02 3.271 1 98.69 311 ALA B O 1
ATOM 5037 N N . GLY B 1 312 ? 0.932 6.359 4.68 1 98.5 312 GLY B N 1
ATOM 5038 C CA . GLY B 1 312 ? 1.383 5.016 4.996 1 98.5 312 GLY B CA 1
ATOM 5039 C C . GLY B 1 312 ? 0.452 4.281 5.941 1 98.5 312 GLY B C 1
ATOM 5040 O O . GLY B 1 312 ? -0.46 4.883 6.516 1 98.5 312 GLY B O 1
ATOM 5041 N N . MET B 1 313 ? 0.677 2.949 6.07 1 98.06 313 MET B N 1
ATOM 5042 C CA . MET B 1 313 ? -0.138 2.16 6.992 1 98.06 313 MET B CA 1
ATOM 5043 C C . MET B 1 313 ? 0.609 1.903 8.297 1 98.06 313 MET B C 1
ATOM 5045 O O . MET B 1 313 ? 1.83 1.739 8.297 1 98.06 313 MET B O 1
ATOM 5049 N N . PRO B 1 314 ? -0.136 1.915 9.422 1 97.56 314 PRO B N 1
ATOM 5050 C CA . PRO B 1 314 ? 0.524 1.596 10.688 1 97.56 314 PRO B CA 1
ATOM 5051 C C . PRO B 1 314 ? 0.943 0.13 10.781 1 97.56 314 PRO B C 1
ATOM 5053 O O . PRO B 1 314 ? 0.233 -0.751 10.297 1 97.56 314 PRO B O 1
ATOM 5056 N N . SER B 1 315 ? 2.074 -0.142 11.352 1 95.62 315 SER B N 1
ATOM 5057 C CA . SER B 1 315 ? 2.586 -1.497 11.523 1 95.62 315 SER B CA 1
ATOM 5058 C C . SER B 1 315 ? 2.199 -2.061 12.891 1 95.62 315 SER B C 1
ATOM 5060 O O . SER B 1 315 ? 2.168 -1.331 13.883 1 95.62 315 SER B O 1
ATOM 5062 N N . ALA B 1 316 ? 1.996 -3.328 12.953 1 91.75 316 ALA B N 1
ATOM 5063 C CA . ALA B 1 316 ? 1.733 -3.986 14.227 1 91.75 316 ALA B CA 1
ATOM 5064 C C . ALA B 1 316 ? 3.035 -4.336 14.945 1 91.75 316 ALA B C 1
ATOM 5066 O O . ALA B 1 316 ? 3.016 -4.852 16.062 1 91.75 316 ALA B O 1
ATOM 5067 N N . LYS B 1 317 ? 4.027 -4.055 14.281 1 86.25 317 LYS B N 1
ATOM 5068 C CA . LYS B 1 317 ? 5.332 -4.316 14.883 1 86.25 317 LYS B CA 1
ATOM 5069 C C . LYS B 1 317 ? 5.457 -3.633 16.25 1 86.25 317 LYS B C 1
ATOM 5071 O O . LYS B 1 317 ? 5.098 -2.463 16.391 1 86.25 317 LYS B O 1
ATOM 5076 N N . ASN B 1 318 ? 5.938 -4.305 17.266 1 80.12 318 ASN B N 1
ATOM 5077 C CA . ASN B 1 318 ? 6.176 -3.824 18.609 1 80.12 318 ASN B CA 1
ATOM 5078 C C . ASN B 1 318 ? 4.867 -3.576 19.359 1 80.12 318 ASN B C 1
ATOM 5080 O O . ASN B 1 318 ? 4.844 -2.838 20.344 1 80.12 318 ASN B O 1
ATOM 5084 N N . LEU B 1 319 ? 3.758 -4.051 18.688 1 82.31 319 LEU B N 1
ATOM 5085 C CA . LEU B 1 319 ? 2.479 -3.912 19.375 1 82.31 319 LEU B CA 1
ATOM 5086 C C . LEU B 1 319 ? 2.076 -5.223 20.047 1 82.31 319 LEU B C 1
ATOM 5088 O O . LEU B 1 319 ? 2.414 -6.305 19.562 1 82.31 319 LEU B O 1
ATOM 5092 N N . ASN B 1 320 ? 1.738 -5.254 21.266 1 64.44 320 ASN B N 1
ATOM 5093 C CA . ASN B 1 320 ? 1.124 -6.43 21.875 1 64.44 320 ASN B CA 1
ATOM 5094 C C . ASN B 1 320 ? -0.334 -6.582 21.453 1 64.44 320 ASN B C 1
ATOM 5096 O O . ASN B 1 320 ? -1.244 -6.305 22.234 1 64.44 320 ASN B O 1
ATOM 5100 N N . VAL B 1 321 ? -0.659 -6.406 20.297 1 55.94 321 VAL B N 1
ATOM 5101 C CA . VAL B 1 321 ? -2.055 -6.352 19.875 1 55.94 321 VAL B CA 1
ATOM 5102 C C . VAL B 1 321 ? -2.586 -7.77 19.672 1 55.94 321 VAL B C 1
ATOM 5104 O O . VAL B 1 321 ? -2.029 -8.539 18.891 1 55.94 321 VAL B O 1
ATOM 5107 N N . GLU B 1 322 ? -3.016 -8.492 20.75 1 50.69 322 GLU B N 1
ATOM 5108 C CA . GLU B 1 322 ? -3.861 -9.672 20.562 1 50.69 322 GLU B CA 1
ATOM 5109 C C . GLU B 1 322 ? -5.191 -9.305 19.922 1 50.69 322 GLU B C 1
ATOM 5111 O O . GLU B 1 322 ? -5.898 -8.414 20.391 1 50.69 322 GLU B O 1
ATOM 5116 N N . LEU B 1 323 ? -5.207 -9.07 18.672 1 45.12 323 LEU B N 1
ATOM 5117 C CA . LEU B 1 323 ? -6.469 -8.656 18.062 1 45.12 323 LEU B CA 1
ATOM 5118 C C . LEU B 1 323 ? -7.602 -9.586 18.5 1 45.12 323 LEU B C 1
ATOM 5120 O O . LEU B 1 323 ? -7.438 -10.812 18.5 1 45.12 323 LEU B O 1
ATOM 5124 N N . ASP B 1 324 ? -8.43 -9.141 19.391 1 38 324 ASP B N 1
ATOM 5125 C CA . ASP B 1 324 ? -9.695 -9.844 19.562 1 38 324 ASP B CA 1
ATOM 5126 C C . ASP B 1 324 ? -10.352 -10.125 18.203 1 38 324 ASP B C 1
ATOM 5128 O O . ASP B 1 324 ? -10.703 -9.195 17.484 1 38 324 ASP B O 1
ATOM 5132 N N . VAL B 1 325 ? -9.898 -11.047 17.5 1 37.81 325 VAL B N 1
ATOM 5133 C CA . VAL B 1 325 ? -10.586 -11.531 16.312 1 37.81 325 VAL B CA 1
ATOM 5134 C C . VAL B 1 325 ? -12.086 -11.617 16.578 1 37.81 325 VAL B C 1
ATOM 5136 O O . VAL B 1 325 ? -12.57 -12.594 17.156 1 37.81 325 VAL B O 1
ATOM 5139 N N . SER B 1 326 ? -12.734 -10.641 17.188 1 32.19 326 SER B N 1
ATOM 5140 C CA . SER B 1 326 ? -14.188 -10.773 17.266 1 32.19 326 SER B CA 1
ATOM 5141 C C . SER B 1 326 ? -14.805 -10.812 15.867 1 32.19 326 SER B C 1
ATOM 5143 O O . SER B 1 326 ? -14.359 -10.102 14.961 1 32.19 326 SER B O 1
ATOM 5145 N N . ASP B 1 327 ? -15.531 -11.812 15.43 1 31.08 327 ASP B N 1
ATOM 5146 C CA . ASP B 1 327 ? -16.438 -12.109 14.328 1 31.08 327 ASP B CA 1
ATOM 5147 C C . ASP B 1 327 ? -17.312 -10.906 13.992 1 31.08 327 ASP B C 1
ATOM 5149 O O . ASP B 1 327 ? -18.188 -10.984 13.125 1 31.08 327 ASP B O 1
ATOM 5153 N N . ALA B 1 328 ? -17.531 -9.891 14.703 1 31.12 328 ALA B N 1
ATOM 5154 C CA . ALA B 1 328 ? -18.578 -8.875 14.523 1 31.12 328 ALA B CA 1
ATOM 5155 C C . ALA B 1 328 ? -18.359 -8.086 13.234 1 31.12 328 ALA B C 1
ATOM 5157 O O . ALA B 1 328 ? -19.312 -7.594 12.633 1 31.12 328 ALA B O 1
ATOM 5158 N N . LEU B 1 329 ? -17.281 -7.555 12.883 1 30.36 329 LEU B N 1
ATOM 5159 C CA . LEU B 1 329 ? -17.25 -6.621 11.758 1 30.36 329 LEU B CA 1
ATOM 5160 C C . LEU B 1 329 ? -17.453 -7.355 10.438 1 30.36 329 LEU B C 1
ATOM 5162 O O . LEU B 1 329 ? -17.422 -6.738 9.375 1 30.36 329 LEU B O 1
ATOM 5166 N N . LEU B 1 330 ? -17.469 -8.516 10.414 1 28.59 330 LEU B N 1
ATOM 5167 C CA . LEU B 1 330 ? -17.812 -9.211 9.18 1 28.59 330 LEU B CA 1
ATOM 5168 C C . LEU B 1 330 ? -19.25 -8.938 8.789 1 28.59 330 LEU B C 1
ATOM 5170 O O . LEU B 1 330 ? -19.688 -9.312 7.691 1 28.59 330 LEU B O 1
ATOM 5174 N N . ASP B 1 331 ? -20.125 -8.5 9.68 1 24.94 331 ASP B N 1
ATOM 5175 C CA . ASP B 1 331 ? -21.547 -8.336 9.367 1 24.94 331 ASP B CA 1
ATOM 5176 C C . ASP B 1 331 ? -21.797 -6.992 8.703 1 24.94 331 ASP B C 1
ATOM 5178 O O . ASP B 1 331 ? -22.906 -6.734 8.219 1 24.94 331 ASP B O 1
ATOM 5182 N N . ALA B 1 332 ? -21.156 -5.918 8.914 1 26.09 332 ALA B N 1
ATOM 5183 C CA . ALA B 1 332 ? -21.656 -4.676 8.328 1 26.09 332 ALA B CA 1
ATOM 5184 C C . ALA B 1 332 ? -21.594 -4.719 6.805 1 26.09 332 ALA B C 1
ATOM 5186 O O . ALA B 1 332 ? -22.172 -3.871 6.129 1 26.09 332 ALA B O 1
ATOM 5187 N N . SER B 1 333 ? -20.625 -5.188 6.148 1 22.55 333 SER B N 1
ATOM 5188 C CA . SER B 1 333 ? -20.812 -5.102 4.703 1 22.55 333 SER B CA 1
ATOM 5189 C C . SER B 1 333 ? -21.719 -6.23 4.203 1 22.55 333 SER B C 1
ATOM 5191 O O . SER B 1 333 ? -21.797 -6.48 2.998 1 22.55 333 SER B O 1
ATOM 5193 N N . MET B 1 334 ? -22.344 -6.977 5.078 1 18.34 334 MET B N 1
ATOM 5194 C CA . MET B 1 334 ? -23.469 -7.641 4.445 1 18.34 334 MET B CA 1
ATOM 5195 C C . MET B 1 334 ? -24.641 -6.676 4.273 1 18.34 334 MET B C 1
ATOM 5197 O O . MET B 1 334 ? -24.953 -5.895 5.176 1 18.34 334 MET B O 1
#